Protein AF-A0A661APA4-F1 (afdb_monomer_lite)

Structure (mmCIF, N/CA/C/O backbone):
data_AF-A0A661APA4-F1
#
_entry.id   AF-A0A661APA4-F1
#
loop_
_atom_site.group_PDB
_atom_site.id
_atom_site.type_symbol
_atom_site.label_atom_id
_atom_site.label_alt_id
_atom_site.label_comp_id
_atom_site.label_asym_id
_atom_site.label_entity_id
_atom_site.label_seq_id
_atom_site.pdbx_PDB_ins_code
_atom_site.Cartn_x
_atom_site.Cartn_y
_atom_site.Cartn_z
_atom_site.occupancy
_atom_site.B_iso_or_equiv
_atom_site.auth_seq_id
_atom_site.auth_comp_id
_atom_site.auth_asym_id
_atom_site.auth_atom_id
_atom_site.pdbx_PDB_model_num
ATOM 1 N N . MET A 1 1 ? -17.667 -62.939 -65.689 1.00 35.22 1 MET A N 1
ATOM 2 C CA . MET A 1 1 ? -16.530 -63.678 -65.092 1.00 35.22 1 MET A CA 1
ATOM 3 C C . MET A 1 1 ? -15.800 -62.678 -64.194 1.00 35.22 1 MET A C 1
ATOM 5 O O . MET A 1 1 ? -15.337 -61.686 -64.724 1.00 35.22 1 MET A O 1
ATOM 9 N N . LYS A 1 2 ? -15.940 -62.672 -62.853 1.00 28.00 2 LYS A N 1
ATOM 10 C CA . LYS A 1 2 ? -15.260 -63.562 -61.874 1.00 28.00 2 LYS A CA 1
ATOM 11 C C . LYS A 1 2 ? -13.815 -63.851 -62.337 1.00 28.00 2 LYS A C 1
ATOM 13 O O . LYS A 1 2 ? -13.679 -64.398 -63.416 1.00 28.00 2 LYS A O 1
ATOM 18 N N . ARG A 1 3 ? -12.732 -63.610 -61.593 1.00 30.97 3 ARG A N 1
ATOM 19 C CA . ARG A 1 3 ? -12.532 -63.361 -60.155 1.00 30.97 3 ARG A CA 1
ATOM 20 C C . ARG A 1 3 ? -11.002 -63.228 -59.920 1.00 30.97 3 ARG A C 1
ATOM 22 O O . ARG A 1 3 ? -10.257 -63.837 -60.675 1.00 30.97 3 ARG A O 1
ATOM 29 N N . ILE A 1 4 ? -10.633 -62.590 -58.800 1.00 41.09 4 ILE A N 1
ATOM 30 C CA . ILE A 1 4 ? -9.417 -62.762 -57.957 1.00 41.09 4 ILE A CA 1
ATOM 31 C C . ILE A 1 4 ? -8.251 -61.771 -58.219 1.00 41.09 4 ILE A C 1
ATOM 33 O O . ILE A 1 4 ? -7.667 -61.804 -59.291 1.00 41.09 4 ILE A O 1
ATOM 37 N N . LEU A 1 5 ? -8.044 -60.736 -57.372 1.00 33.78 5 LEU A N 1
ATOM 38 C CA . LEU A 1 5 ? -7.381 -60.673 -56.028 1.00 33.78 5 LEU A CA 1
ATOM 39 C C . LEU A 1 5 ? -5.833 -60.602 -56.209 1.00 33.78 5 LEU A C 1
ATOM 41 O O . LEU A 1 5 ? -5.294 -61.488 -56.852 1.00 33.78 5 LEU A O 1
ATOM 45 N N . ILE A 1 6 ? -5.050 -59.606 -55.752 1.00 32.75 6 ILE A N 1
ATOM 46 C CA . ILE A 1 6 ? -4.718 -59.259 -54.350 1.00 32.75 6 ILE A CA 1
ATOM 47 C C . ILE A 1 6 ? -3.698 -58.089 -54.300 1.00 32.75 6 ILE A C 1
ATOM 49 O O . ILE A 1 6 ? -2.787 -58.082 -55.117 1.00 32.75 6 ILE A O 1
ATOM 53 N N . LEU A 1 7 ? -3.863 -57.205 -53.291 1.00 29.03 7 LEU A N 1
ATOM 54 C CA . LEU A 1 7 ? -2.902 -56.376 -52.506 1.00 29.03 7 LEU A CA 1
ATOM 55 C C . LEU A 1 7 ? -1.805 -55.578 -53.253 1.00 29.03 7 LEU A C 1
ATOM 57 O O . LEU A 1 7 ? -1.055 -56.133 -54.035 1.00 29.03 7 LEU A O 1
ATOM 61 N N . VAL A 1 8 ? -1.581 -54.274 -53.042 1.00 32.81 8 VAL A N 1
ATOM 62 C CA . VAL A 1 8 ? -1.135 -53.488 -51.857 1.00 32.81 8 VAL A CA 1
ATOM 63 C C . VAL A 1 8 ? -1.302 -52.016 -52.342 1.00 32.81 8 VAL A C 1
ATOM 65 O O . VAL A 1 8 ? -0.951 -51.755 -53.485 1.00 32.81 8 VAL A O 1
ATOM 68 N N . THR A 1 9 ? -1.943 -51.016 -51.723 1.00 36.44 9 THR A N 1
ATOM 69 C CA . THR A 1 9 ? -1.717 -50.371 -50.419 1.00 36.44 9 THR A CA 1
ATOM 70 C C . THR A 1 9 ? -2.954 -49.495 -50.122 1.00 36.44 9 THR A C 1
ATOM 72 O O . THR A 1 9 ? -3.052 -48.350 -50.557 1.00 36.44 9 THR A O 1
ATOM 75 N N . VAL A 1 10 ? -3.935 -50.023 -49.389 1.00 32.34 10 VAL A N 1
ATOM 76 C CA . VAL A 1 10 ? -4.913 -49.199 -48.658 1.00 32.34 10 VAL A CA 1
ATOM 77 C C . VAL A 1 10 ? -4.428 -49.200 -47.216 1.00 32.34 10 VAL A C 1
ATOM 79 O O . VAL A 1 10 ? -4.740 -50.097 -46.444 1.00 32.34 10 VAL A O 1
ATOM 82 N N . PHE A 1 11 ? -3.555 -48.245 -46.906 1.00 34.00 11 PHE A N 1
ATOM 83 C CA . PHE A 1 11 ? -3.062 -47.969 -45.555 1.00 34.00 11 PHE A CA 1
ATOM 84 C C . PHE A 1 11 ? -3.023 -46.451 -45.353 1.00 34.00 11 PHE A C 1
ATOM 86 O O . PHE A 1 11 ? -1.988 -45.845 -45.113 1.00 34.00 11 PHE A O 1
ATOM 93 N N . ILE A 1 12 ? -4.175 -45.810 -45.526 1.00 41.78 12 ILE A N 1
ATOM 94 C CA . ILE A 1 12 ? -4.436 -44.460 -45.031 1.00 41.78 12 ILE A CA 1
ATOM 95 C C . ILE A 1 12 ? -5.845 -44.542 -44.448 1.00 41.78 12 ILE A C 1
ATOM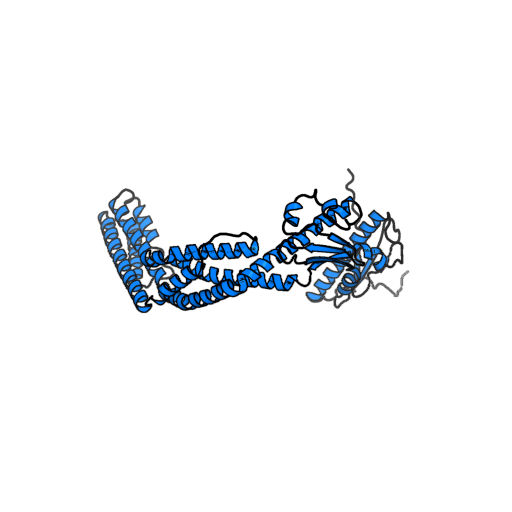 97 O O . ILE A 1 12 ? -6.728 -45.092 -45.097 1.00 41.78 12 ILE A O 1
ATOM 101 N N . ILE A 1 13 ? -6.035 -44.010 -43.240 1.00 41.00 13 ILE A N 1
ATOM 102 C CA . ILE A 1 13 ? -7.193 -44.197 -42.345 1.00 41.00 13 ILE A CA 1
ATOM 103 C C . ILE A 1 13 ? -7.039 -45.439 -41.449 1.00 41.00 13 ILE A C 1
ATOM 105 O O . ILE A 1 13 ? -7.749 -46.415 -41.613 1.00 41.00 13 ILE A O 1
ATOM 109 N N . PHE A 1 14 ? -6.049 -45.412 -40.551 1.00 33.62 14 PHE A N 1
ATOM 110 C CA . PHE A 1 14 ? -6.075 -45.919 -39.158 1.00 33.62 14 PHE A CA 1
ATOM 111 C C . PHE A 1 14 ? -4.647 -45.861 -38.578 1.00 33.62 14 PHE A C 1
ATOM 113 O O . PHE A 1 14 ? -4.078 -46.850 -38.130 1.00 33.62 14 PHE A O 1
ATOM 120 N N . ALA A 1 15 ? -4.048 -44.671 -38.597 1.00 33.72 15 ALA A N 1
ATOM 121 C CA . ALA A 1 15 ? -2.908 -44.329 -37.756 1.00 33.72 15 ALA A CA 1
ATOM 122 C C . ALA A 1 15 ? -3.199 -42.932 -37.202 1.00 33.72 15 ALA A C 1
ATOM 124 O O . ALA A 1 15 ? -3.385 -42.001 -37.985 1.00 33.72 15 ALA A O 1
ATOM 125 N N . GLY A 1 16 ? -3.341 -42.820 -35.879 1.00 33.59 16 GLY A N 1
ATOM 126 C CA . GLY A 1 16 ? -3.510 -41.531 -35.207 1.00 33.59 16 GLY A CA 1
ATOM 127 C C . GLY A 1 16 ? -4.729 -41.351 -34.296 1.00 33.59 16 GLY A C 1
ATOM 128 O O . GLY A 1 16 ? -5.111 -40.214 -34.054 1.00 33.59 16 GLY A O 1
ATOM 129 N N . CYS A 1 17 ? -5.320 -42.403 -33.715 1.00 44.84 17 CYS A N 1
ATOM 130 C CA . CYS A 1 17 ? -5.798 -42.258 -32.327 1.00 44.84 17 CYS A CA 1
ATOM 131 C C . CYS A 1 17 ? -4.575 -42.442 -31.417 1.00 44.84 17 CYS A C 1
ATOM 133 O O . CYS A 1 17 ? -4.463 -43.429 -30.696 1.00 44.84 17 CYS A O 1
ATOM 135 N N . GLU A 1 18 ? -3.599 -41.544 -31.544 1.00 44.16 18 GLU A N 1
ATOM 136 C CA . GLU A 1 18 ? -2.435 -41.530 -30.668 1.00 44.16 18 GLU A CA 1
ATOM 137 C C . GLU A 1 18 ? -2.878 -41.028 -29.301 1.00 44.16 18 GLU A C 1
ATOM 139 O O . GLU A 1 18 ? -3.648 -40.069 -29.179 1.00 44.16 18 GLU A O 1
ATOM 144 N N . ALA A 1 19 ? -2.453 -41.759 -28.274 1.00 49.84 19 ALA A N 1
ATOM 145 C CA . ALA A 1 19 ? -2.690 -41.431 -26.886 1.00 49.84 19 ALA A CA 1
ATOM 146 C C . ALA A 1 19 ? -2.356 -39.954 -26.674 1.00 49.84 19 ALA A C 1
ATOM 148 O O . ALA A 1 19 ? -1.206 -39.549 -26.816 1.00 49.84 19 ALA A O 1
ATOM 149 N N . LYS A 1 20 ? -3.370 -39.137 -26.365 1.00 51.16 20 LYS A N 1
ATOM 150 C CA . LYS A 1 20 ? -3.132 -37.744 -25.999 1.00 51.16 20 LYS A CA 1
ATOM 151 C C . LYS A 1 20 ? -2.185 -37.772 -24.812 1.00 51.16 20 LYS A C 1
ATOM 153 O O . LYS A 1 20 ? -2.551 -38.253 -23.738 1.00 51.16 20 LYS A O 1
ATOM 158 N N . GLY A 1 21 ? -0.971 -37.287 -25.035 1.00 57.75 21 GLY A N 1
ATOM 159 C CA . GLY A 1 21 ? -0.038 -37.011 -23.967 1.00 57.75 21 GLY A CA 1
ATOM 160 C C . GLY A 1 21 ? -0.693 -36.155 -22.885 1.00 57.75 21 GLY A C 1
ATOM 161 O O . GLY A 1 21 ? -1.726 -35.507 -23.107 1.00 57.75 21 GLY A O 1
ATOM 162 N N . GLY A 1 22 ? -0.119 -36.182 -21.684 1.00 77.69 22 GLY A N 1
ATOM 163 C CA . GLY A 1 22 ? -0.639 -35.412 -20.555 1.00 77.69 22 GLY A CA 1
ATOM 164 C C . GLY A 1 22 ? -0.687 -33.905 -20.845 1.00 77.69 22 GLY A C 1
ATOM 165 O O . GLY A 1 22 ? -0.268 -33.430 -21.899 1.00 77.69 22 GLY A O 1
ATOM 166 N N . PHE A 1 23 ? -1.145 -33.113 -19.875 1.00 80.62 23 PHE A N 1
ATOM 167 C CA . PHE A 1 23 ? -1.270 -31.650 -20.001 1.00 80.62 23 PHE A CA 1
ATOM 168 C C . PHE A 1 23 ? -0.039 -30.941 -20.604 1.00 80.62 23 PHE A C 1
ATOM 170 O O . PHE A 1 23 ? -0.184 -29.953 -21.321 1.00 80.62 23 PHE A O 1
ATOM 177 N N . ARG A 1 24 ? 1.170 -31.461 -20.356 1.00 85.31 24 ARG A N 1
ATOM 178 C CA . ARG A 1 24 ? 2.424 -30.940 -20.916 1.00 85.31 24 ARG A CA 1
ATOM 179 C C . ARG A 1 24 ? 2.508 -31.062 -22.445 1.00 85.31 24 ARG A C 1
ATOM 181 O O . ARG A 1 24 ? 2.919 -30.105 -23.092 1.00 85.31 24 ARG A O 1
ATOM 188 N N . ASP A 1 25 ? 2.089 -32.186 -23.022 1.00 87.75 25 ASP A N 1
ATOM 189 C CA . ASP A 1 25 ? 2.119 -32.395 -24.477 1.00 87.75 25 ASP A CA 1
ATOM 190 C C . ASP A 1 25 ? 1.081 -31.519 -25.181 1.00 87.75 25 ASP A C 1
ATOM 192 O O . ASP A 1 25 ? 1.376 -30.891 -26.196 1.00 87.75 25 ASP A O 1
ATOM 196 N N . GLN A 1 26 ? -0.101 -31.355 -24.578 1.00 88.38 26 GLN A N 1
ATOM 197 C CA . GLN A 1 26 ? -1.102 -30.402 -25.069 1.00 88.38 26 GLN A CA 1
ATOM 198 C C . GLN A 1 26 ? -0.575 -28.959 -25.060 1.00 88.38 26 GLN A C 1
ATOM 200 O O . GLN A 1 26 ? -0.837 -28.201 -25.995 1.00 88.38 26 GLN A O 1
ATOM 205 N N . ALA A 1 27 ? 0.203 -28.577 -24.041 1.00 89.56 27 ALA A N 1
ATOM 206 C CA . ALA A 1 27 ? 0.831 -27.261 -23.986 1.00 89.56 27 ALA A CA 1
ATOM 207 C C . ALA A 1 27 ? 1.885 -27.066 -25.093 1.00 89.56 27 ALA A C 1
ATOM 209 O O . ALA A 1 27 ? 1.922 -25.993 -25.699 1.00 89.56 27 ALA A O 1
ATOM 210 N N . TYR A 1 28 ? 2.700 -28.085 -25.397 1.00 93.00 28 TYR A N 1
ATOM 211 C CA . TYR A 1 28 ? 3.667 -28.027 -26.501 1.00 93.00 28 TYR A CA 1
ATOM 212 C C . TYR A 1 28 ? 2.987 -27.936 -27.869 1.00 93.00 28 TYR A C 1
ATOM 214 O O . TYR A 1 28 ? 3.382 -27.095 -28.676 1.00 93.00 28 TYR A O 1
ATOM 222 N N . ILE A 1 29 ? 1.934 -28.724 -28.109 1.00 92.69 29 ILE A N 1
ATOM 223 C CA . ILE A 1 29 ? 1.150 -28.653 -29.351 1.00 92.69 29 ILE A CA 1
ATOM 224 C C . ILE A 1 29 ? 0.538 -27.256 -29.507 1.00 92.69 29 ILE A C 1
ATOM 226 O O . ILE A 1 29 ? 0.735 -26.608 -30.532 1.00 92.69 29 ILE A O 1
ATOM 230 N N . MET A 1 30 ? -0.117 -26.733 -28.466 1.00 92.25 30 MET A N 1
ATOM 231 C CA . MET A 1 30 ? -0.727 -25.400 -28.513 1.00 92.25 30 MET A CA 1
ATOM 232 C C . MET A 1 30 ? 0.316 -24.287 -28.720 1.00 92.25 30 MET A C 1
ATOM 234 O O . MET A 1 30 ? 0.044 -23.297 -29.402 1.00 92.25 30 MET A O 1
ATOM 238 N N . LYS A 1 31 ? 1.519 -24.423 -28.146 1.00 94.06 31 LYS A N 1
ATOM 239 C CA . LYS A 1 31 ? 2.631 -23.494 -28.393 1.00 94.06 31 LYS A CA 1
ATOM 240 C C . LYS A 1 31 ? 3.064 -23.538 -29.859 1.00 94.06 31 LYS A C 1
ATOM 242 O O . LYS A 1 31 ? 3.153 -22.487 -30.488 1.00 94.06 31 LYS A O 1
ATOM 247 N N . ALA A 1 32 ? 3.257 -24.731 -30.413 1.00 94.00 32 ALA A N 1
ATOM 248 C CA . ALA A 1 32 ? 3.628 -24.935 -31.808 1.00 94.00 32 ALA A CA 1
ATOM 249 C C . ALA A 1 32 ? 2.575 -24.386 -32.791 1.00 94.00 32 ALA A C 1
ATOM 251 O O . ALA A 1 32 ? 2.929 -23.710 -33.758 1.00 94.00 32 ALA A O 1
ATOM 252 N N . GLU A 1 33 ? 1.283 -24.585 -32.516 1.00 94.50 33 GLU A N 1
ATOM 253 C CA . GLU A 1 33 ? 0.186 -24.008 -33.305 1.00 94.50 33 GLU A CA 1
ATOM 254 C C . GLU A 1 33 ? 0.205 -22.475 -33.289 1.00 94.50 33 GLU A C 1
ATOM 256 O O . GLU A 1 33 ? 0.131 -21.842 -34.345 1.00 94.50 33 GLU A O 1
ATOM 261 N N . LYS A 1 34 ? 0.357 -21.860 -32.106 1.00 93.94 34 LYS A N 1
ATOM 262 C CA . LYS A 1 34 ? 0.484 -20.397 -31.976 1.00 93.94 34 LYS A CA 1
ATOM 263 C C . LYS A 1 34 ? 1.686 -19.868 -32.756 1.00 93.94 34 LYS A C 1
ATOM 265 O O . LYS A 1 34 ? 1.578 -18.841 -33.427 1.00 93.94 34 LYS A O 1
ATOM 270 N N . THR A 1 35 ? 2.805 -20.583 -32.708 1.00 93.44 35 THR A N 1
ATOM 271 C CA . THR A 1 35 ? 4.016 -20.239 -33.453 1.00 93.44 35 THR A CA 1
ATOM 272 C C . THR A 1 35 ? 3.799 -20.320 -34.967 1.00 93.44 35 THR A C 1
ATOM 274 O O . THR A 1 35 ? 4.146 -19.377 -35.677 1.00 93.44 35 THR A O 1
ATOM 277 N N . LEU A 1 36 ? 3.150 -21.374 -35.478 1.00 94.31 36 LEU A N 1
ATOM 278 C CA . LEU A 1 36 ? 2.785 -21.470 -36.899 1.00 94.31 36 LEU A CA 1
ATOM 279 C C . LEU A 1 36 ? 1.842 -20.343 -37.332 1.00 94.31 36 LEU A C 1
ATOM 281 O O . LEU A 1 36 ? 2.013 -19.782 -38.413 1.00 94.31 36 LEU A O 1
ATOM 285 N N . VAL A 1 37 ? 0.869 -19.979 -36.492 1.00 93.19 37 VAL A N 1
ATOM 286 C CA . VAL A 1 37 ? -0.023 -18.836 -36.742 1.00 93.19 37 VAL A CA 1
ATOM 287 C C . VAL A 1 37 ? 0.762 -17.531 -36.850 1.00 93.19 37 VAL A C 1
ATOM 289 O O . VAL A 1 37 ? 0.510 -16.765 -37.781 1.00 93.19 37 VAL A O 1
ATOM 292 N N . ARG A 1 38 ? 1.735 -17.295 -35.961 1.00 92.19 38 ARG A N 1
ATOM 293 C CA . ARG A 1 38 ? 2.625 -16.126 -36.040 1.00 92.19 38 ARG A CA 1
ATOM 294 C C . ARG A 1 38 ? 3.389 -16.114 -37.366 1.00 92.19 38 ARG A C 1
ATOM 296 O O . ARG A 1 38 ? 3.292 -15.132 -38.087 1.00 92.19 38 ARG A O 1
ATOM 303 N N . ILE A 1 39 ? 4.025 -17.229 -37.742 1.00 93.44 39 ILE A N 1
ATOM 304 C CA . ILE A 1 39 ? 4.738 -17.374 -39.026 1.00 93.44 39 ILE A CA 1
ATOM 305 C C . ILE A 1 39 ? 3.816 -17.089 -40.221 1.00 93.44 39 ILE A C 1
ATOM 307 O O . ILE A 1 39 ? 4.201 -16.365 -41.136 1.00 93.44 39 ILE A O 1
ATOM 311 N N . ARG A 1 40 ? 2.584 -17.618 -40.224 1.00 93.56 40 ARG A N 1
ATOM 312 C CA . ARG A 1 40 ? 1.602 -17.356 -41.291 1.00 93.56 40 ARG A CA 1
ATOM 313 C C . ARG A 1 40 ? 1.292 -15.867 -41.412 1.00 93.56 40 ARG A C 1
ATOM 315 O O . ARG A 1 40 ? 1.257 -15.360 -42.528 1.00 93.56 40 ARG A O 1
ATOM 322 N N . ASN A 1 41 ? 1.021 -15.200 -40.295 1.00 91.56 41 ASN A N 1
ATOM 323 C CA . ASN A 1 41 ? 0.674 -13.782 -40.301 1.00 91.56 41 ASN A CA 1
ATOM 324 C C . ASN A 1 41 ? 1.867 -12.938 -40.780 1.00 91.56 41 ASN A C 1
ATOM 326 O O . ASN A 1 41 ? 1.702 -12.083 -41.640 1.00 91.56 41 ASN A O 1
ATOM 330 N N . THR A 1 42 ? 3.082 -13.265 -40.340 1.00 91.69 42 THR A N 1
ATOM 331 C CA . THR A 1 42 ? 4.304 -12.612 -40.821 1.00 91.69 42 THR A CA 1
ATOM 332 C C . THR A 1 42 ? 4.539 -12.830 -42.318 1.00 91.69 42 THR A C 1
ATOM 334 O O . THR A 1 42 ? 4.916 -11.908 -43.027 1.00 91.69 42 THR A O 1
ATOM 337 N N . LEU A 1 43 ? 4.257 -14.023 -42.850 1.00 92.50 43 LEU A N 1
ATOM 338 C CA . LEU A 1 43 ? 4.299 -14.261 -44.297 1.00 92.50 43 LEU A CA 1
ATOM 339 C C . LEU A 1 43 ? 3.274 -13.409 -45.059 1.00 92.50 43 LEU A C 1
ATOM 341 O O . LEU A 1 43 ? 3.520 -13.025 -46.202 1.00 92.50 43 LEU A O 1
ATOM 345 N N . GLN A 1 44 ? 2.116 -13.121 -44.457 1.00 90.31 44 GLN A N 1
ATOM 346 C CA . GLN A 1 44 ? 1.131 -12.209 -45.044 1.00 90.31 44 GLN A CA 1
ATOM 347 C C . GLN A 1 44 ? 1.640 -10.766 -45.052 1.00 90.31 44 GLN A C 1
ATOM 349 O O . GLN A 1 44 ? 1.503 -10.112 -46.081 1.00 90.31 44 GLN A O 1
ATOM 354 N N . GLU A 1 45 ? 2.261 -10.306 -43.966 1.00 88.31 45 GLU A N 1
ATOM 355 C CA . GLU A 1 45 ? 2.924 -8.995 -43.897 1.00 88.31 45 GLU A CA 1
ATOM 356 C C . GLU A 1 45 ? 4.042 -8.884 -44.938 1.00 88.31 45 GLU A C 1
ATOM 358 O O . GLU A 1 45 ? 4.020 -7.974 -45.760 1.00 88.31 45 GLU A O 1
ATOM 363 N N . TYR A 1 46 ? 4.923 -9.886 -45.023 1.00 91.12 46 TYR A N 1
ATOM 364 C CA . TYR A 1 46 ? 5.971 -9.950 -46.043 1.00 91.12 46 TYR A CA 1
ATOM 365 C C . TYR A 1 46 ? 5.417 -9.758 -47.459 1.00 91.12 46 TYR A C 1
ATOM 367 O O . TYR A 1 46 ? 5.970 -8.999 -48.254 1.00 91.12 46 TYR A O 1
ATOM 375 N N . LYS A 1 47 ? 4.298 -10.422 -47.776 1.00 90.31 47 LYS A N 1
ATOM 376 C CA . LYS A 1 47 ? 3.632 -10.279 -49.073 1.00 90.31 47 LYS A CA 1
ATOM 377 C C . LYS A 1 47 ? 3.061 -8.875 -49.292 1.00 90.31 47 LYS A C 1
ATOM 379 O O . LYS A 1 47 ? 3.044 -8.430 -50.436 1.00 90.31 47 LYS A O 1
ATOM 384 N N . LEU A 1 48 ? 2.559 -8.202 -48.257 1.00 86.38 48 LEU A N 1
ATOM 385 C CA . LEU A 1 48 ? 2.095 -6.816 -48.383 1.00 86.38 48 LEU A CA 1
ATOM 386 C C . LEU A 1 48 ? 3.260 -5.885 -48.733 1.00 86.38 48 LEU A C 1
ATOM 388 O O . LEU A 1 48 ? 3.103 -5.036 -49.606 1.00 86.38 48 LEU A O 1
ATOM 392 N N . ASP A 1 49 ? 4.423 -6.111 -48.125 1.00 85.12 49 ASP A N 1
ATOM 393 C CA . ASP A 1 49 ? 5.616 -5.286 -48.332 1.00 85.12 49 ASP A CA 1
ATOM 394 C C . ASP A 1 49 ? 6.296 -5.549 -49.690 1.00 85.12 49 ASP A C 1
ATOM 396 O O . ASP A 1 49 ? 6.784 -4.625 -50.337 1.00 85.12 49 ASP A O 1
ATOM 400 N N . HIS A 1 50 ? 6.318 -6.808 -50.145 1.00 89.31 50 HIS A N 1
ATOM 401 C CA . HIS A 1 50 ? 7.097 -7.247 -51.316 1.00 89.31 50 HIS A CA 1
ATOM 402 C C . HIS A 1 50 ? 6.238 -7.652 -52.528 1.00 89.31 50 HIS A C 1
ATOM 404 O O . HIS A 1 50 ? 6.763 -8.026 -53.576 1.00 89.31 50 HIS A O 1
ATOM 410 N N . GLY A 1 51 ? 4.910 -7.632 -52.400 1.00 90.25 51 GLY A N 1
ATOM 411 C CA . GLY A 1 51 ? 3.949 -8.011 -53.444 1.00 90.25 51 GLY A CA 1
ATOM 412 C C . GLY A 1 51 ? 3.722 -9.523 -53.625 1.00 90.25 51 GLY A C 1
ATOM 413 O O . GLY A 1 51 ? 2.714 -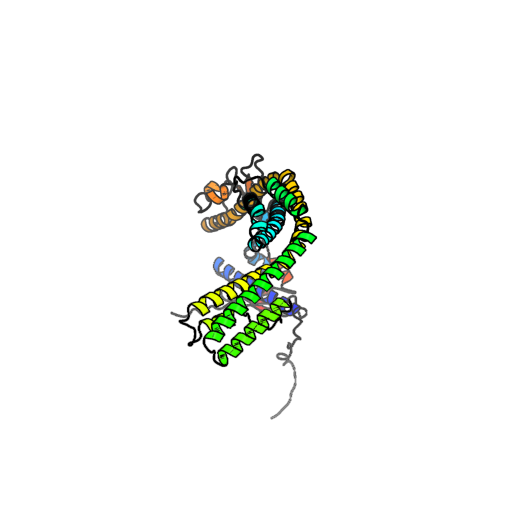9.922 -54.214 1.00 90.25 51 GLY A O 1
ATOM 414 N N . ALA A 1 52 ? 4.601 -10.383 -53.101 1.00 91.69 52 ALA A N 1
ATOM 415 C CA . ALA A 1 52 ? 4.490 -11.844 -53.172 1.00 91.69 52 ALA A CA 1
ATOM 416 C C . ALA A 1 52 ? 5.075 -12.528 -51.923 1.00 91.69 52 ALA A C 1
ATOM 418 O O . ALA A 1 52 ? 5.877 -11.946 -51.198 1.00 91.69 52 ALA A O 1
ATOM 419 N N . TYR A 1 53 ? 4.678 -13.777 -51.669 1.00 92.62 53 TYR A N 1
ATOM 420 C CA . TYR A 1 53 ? 5.325 -14.641 -50.680 1.00 92.62 53 TYR A CA 1
ATOM 421 C C . TYR A 1 53 ? 6.763 -14.992 -51.110 1.00 92.62 53 TYR A C 1
ATOM 423 O O . TYR A 1 53 ? 7.071 -14.945 -52.306 1.00 92.62 53 TYR A O 1
ATOM 431 N N . PRO A 1 54 ? 7.641 -15.400 -50.174 1.00 92.25 54 PRO A N 1
ATOM 432 C CA . PRO A 1 54 ? 8.998 -15.832 -50.504 1.00 92.25 54 PRO A CA 1
ATOM 433 C C . PRO A 1 54 ? 9.012 -16.968 -51.540 1.00 92.25 54 PRO A C 1
ATOM 435 O O . PRO A 1 54 ? 8.119 -17.818 -51.556 1.00 92.25 54 PRO A O 1
ATOM 438 N N . GLY A 1 55 ? 10.023 -17.004 -52.411 1.00 88.75 55 GLY A N 1
ATOM 439 C CA . GLY A 1 55 ? 10.174 -18.067 -53.412 1.00 88.75 55 GLY A CA 1
ATOM 440 C C . GLY A 1 55 ? 10.362 -19.458 -52.793 1.00 88.75 55 GLY A C 1
ATOM 441 O O . GLY A 1 55 ? 10.674 -19.594 -51.613 1.00 88.75 55 GLY A O 1
ATOM 442 N N . ASN A 1 56 ? 10.175 -20.521 -53.575 1.00 86.88 56 ASN A N 1
ATOM 443 C CA . ASN A 1 56 ? 10.388 -21.875 -53.060 1.00 86.88 56 ASN A CA 1
ATOM 444 C C . ASN A 1 56 ? 11.877 -22.121 -52.732 1.00 86.88 56 ASN A C 1
ATOM 446 O O . ASN A 1 56 ? 12.752 -21.627 -53.441 1.00 86.88 56 ASN A O 1
ATOM 450 N N . GLY A 1 57 ? 12.165 -22.890 -51.677 1.00 77.50 57 GLY A N 1
ATOM 451 C CA . GLY A 1 57 ? 13.537 -23.227 -51.266 1.00 77.50 57 GLY A CA 1
ATOM 452 C C . GLY A 1 57 ? 14.313 -22.119 -50.538 1.00 77.50 57 GLY A C 1
ATOM 453 O O . GLY A 1 57 ? 15.515 -22.274 -50.327 1.00 77.50 57 GLY A O 1
ATOM 454 N N . VAL A 1 58 ? 13.661 -21.016 -50.151 1.00 85.25 58 VAL A N 1
ATOM 455 C CA . VAL A 1 58 ? 14.301 -19.978 -49.328 1.00 85.25 58 VAL A CA 1
ATOM 456 C C . VAL A 1 58 ? 14.518 -20.439 -47.887 1.00 85.25 58 VAL A C 1
ATOM 458 O O . VAL A 1 58 ? 13.738 -21.217 -47.334 1.00 85.25 58 VAL A O 1
ATOM 461 N N . ASP A 1 59 ? 15.555 -19.895 -47.256 1.00 85.81 59 ASP A N 1
ATOM 462 C CA . ASP A 1 59 ? 15.722 -19.974 -45.809 1.00 85.81 59 ASP A CA 1
ATOM 463 C C . ASP A 1 59 ? 14.681 -19.067 -45.142 1.00 85.81 59 ASP A C 1
ATOM 465 O O . ASP A 1 59 ? 14.838 -17.845 -45.078 1.00 85.81 59 ASP A O 1
ATOM 469 N N . LEU A 1 60 ? 13.585 -19.676 -44.683 1.00 86.81 60 LEU A N 1
ATOM 470 C CA . LEU A 1 60 ? 12.483 -18.961 -44.045 1.00 86.81 60 LEU A CA 1
ATOM 471 C C . LEU A 1 60 ? 12.957 -18.162 -42.824 1.00 86.81 60 LEU A C 1
ATOM 473 O O . LEU A 1 60 ? 12.406 -17.096 -42.563 1.00 86.81 60 LEU A O 1
ATOM 477 N N . GLY A 1 61 ? 13.982 -18.650 -42.115 1.00 83.88 61 GLY A N 1
ATOM 478 C CA . GLY A 1 61 ? 14.547 -17.955 -40.968 1.00 83.88 61 GLY A CA 1
ATOM 479 C C . GLY A 1 61 ? 15.130 -16.620 -41.364 1.00 83.88 61 GLY A C 1
ATOM 480 O O . GLY A 1 61 ? 14.660 -15.607 -40.872 1.00 83.88 61 GLY A O 1
ATOM 481 N N . LYS A 1 62 ? 16.036 -16.599 -42.344 1.00 85.19 62 LYS A N 1
ATOM 482 C CA . LYS A 1 62 ? 16.642 -15.353 -42.846 1.00 85.19 62 LYS A CA 1
ATOM 483 C C . LYS A 1 62 ? 15.629 -14.391 -43.459 1.00 85.19 62 LYS A C 1
ATOM 485 O O . LYS A 1 62 ? 15.770 -13.181 -43.335 1.00 85.19 62 LYS A O 1
ATOM 490 N N . VAL A 1 63 ? 14.616 -14.918 -44.149 1.00 89.56 63 VAL A N 1
ATOM 491 C CA . VAL A 1 63 ? 13.608 -14.081 -44.817 1.00 89.56 63 VAL A CA 1
ATOM 492 C C . VAL A 1 63 ? 12.667 -13.425 -43.812 1.00 89.56 63 VAL A C 1
ATOM 494 O O . VAL A 1 63 ? 12.308 -12.260 -43.978 1.00 89.56 63 VAL A O 1
ATOM 497 N N . LEU A 1 64 ? 12.255 -14.162 -42.782 1.00 88.81 64 LEU A N 1
ATOM 498 C CA . LEU A 1 64 ? 11.343 -13.639 -41.771 1.00 88.81 64 LEU A CA 1
ATOM 499 C C . LEU A 1 64 ? 12.068 -12.978 -40.601 1.00 88.81 64 LEU A C 1
ATOM 501 O O . LEU A 1 64 ? 11.420 -12.251 -39.855 1.00 88.81 64 LEU A O 1
ATOM 505 N N . GLU A 1 65 ? 13.383 -13.165 -40.466 1.00 82.06 65 GLU A N 1
ATOM 506 C CA . GLU A 1 65 ? 14.232 -12.597 -39.415 1.00 82.06 65 GLU A CA 1
ATOM 507 C C . GLU A 1 65 ? 13.865 -11.138 -39.074 1.00 82.06 65 GLU A C 1
ATOM 509 O O . GLU A 1 65 ? 13.584 -10.875 -37.901 1.00 82.06 65 GLU A O 1
ATOM 514 N N . PRO A 1 66 ? 13.720 -10.204 -40.041 1.00 82.81 66 PRO A N 1
ATOM 515 C CA . PRO A 1 66 ? 13.422 -8.800 -39.734 1.00 82.81 66 PRO A CA 1
ATOM 516 C C . PRO A 1 66 ? 12.086 -8.574 -39.006 1.00 82.81 66 PRO A C 1
ATOM 518 O O . PRO A 1 66 ? 11.935 -7.598 -38.276 1.00 82.81 66 PRO A O 1
ATOM 521 N N . TYR A 1 67 ? 11.125 -9.484 -39.165 1.00 85.56 67 TYR A N 1
ATOM 522 C CA . TYR A 1 67 ? 9.784 -9.401 -38.581 1.00 85.56 67 TYR A CA 1
ATOM 523 C C . TYR A 1 67 ? 9.687 -10.040 -37.184 1.00 85.56 67 TYR A C 1
ATOM 525 O O . TYR A 1 67 ? 8.672 -9.909 -36.497 1.00 85.56 67 TYR A O 1
ATOM 533 N N . PHE A 1 68 ? 10.730 -10.755 -36.752 1.00 86.06 68 PHE A N 1
ATOM 534 C CA . PHE A 1 68 ? 10.822 -11.370 -35.423 1.00 86.06 68 PHE A CA 1
ATOM 535 C C . PHE A 1 68 ? 11.746 -10.599 -34.475 1.00 86.06 68 PHE A C 1
ATOM 537 O O . PHE A 1 68 ? 12.032 -11.068 -33.370 1.00 86.06 68 PHE A O 1
ATOM 544 N N . VAL A 1 69 ? 12.169 -9.398 -34.875 1.00 84.75 69 VAL A N 1
ATOM 545 C CA . VAL A 1 69 ? 12.912 -8.479 -34.017 1.00 84.75 69 VAL A CA 1
ATOM 546 C C . VAL A 1 69 ? 11.988 -7.937 -32.933 1.00 84.75 69 VAL A C 1
ATOM 548 O O . VAL A 1 69 ? 10.959 -7.320 -33.211 1.00 84.75 69 VAL A O 1
ATOM 551 N N . LYS A 1 70 ? 12.378 -8.142 -31.678 1.00 85.56 70 LYS A N 1
ATOM 552 C CA . LYS A 1 70 ? 11.735 -7.547 -30.513 1.00 85.56 70 LYS A CA 1
ATOM 553 C C . LYS A 1 70 ? 12.701 -6.608 -29.822 1.00 85.56 70 LYS A C 1
ATOM 555 O O . LYS A 1 70 ? 13.881 -6.907 -29.679 1.00 85.56 70 LYS A O 1
ATOM 560 N N . GLU A 1 71 ? 12.169 -5.498 -29.343 1.00 87.81 71 GLU A N 1
ATOM 561 C CA . GLU A 1 71 ? 12.916 -4.575 -28.504 1.00 87.81 71 GLU A CA 1
ATOM 562 C C . GLU A 1 71 ? 12.776 -4.972 -27.029 1.00 87.81 71 GLU A C 1
ATOM 564 O O . GLU A 1 71 ? 11.668 -5.056 -26.489 1.00 87.81 71 GLU A O 1
ATOM 569 N N . ILE A 1 72 ? 13.909 -5.239 -26.385 1.00 88.94 72 ILE A N 1
ATOM 570 C CA . ILE A 1 72 ? 14.034 -5.430 -24.942 1.00 88.94 72 ILE A CA 1
ATOM 571 C C . ILE A 1 72 ? 14.610 -4.141 -24.365 1.00 88.94 72 ILE A C 1
ATOM 573 O O . ILE A 1 72 ? 15.584 -3.605 -24.884 1.00 88.94 72 ILE A O 1
ATOM 577 N N . VAL A 1 73 ? 13.982 -3.622 -23.310 1.00 91.75 73 VAL A N 1
ATOM 578 C CA . VAL A 1 73 ? 14.427 -2.397 -22.641 1.00 91.75 73 VAL A CA 1
ATOM 579 C C . VAL A 1 73 ? 15.128 -2.774 -21.347 1.00 91.75 73 VAL A C 1
ATOM 581 O O . VAL A 1 73 ? 14.510 -3.360 -20.457 1.00 91.75 73 VAL A O 1
ATOM 584 N N . HIS A 1 74 ? 16.395 -2.398 -21.246 1.00 92.62 74 HIS A N 1
ATOM 585 C CA . HIS A 1 74 ? 17.231 -2.564 -20.065 1.00 92.62 74 HIS A CA 1
ATOM 586 C C . HIS A 1 74 ? 17.462 -1.207 -19.398 1.00 92.62 74 HIS A C 1
ATOM 588 O O . HIS A 1 74 ? 17.584 -0.186 -20.079 1.00 92.62 74 HIS A O 1
ATOM 594 N N . ASP A 1 75 ? 17.531 -1.193 -18.070 1.00 91.62 75 ASP A N 1
ATOM 595 C CA . ASP A 1 75 ? 17.971 -0.016 -17.313 1.00 91.62 75 ASP A CA 1
ATOM 596 C C . ASP A 1 75 ? 19.488 -0.013 -17.141 1.00 91.62 75 ASP A C 1
ATOM 598 O O . ASP A 1 75 ? 20.133 -1.050 -17.269 1.00 91.62 75 ASP A O 1
ATOM 602 N N . GLY A 1 76 ? 20.044 1.143 -16.773 1.00 88.31 76 GLY A N 1
ATOM 603 C CA . GLY A 1 76 ? 21.407 1.213 -16.255 1.00 88.31 76 GLY A CA 1
ATOM 604 C C . GLY A 1 76 ? 21.592 0.402 -14.964 1.00 88.31 76 GLY A C 1
ATOM 605 O O . GLY A 1 76 ? 20.707 0.351 -14.104 1.00 88.31 76 GLY A O 1
ATOM 606 N N . ASP A 1 77 ? 22.780 -0.181 -14.796 1.00 89.25 77 ASP A N 1
ATOM 607 C CA . ASP A 1 77 ? 23.138 -1.050 -13.661 1.00 89.25 77 ASP A CA 1
ATOM 608 C C . ASP A 1 77 ? 23.057 -0.355 -12.289 1.00 89.25 77 ASP A C 1
ATOM 610 O O . ASP A 1 77 ? 22.965 -1.005 -11.246 1.00 89.25 77 ASP A O 1
ATOM 614 N N . ASN A 1 78 ? 23.073 0.979 -12.269 1.00 89.81 78 ASN A N 1
ATOM 615 C CA . ASN A 1 78 ? 22.937 1.787 -11.060 1.00 89.81 78 ASN A CA 1
ATOM 616 C C . ASN A 1 78 ? 21.490 1.889 -10.545 1.00 89.81 78 ASN A C 1
ATOM 618 O O . ASN A 1 78 ? 21.290 2.270 -9.392 1.00 89.81 78 ASN A O 1
ATOM 622 N N . ILE A 1 79 ? 20.480 1.550 -11.353 1.00 94.94 79 ILE A N 1
ATOM 623 C CA . ILE A 1 79 ? 19.065 1.710 -10.989 1.00 94.94 79 ILE A CA 1
ATOM 624 C C . ILE A 1 79 ? 18.582 0.668 -9.967 1.00 94.94 79 ILE A C 1
ATOM 626 O O . ILE A 1 79 ? 17.981 1.080 -8.971 1.00 94.94 79 ILE A O 1
ATOM 630 N N . PRO A 1 80 ? 18.832 -0.650 -10.122 1.00 94.19 80 PRO A N 1
ATOM 631 C CA . PRO A 1 80 ? 18.280 -1.646 -9.202 1.00 94.19 80 PRO A CA 1
ATOM 632 C C . PRO A 1 80 ? 18.650 -1.431 -7.720 1.00 94.19 80 PRO A C 1
ATOM 634 O O . PRO A 1 80 ? 17.751 -1.525 -6.879 1.00 94.19 80 PRO A O 1
ATOM 637 N N . PRO A 1 81 ? 19.906 -1.086 -7.355 1.00 95.56 81 PRO A N 1
ATOM 638 C CA . PRO A 1 81 ? 20.253 -0.742 -5.974 1.00 95.56 81 PRO A CA 1
ATOM 639 C C . PRO A 1 81 ? 19.443 0.435 -5.417 1.00 95.56 81 PRO A C 1
ATOM 641 O O . PRO A 1 81 ? 18.938 0.358 -4.296 1.00 95.56 81 PRO A O 1
ATOM 644 N N . LEU A 1 82 ? 19.252 1.489 -6.215 1.00 96.75 82 LEU A N 1
ATOM 645 C CA . LEU A 1 82 ? 18.475 2.668 -5.824 1.00 96.75 82 LEU A CA 1
ATOM 646 C C . LEU A 1 82 ? 16.987 2.330 -5.668 1.00 96.75 82 LEU A C 1
ATOM 648 O O . LEU A 1 82 ? 16.348 2.766 -4.712 1.00 96.75 82 LEU A O 1
ATOM 652 N N . SER A 1 83 ? 16.430 1.495 -6.550 1.00 95.88 83 SER A N 1
ATOM 653 C CA . SER A 1 83 ? 15.056 1.001 -6.408 1.00 95.88 83 SER A CA 1
ATOM 654 C C . SER A 1 83 ? 14.866 0.202 -5.118 1.00 95.88 83 SER A C 1
ATOM 656 O O . SER A 1 83 ? 13.862 0.386 -4.430 1.00 95.88 83 SER A O 1
ATOM 658 N N . MET A 1 84 ? 15.826 -0.656 -4.748 1.00 95.56 84 MET A N 1
ATOM 659 C CA . MET A 1 84 ? 15.782 -1.389 -3.476 1.00 95.56 84 MET A CA 1
ATOM 660 C C . MET A 1 84 ? 15.804 -0.455 -2.268 1.00 95.56 84 MET A C 1
ATOM 662 O O . MET A 1 84 ? 15.097 -0.696 -1.289 1.00 95.56 84 MET A O 1
ATOM 666 N N . GLU A 1 85 ? 16.577 0.624 -2.339 1.00 96.44 85 GLU A N 1
ATOM 667 C CA . GLU A 1 85 ? 16.643 1.627 -1.282 1.00 96.44 85 GLU A CA 1
ATOM 668 C C . GLU A 1 85 ? 15.306 2.359 -1.090 1.00 96.44 85 GLU A C 1
ATOM 670 O O . GLU A 1 85 ? 14.807 2.453 0.035 1.00 96.44 85 GLU A O 1
ATOM 675 N N . VAL A 1 86 ? 14.670 2.786 -2.186 1.00 97.62 86 VAL A N 1
ATOM 676 C CA . VAL A 1 86 ? 13.329 3.395 -2.161 1.00 97.62 86 VAL A CA 1
ATOM 677 C C . VAL A 1 86 ? 12.299 2.417 -1.595 1.00 97.62 86 VAL A C 1
ATOM 679 O O . VAL A 1 86 ? 11.545 2.774 -0.688 1.00 97.62 86 VAL A O 1
ATOM 682 N N . MET A 1 87 ? 12.291 1.165 -2.070 1.00 96.56 87 MET A N 1
ATOM 683 C CA . MET A 1 87 ? 11.380 0.127 -1.574 1.00 96.56 87 MET A CA 1
ATOM 684 C C . MET A 1 87 ? 11.581 -0.149 -0.082 1.00 96.56 87 MET A C 1
ATOM 686 O O . MET A 1 87 ? 10.608 -0.300 0.650 1.00 96.56 87 MET A O 1
ATOM 690 N N . SER A 1 88 ? 12.826 -0.182 0.392 1.00 96.12 88 SER A N 1
ATOM 691 C CA . SER A 1 88 ? 13.148 -0.345 1.814 1.00 96.12 88 SER A CA 1
ATOM 692 C C . SER A 1 88 ? 12.588 0.804 2.663 1.00 96.12 88 SER A C 1
ATOM 694 O O . SER A 1 88 ? 11.994 0.567 3.722 1.00 96.12 88 SER A O 1
ATOM 696 N N . GLY A 1 89 ? 12.698 2.043 2.169 1.00 97.12 89 GLY A N 1
ATOM 697 C CA . GLY A 1 89 ? 12.090 3.220 2.791 1.00 97.12 89 GLY A CA 1
ATOM 698 C C . GLY A 1 89 ? 10.564 3.126 2.863 1.00 97.12 89 GLY A C 1
ATOM 699 O O . GLY A 1 89 ? 9.992 3.261 3.945 1.00 97.12 89 GLY A O 1
ATOM 700 N N . VAL A 1 90 ? 9.905 2.810 1.743 1.00 97.81 90 VAL A N 1
ATOM 701 C CA . VAL A 1 90 ? 8.442 2.628 1.684 1.00 97.81 90 VAL A CA 1
ATOM 702 C C . VAL A 1 90 ? 7.984 1.505 2.617 1.00 97.81 90 VAL A C 1
ATOM 704 O O . VAL A 1 90 ? 7.061 1.704 3.400 1.00 97.81 90 VAL A O 1
ATOM 707 N N . ASN A 1 91 ? 8.667 0.360 2.614 1.00 97.19 91 ASN A N 1
ATOM 708 C CA . ASN A 1 91 ? 8.341 -0.767 3.489 1.00 97.19 91 ASN A CA 1
ATOM 709 C C . ASN A 1 91 ? 8.456 -0.400 4.972 1.00 97.19 91 ASN A C 1
ATOM 711 O O . ASN A 1 91 ? 7.621 -0.810 5.775 1.00 97.19 91 ASN A O 1
ATOM 715 N N . THR A 1 92 ? 9.472 0.383 5.343 1.00 97.06 92 THR A N 1
ATOM 716 C CA . THR A 1 92 ? 9.626 0.882 6.715 1.00 97.06 92 THR A CA 1
ATOM 717 C C . THR A 1 92 ? 8.437 1.760 7.110 1.00 97.06 92 THR A C 1
ATOM 719 O O . THR A 1 92 ? 7.841 1.554 8.169 1.00 97.06 92 THR A O 1
ATOM 722 N N . ILE A 1 93 ? 8.059 2.707 6.246 1.00 97.50 93 ILE A N 1
ATOM 723 C CA . ILE A 1 93 ? 6.911 3.594 6.474 1.00 97.50 93 ILE A CA 1
ATOM 724 C C . ILE A 1 93 ? 5.624 2.773 6.623 1.00 97.50 93 ILE A C 1
ATOM 726 O O . ILE A 1 93 ? 4.885 2.979 7.585 1.00 97.50 93 ILE A O 1
ATOM 730 N N . ASP A 1 94 ? 5.399 1.798 5.744 1.00 97.31 94 ASP A N 1
ATOM 731 C CA . ASP A 1 94 ? 4.189 0.970 5.722 1.00 97.31 94 ASP A CA 1
ATOM 732 C C . ASP A 1 94 ? 4.068 0.068 6.949 1.00 97.31 94 ASP A C 1
ATOM 734 O O . ASP A 1 94 ? 2.980 -0.083 7.508 1.00 97.31 94 ASP A O 1
ATOM 738 N N . GLN A 1 95 ? 5.182 -0.494 7.424 1.00 97.38 95 GLN A N 1
ATOM 739 C CA . GLN A 1 95 ? 5.199 -1.289 8.652 1.00 97.38 95 GLN A CA 1
ATOM 740 C C . GLN A 1 95 ? 4.785 -0.454 9.865 1.00 97.38 95 GLN A C 1
ATOM 742 O O . GLN A 1 95 ? 3.952 -0.889 10.665 1.00 97.38 95 GLN A O 1
ATOM 747 N N . VAL A 1 96 ? 5.333 0.757 10.000 1.00 98.00 96 VAL A N 1
ATOM 748 C CA . VAL A 1 96 ? 4.975 1.659 11.101 1.00 98.00 96 VAL A CA 1
ATOM 749 C C . VAL A 1 96 ? 3.530 2.129 10.947 1.00 98.00 96 VAL A C 1
ATOM 751 O O . VAL A 1 96 ? 2.760 2.062 11.905 1.00 98.00 96 VAL A O 1
ATOM 754 N N . GLN A 1 97 ? 3.123 2.536 9.744 1.00 97.19 97 GLN A N 1
ATOM 755 C CA . GLN A 1 97 ? 1.764 2.999 9.474 1.00 97.19 97 GLN A CA 1
ATOM 756 C C . GLN A 1 97 ? 0.726 1.903 9.734 1.00 97.19 97 GLN A C 1
ATOM 758 O O . GLN A 1 97 ? -0.333 2.200 10.279 1.00 97.19 97 GLN A O 1
ATOM 763 N N . GLY A 1 98 ? 1.037 0.640 9.435 1.00 97.44 98 GLY A N 1
ATOM 764 C CA . GLY A 1 98 ? 0.180 -0.501 9.753 1.00 97.44 98 GLY A CA 1
ATOM 765 C C . GLY A 1 98 ? -0.120 -0.612 11.250 1.00 97.44 98 GLY A C 1
ATOM 766 O O . GLY A 1 98 ? -1.284 -0.738 11.632 1.00 97.44 98 GLY A O 1
ATOM 767 N N . VAL A 1 99 ? 0.903 -0.479 12.105 1.00 97.56 99 VAL A N 1
ATOM 768 C CA . VAL A 1 99 ? 0.736 -0.477 13.573 1.00 97.56 99 VAL A CA 1
ATOM 769 C C . VAL A 1 99 ? -0.112 0.713 14.026 1.00 97.56 99 VAL A C 1
ATOM 771 O O . VAL A 1 99 ? -1.051 0.546 14.805 1.00 97.56 99 VAL A O 1
ATOM 774 N N . ILE A 1 100 ? 0.169 1.914 13.512 1.00 96.88 100 ILE A N 1
ATOM 775 C CA . ILE A 1 100 ? -0.565 3.129 13.894 1.00 96.88 100 ILE A CA 1
ATOM 776 C C . ILE A 1 100 ? -2.021 3.086 13.426 1.00 96.88 100 ILE A C 1
ATOM 778 O O . ILE A 1 100 ? -2.909 3.501 14.167 1.00 96.88 100 ILE A O 1
ATOM 782 N N . LEU A 1 101 ? -2.296 2.554 12.236 1.00 95.75 101 LEU A N 1
ATOM 783 C CA . LEU A 1 101 ? -3.649 2.423 11.705 1.00 95.75 101 LEU A CA 1
ATOM 784 C C . LEU A 1 101 ? -4.474 1.410 12.504 1.00 95.75 101 LEU A C 1
ATOM 786 O O . LEU A 1 101 ? -5.658 1.636 12.750 1.00 95.75 101 LEU A O 1
ATOM 790 N N . GLU A 1 102 ? -3.862 0.304 12.919 1.00 95.69 102 GLU A N 1
ATOM 791 C CA . GLU A 1 102 ? -4.498 -0.674 13.801 1.00 95.69 102 GLU A CA 1
ATOM 792 C C . GLU A 1 102 ? -4.837 -0.048 15.161 1.00 95.69 102 GLU A C 1
ATOM 794 O O . GLU A 1 102 ? -5.979 -0.136 15.618 1.00 95.69 102 GLU A O 1
ATOM 799 N N . PHE A 1 103 ? -3.890 0.693 15.745 1.00 95.75 103 PHE A N 1
ATOM 800 C CA . PHE A 1 103 ? -4.108 1.446 16.979 1.00 95.75 103 PHE A CA 1
ATOM 801 C C . PHE A 1 103 ? -5.225 2.485 16.835 1.00 95.75 103 PHE A C 1
ATOM 803 O O . PHE A 1 103 ? -6.161 2.507 17.632 1.00 95.75 103 PHE A O 1
ATOM 810 N N . LYS A 1 104 ? -5.207 3.272 15.755 1.00 95.06 104 LYS A N 1
ATOM 811 C CA . LYS A 1 104 ? -6.250 4.245 15.403 1.00 95.06 104 LYS A CA 1
ATOM 812 C C . LYS A 1 104 ? -7.634 3.602 15.339 1.00 95.06 104 LYS A C 1
ATOM 814 O O . LYS A 1 104 ? -8.577 4.120 15.932 1.00 95.06 104 LYS A O 1
ATOM 819 N N . LYS A 1 105 ? -7.758 2.468 14.639 1.00 92.56 105 LYS A N 1
ATOM 820 C CA . LYS A 1 105 ? -9.019 1.719 14.532 1.00 92.56 105 LYS A CA 1
ATOM 821 C C . LYS A 1 105 ? -9.516 1.288 15.906 1.00 92.56 105 LYS A C 1
ATOM 823 O O . LYS A 1 105 ? -10.700 1.449 16.176 1.00 92.56 105 LYS A O 1
ATOM 828 N N . ARG A 1 106 ? -8.634 0.797 16.782 1.00 91.31 106 ARG A N 1
ATOM 829 C CA . ARG A 1 106 ? -9.030 0.406 18.139 1.00 91.31 106 ARG A CA 1
ATOM 830 C C . ARG A 1 106 ? -9.511 1.598 18.967 1.00 91.31 106 ARG A C 1
ATOM 832 O O . ARG A 1 106 ? -10.535 1.485 19.631 1.00 91.31 106 ARG A O 1
ATOM 839 N N . LEU A 1 107 ? -8.834 2.743 18.883 1.00 91.19 107 LEU A N 1
ATOM 840 C CA . LEU A 1 107 ? -9.225 3.957 19.609 1.00 91.19 107 LEU A CA 1
ATOM 841 C C . LEU A 1 107 ? -10.622 4.462 19.219 1.00 91.19 107 LEU A C 1
ATOM 843 O O . LEU A 1 107 ? -11.337 4.951 20.085 1.00 91.19 107 LEU A O 1
ATOM 847 N N . PHE A 1 108 ? -11.043 4.308 17.958 1.00 86.25 108 PHE A N 1
ATOM 848 C CA . PHE A 1 108 ? -12.397 4.689 17.524 1.00 86.25 108 PHE A CA 1
ATOM 849 C C . PHE A 1 108 ? -13.515 3.875 18.181 1.00 86.25 108 PHE A C 1
ATOM 851 O O . PHE A 1 108 ? -14.645 4.353 18.256 1.00 86.25 108 PHE A O 1
ATOM 858 N N . TYR A 1 109 ? -13.212 2.660 18.637 1.00 83.06 109 TYR A N 1
ATOM 859 C CA . TYR A 1 109 ? -14.171 1.812 19.336 1.00 83.06 109 TYR A CA 1
ATOM 860 C C . TYR A 1 109 ? -13.990 1.833 20.851 1.00 83.06 109 TYR A C 1
ATOM 862 O O . TYR A 1 109 ? -14.849 1.297 21.540 1.00 83.06 109 TYR A O 1
ATOM 870 N N . ALA A 1 110 ? -12.909 2.413 21.373 1.00 85.06 110 ALA A N 1
ATOM 871 C CA . ALA A 1 110 ? -12.646 2.496 22.805 1.00 85.06 110 ALA A CA 1
ATOM 872 C C . ALA A 1 110 ? -13.477 3.601 23.480 1.00 85.06 110 ALA A C 1
ATOM 874 O O . ALA A 1 110 ? -14.006 4.502 22.826 1.00 85.06 110 ALA A O 1
ATOM 875 N N . GLU A 1 111 ? -13.568 3.555 24.811 1.00 83.00 111 GLU A N 1
ATOM 876 C CA . GLU A 1 111 ? -14.190 4.635 25.579 1.00 83.00 111 GLU A CA 1
ATOM 877 C C . GLU A 1 111 ? -13.471 5.970 25.347 1.00 83.00 111 GLU A C 1
ATOM 879 O O . GLU A 1 111 ? -12.245 6.027 25.238 1.00 83.00 111 GLU A O 1
ATOM 884 N N . SER A 1 112 ? -14.224 7.074 25.302 1.00 85.31 112 SER A N 1
ATOM 885 C CA . SER A 1 112 ? -13.670 8.392 24.966 1.00 85.31 112 SER A CA 1
ATOM 886 C C . SER A 1 112 ? -12.579 8.855 25.935 1.00 85.31 112 SER A C 1
ATOM 888 O O . SER A 1 112 ? -11.612 9.476 25.503 1.00 85.31 112 SER A O 1
ATOM 890 N N . SER A 1 113 ? -12.705 8.528 27.224 1.00 86.31 113 SER A N 1
ATOM 891 C CA . SER A 1 113 ? -11.698 8.808 28.258 1.00 86.31 113 SER A CA 1
ATOM 892 C C . SER A 1 113 ? -10.369 8.107 27.971 1.00 86.31 113 SER A C 1
ATOM 894 O O . SER A 1 113 ? -9.308 8.701 28.152 1.00 86.31 113 SER A O 1
ATOM 896 N N . PHE A 1 114 ? -10.432 6.869 27.474 1.00 88.25 114 PHE A N 1
ATOM 897 C CA . PHE A 1 114 ? -9.267 6.111 27.046 1.00 88.25 114 PHE A CA 1
ATOM 898 C C . PHE A 1 114 ? -8.708 6.646 25.726 1.00 88.25 114 PHE A C 1
ATOM 900 O O . PHE A 1 114 ? -7.501 6.802 25.598 1.00 88.25 114 PHE A O 1
ATOM 907 N N . ALA A 1 115 ? -9.562 6.944 24.745 1.00 92.00 115 ALA A N 1
ATOM 908 C CA . ALA A 1 115 ? -9.132 7.283 23.391 1.00 92.00 115 ALA A CA 1
ATOM 909 C C . ALA A 1 115 ? -8.562 8.704 23.245 1.00 92.00 115 ALA A C 1
ATOM 911 O O . ALA A 1 115 ? -7.572 8.909 22.534 1.00 92.00 115 ALA A O 1
ATOM 912 N N . ALA A 1 116 ? -9.179 9.689 23.905 1.00 94.69 116 ALA A N 1
ATOM 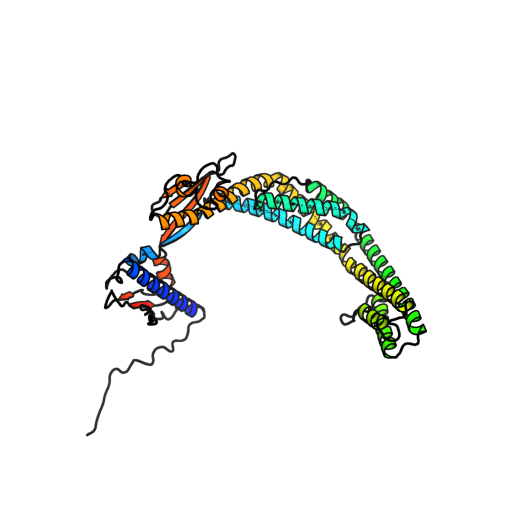913 C CA . ALA A 1 116 ? -8.906 11.111 23.691 1.00 94.69 116 ALA A CA 1
ATOM 914 C C . ALA A 1 116 ? -7.424 11.516 23.839 1.00 94.69 116 ALA A C 1
ATOM 916 O O . ALA A 1 116 ? -6.952 12.275 22.989 1.00 94.69 116 ALA A O 1
ATOM 917 N N . PRO A 1 117 ? -6.650 11.002 24.819 1.00 96.25 117 PRO A N 1
ATOM 918 C CA . PRO A 1 117 ? -5.231 11.340 24.951 1.00 96.25 117 PRO A CA 1
ATOM 919 C C . PRO A 1 117 ? -4.361 10.883 23.770 1.00 96.25 117 PRO A C 1
ATOM 921 O O . PRO A 1 117 ? -3.344 11.508 23.481 1.00 96.25 117 PRO A O 1
ATOM 924 N N . TYR A 1 118 ? -4.742 9.810 23.070 1.00 96.56 118 TYR A N 1
ATOM 925 C CA . TYR A 1 118 ? -3.937 9.227 21.990 1.00 96.56 118 TYR A CA 1
ATOM 926 C C . TYR A 1 118 ? -4.224 9.845 20.622 1.00 96.56 118 TYR A C 1
ATOM 928 O O . TYR A 1 118 ? -3.315 9.945 19.794 1.00 96.56 118 TYR A O 1
ATOM 936 N N . LEU A 1 119 ? -5.473 10.254 20.375 1.00 95.81 119 LEU A N 1
ATOM 937 C CA . LEU A 1 119 ? -5.936 10.689 19.055 1.00 95.81 119 LEU A CA 1
ATOM 938 C C . LEU A 1 119 ? -5.051 11.778 18.416 1.00 95.81 119 LEU A C 1
ATOM 940 O O . LEU A 1 119 ? -4.642 11.577 17.270 1.00 95.81 119 LEU A O 1
ATOM 944 N N . PRO A 1 120 ? -4.660 12.872 19.108 1.00 95.94 120 PRO A N 1
ATOM 945 C CA . PRO A 1 120 ? -3.802 13.898 18.510 1.00 95.94 120 PRO A CA 1
ATOM 946 C C . PRO A 1 120 ? -2.451 13.355 18.025 1.00 95.94 120 PRO A C 1
ATOM 948 O O . PRO A 1 120 ? -1.964 13.747 16.965 1.00 95.94 120 PRO A O 1
ATOM 951 N N . HIS A 1 121 ? -1.853 12.421 18.771 1.00 97.56 121 HIS A N 1
ATOM 952 C CA . HIS A 1 121 ? -0.569 11.815 18.415 1.00 97.56 121 HIS A CA 1
ATOM 953 C C . HIS A 1 121 ? -0.704 10.856 17.232 1.00 97.56 121 HIS A C 1
ATOM 955 O O . HIS A 1 121 ? 0.128 10.874 16.329 1.00 97.56 121 HIS A O 1
ATOM 961 N N . VAL A 1 122 ? -1.774 10.063 17.203 1.00 96.56 122 VAL A N 1
ATOM 962 C CA . VAL A 1 122 ? -2.061 9.134 16.105 1.00 96.56 122 VAL A CA 1
ATOM 963 C C . VAL A 1 122 ? -2.323 9.880 14.797 1.00 96.56 122 VAL A C 1
ATOM 965 O O . VAL A 1 122 ? -1.777 9.497 13.766 1.00 96.56 122 VAL A O 1
ATOM 968 N N . PHE A 1 123 ? -3.100 10.967 14.821 1.00 94.69 123 PHE A N 1
ATOM 969 C CA . PHE A 1 123 ? -3.347 11.771 13.619 1.00 94.69 123 PHE A CA 1
ATOM 970 C C . PHE A 1 123 ? -2.075 12.448 13.098 1.00 94.69 123 PHE A C 1
ATOM 972 O O . PHE A 1 123 ? -1.840 12.458 11.886 1.00 94.69 123 PHE A O 1
ATOM 979 N N . ALA A 1 124 ? -1.232 12.967 13.995 1.00 95.69 124 ALA A N 1
ATOM 980 C CA . ALA A 1 124 ? 0.047 13.560 13.615 1.00 95.69 124 ALA A CA 1
ATOM 981 C C . ALA A 1 124 ? 0.988 12.527 12.972 1.00 95.69 124 ALA A C 1
ATOM 983 O O . ALA A 1 124 ? 1.599 12.814 11.944 1.00 95.69 124 ALA A O 1
ATOM 984 N N . LEU A 1 125 ? 1.055 11.311 13.527 1.00 96.38 125 LEU A N 1
ATOM 985 C CA . LEU A 1 125 ? 1.837 10.207 12.965 1.00 96.38 125 LEU A CA 1
ATOM 986 C C . LEU A 1 125 ? 1.339 9.777 11.589 1.00 96.38 125 LEU A C 1
ATOM 988 O O . LEU A 1 125 ? 2.139 9.658 10.669 1.00 96.38 125 LEU A O 1
ATOM 992 N N . ASP A 1 126 ? 0.033 9.570 11.440 1.00 94.25 126 ASP A N 1
ATOM 993 C CA . ASP A 1 126 ? -0.580 9.157 10.173 1.00 94.25 126 ASP A CA 1
ATOM 994 C C . ASP A 1 126 ? -0.300 10.184 9.061 1.00 94.25 126 ASP A C 1
ATOM 996 O O . ASP A 1 126 ? 0.087 9.830 7.945 1.00 94.25 126 ASP A O 1
ATOM 1000 N N . SER A 1 127 ? -0.386 11.473 9.403 1.00 94.31 127 SER A N 1
ATOM 1001 C CA . SER A 1 127 ? -0.055 12.579 8.498 1.00 94.31 127 SER A CA 1
ATOM 1002 C C . SER A 1 127 ? 1.431 12.588 8.123 1.00 94.31 127 SER A C 1
ATOM 1004 O O . SER A 1 127 ? 1.774 12.719 6.949 1.00 94.31 127 SER A O 1
ATOM 1006 N N . ALA A 1 128 ? 2.323 12.411 9.102 1.00 95.81 128 ALA A N 1
ATOM 1007 C CA . ALA A 1 128 ? 3.765 12.418 8.874 1.00 95.81 128 ALA A CA 1
ATOM 1008 C C . ALA A 1 128 ? 4.244 11.215 8.045 1.00 95.81 128 ALA A C 1
ATOM 1010 O O . ALA A 1 128 ? 5.044 11.378 7.127 1.00 95.81 128 ALA A O 1
ATOM 1011 N N . LEU A 1 129 ? 3.725 10.016 8.320 1.00 96.38 129 LEU A N 1
ATOM 1012 C CA . LEU A 1 129 ? 4.047 8.804 7.561 1.00 96.38 129 LEU A CA 1
ATOM 1013 C C . LEU A 1 129 ? 3.522 8.896 6.125 1.00 96.38 129 LEU A C 1
ATOM 1015 O O . LEU A 1 129 ? 4.246 8.568 5.186 1.00 96.38 129 LEU A O 1
ATOM 1019 N N . SER A 1 130 ? 2.312 9.431 5.940 1.00 95.25 130 SER A N 1
ATOM 1020 C CA . SER A 1 130 ? 1.764 9.699 4.606 1.00 95.25 130 SER A CA 1
ATOM 1021 C C . SER A 1 130 ? 2.634 10.690 3.828 1.00 95.25 130 SER A C 1
ATOM 1023 O O . SER A 1 130 ? 2.927 10.458 2.658 1.00 95.25 130 SER A O 1
ATOM 1025 N N . CYS A 1 131 ? 3.120 11.749 4.482 1.00 94.75 131 CYS A N 1
ATOM 1026 C CA . CYS A 1 131 ? 4.075 12.687 3.891 1.00 94.75 131 CYS A CA 1
ATOM 1027 C C . CYS A 1 131 ? 5.374 11.992 3.469 1.00 94.75 131 CYS A C 1
ATOM 1029 O O . CYS A 1 131 ? 5.791 12.116 2.323 1.00 94.75 131 CYS A O 1
ATOM 1031 N N . TYR A 1 132 ? 5.996 11.212 4.355 1.00 95.38 132 TYR A N 1
ATOM 1032 C CA . TYR A 1 132 ? 7.237 10.502 4.023 1.00 95.38 132 TYR A CA 1
ATOM 1033 C C . TYR A 1 132 ? 7.046 9.517 2.867 1.00 95.38 132 TYR A C 1
ATOM 1035 O O . TYR A 1 132 ? 7.955 9.320 2.065 1.00 95.38 132 TYR A O 1
ATOM 1043 N N . ARG A 1 133 ? 5.856 8.922 2.735 1.00 96.44 133 ARG A N 1
ATOM 1044 C CA . ARG A 1 133 ? 5.519 8.080 1.584 1.00 96.44 133 ARG A CA 1
ATOM 1045 C C . ARG A 1 133 ? 5.428 8.898 0.293 1.00 96.44 133 ARG A C 1
ATOM 1047 O O . ARG A 1 133 ? 5.913 8.447 -0.745 1.00 96.44 133 ARG A O 1
ATOM 1054 N N . LEU A 1 134 ? 4.820 10.082 0.335 1.00 96.06 134 LEU A N 1
ATOM 1055 C CA . LEU A 1 134 ? 4.713 10.978 -0.823 1.00 96.06 134 LEU A CA 1
ATOM 1056 C C . LEU A 1 134 ? 6.080 11.505 -1.277 1.00 96.06 134 LEU A C 1
ATOM 1058 O O . LEU A 1 134 ? 6.328 11.570 -2.479 1.00 96.06 134 LEU A O 1
ATOM 1062 N N . GLU A 1 135 ? 7.001 11.763 -0.349 1.00 95.06 135 GLU A N 1
ATOM 1063 C CA . GLU A 1 135 ? 8.386 12.131 -0.677 1.00 95.06 135 GLU A CA 1
ATOM 1064 C C . GLU A 1 135 ? 9.068 11.073 -1.553 1.00 95.06 135 GLU A C 1
ATOM 1066 O O . GLU A 1 135 ? 9.775 11.417 -2.495 1.00 95.06 135 GLU A O 1
ATOM 1071 N N . LEU A 1 136 ? 8.832 9.786 -1.278 1.00 96.50 136 LEU A N 1
ATOM 1072 C CA . LEU A 1 136 ? 9.452 8.683 -2.019 1.00 96.50 136 LEU A CA 1
ATOM 1073 C C . LEU A 1 136 ? 8.701 8.298 -3.300 1.00 96.50 136 LEU A C 1
ATOM 1075 O O . LEU A 1 136 ? 9.308 7.784 -4.233 1.00 96.50 136 LEU A O 1
ATOM 1079 N N . THR A 1 137 ? 7.384 8.508 -3.346 1.00 95.00 137 THR A N 1
ATOM 1080 C CA . THR A 1 137 ? 6.531 8.021 -4.450 1.00 95.00 137 THR A CA 1
ATOM 1081 C C . THR A 1 137 ? 6.118 9.108 -5.436 1.00 95.00 137 THR A C 1
ATOM 1083 O O . THR A 1 137 ? 5.748 8.797 -6.565 1.00 95.00 137 THR A O 1
ATOM 1086 N N . LYS A 1 138 ? 6.178 10.378 -5.024 1.00 94.19 138 LYS A N 1
ATOM 1087 C CA . LYS A 1 138 ? 5.770 11.540 -5.826 1.00 94.19 138 LYS A CA 1
ATOM 1088 C C . LYS A 1 138 ? 6.768 12.697 -5.808 1.00 94.19 138 LYS A C 1
ATOM 1090 O O . LYS A 1 138 ? 6.563 13.656 -6.543 1.00 94.19 138 LYS A O 1
ATOM 1095 N N . LEU A 1 139 ? 7.832 12.610 -5.003 1.00 93.50 139 LEU A N 1
ATOM 1096 C CA . LEU A 1 139 ? 8.787 13.704 -4.770 1.00 93.50 139 LEU A CA 1
ATOM 1097 C C . LEU A 1 139 ? 8.120 14.968 -4.200 1.00 93.50 139 LEU A C 1
ATOM 1099 O O . LEU A 1 139 ? 8.620 16.078 -4.371 1.00 93.50 139 LEU A O 1
ATOM 1103 N N . GLU A 1 140 ? 6.983 14.805 -3.520 1.00 91.88 140 GLU A N 1
ATOM 1104 C CA . GLU A 1 140 ? 6.278 15.904 -2.866 1.00 91.88 140 GLU A CA 1
ATOM 1105 C C . GLU A 1 140 ? 6.902 16.154 -1.493 1.00 91.88 140 GLU A C 1
ATOM 1107 O O . GLU A 1 140 ? 6.908 15.276 -0.630 1.00 91.88 140 GLU A O 1
ATOM 1112 N N . GLU A 1 141 ? 7.423 17.360 -1.275 1.00 84.06 141 GLU A N 1
ATOM 1113 C CA . GLU A 1 141 ? 7.834 17.787 0.059 1.00 84.06 141 GLU A CA 1
ATOM 1114 C C . GLU A 1 141 ? 6.628 18.348 0.808 1.00 84.06 141 GLU A C 1
ATOM 1116 O O . GLU A 1 141 ? 5.952 19.259 0.324 1.00 84.06 141 GLU A O 1
ATOM 1121 N N . CYS A 1 142 ? 6.359 17.850 2.016 1.00 79.12 142 CYS A N 1
ATOM 1122 C CA . CYS A 1 142 ? 5.351 18.455 2.881 1.00 79.12 142 CYS A CA 1
ATOM 1123 C C . CYS A 1 142 ? 5.930 18.754 4.264 1.00 79.12 142 CYS A C 1
ATOM 1125 O O . CYS A 1 142 ? 6.755 18.025 4.813 1.00 79.12 142 CYS A O 1
ATOM 1127 N N . LYS A 1 143 ? 5.490 19.872 4.845 1.00 84.94 143 LYS A N 1
ATOM 1128 C CA . LYS A 1 143 ? 5.868 20.261 6.204 1.00 84.94 143 LYS A CA 1
ATOM 1129 C C . LYS A 1 143 ? 4.926 19.578 7.185 1.00 84.94 143 LYS A C 1
ATOM 1131 O O . LYS A 1 143 ? 3.755 19.937 7.270 1.00 84.94 143 LYS A O 1
ATOM 1136 N N . VAL A 1 144 ? 5.450 18.609 7.923 1.00 88.31 144 VAL A N 1
ATOM 1137 C CA . VAL A 1 144 ? 4.710 17.843 8.932 1.00 88.31 144 VAL A CA 1
ATOM 1138 C C . VAL A 1 144 ? 5.401 17.914 10.287 1.00 88.31 144 VAL A C 1
ATOM 1140 O O . VAL A 1 144 ? 6.603 18.166 10.377 1.00 88.31 144 VAL A O 1
ATOM 1143 N N . SER A 1 145 ? 4.628 17.689 11.351 1.00 90.19 145 SER A N 1
ATOM 1144 C CA . SER A 1 145 ? 5.189 17.524 12.692 1.00 90.19 145 SER A CA 1
ATOM 1145 C C . SER A 1 145 ? 6.137 16.314 12.722 1.00 90.19 145 SER A C 1
ATOM 1147 O O . SER A 1 145 ? 5.785 15.273 12.155 1.00 90.19 145 SER A O 1
ATOM 1149 N N . PRO A 1 146 ? 7.310 16.400 13.380 1.00 93.12 146 PRO A N 1
ATOM 1150 C CA . PRO A 1 146 ? 8.214 15.265 13.516 1.00 93.12 146 PRO A CA 1
ATOM 1151 C C . PRO A 1 146 ? 7.502 14.066 14.164 1.00 93.12 146 PRO A C 1
ATOM 1153 O O . PRO A 1 146 ? 6.911 14.221 15.234 1.00 93.12 146 PRO A O 1
ATO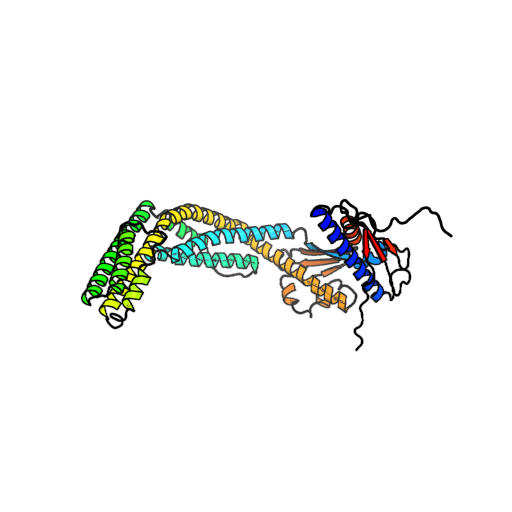M 1156 N N . PRO A 1 147 ? 7.559 12.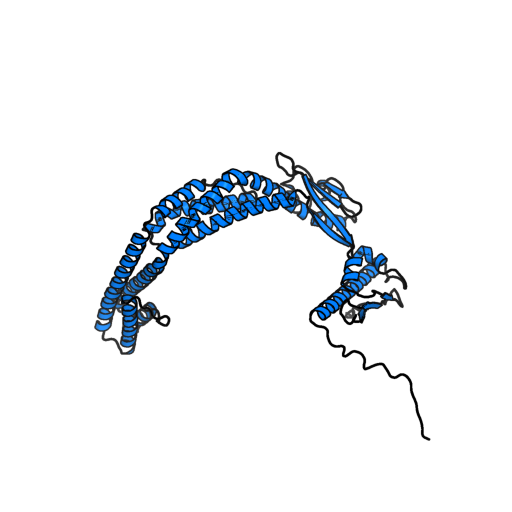858 13.576 1.00 95.38 147 PRO A N 1
ATOM 1157 C CA . PRO A 1 147 ? 6.767 11.731 14.067 1.00 95.38 147 PRO A CA 1
ATOM 1158 C C . PRO A 1 147 ? 7.318 11.108 15.360 1.00 95.38 147 PRO A C 1
ATOM 1160 O O . PRO A 1 147 ? 6.539 10.661 16.200 1.00 95.38 147 PRO A O 1
ATOM 1163 N N . LEU A 1 148 ? 8.642 11.103 15.574 1.00 97.12 148 LEU A N 1
ATOM 1164 C CA . LEU A 1 148 ? 9.260 10.423 16.725 1.00 97.12 148 LEU A CA 1
ATOM 1165 C C . LEU A 1 148 ? 8.740 10.917 18.091 1.00 97.12 148 LEU A C 1
ATOM 1167 O O . LEU A 1 148 ? 8.387 10.065 18.907 1.00 97.12 148 LEU A O 1
ATOM 1171 N N . PRO A 1 149 ? 8.595 12.234 18.355 1.00 97.81 149 PRO A N 1
ATOM 1172 C CA . PRO A 1 149 ? 7.977 12.719 19.591 1.00 97.81 149 PRO A CA 1
ATOM 1173 C C . PRO A 1 149 ? 6.556 12.195 19.832 1.00 97.81 149 PRO A C 1
ATOM 1175 O O . PRO A 1 149 ? 6.205 11.860 20.964 1.00 97.81 149 PRO A O 1
ATOM 1178 N N . HIS A 1 150 ? 5.729 12.093 18.786 1.00 97.75 150 HIS A N 1
ATOM 1179 C CA . HIS A 1 150 ? 4.367 11.573 18.923 1.00 97.75 150 HIS A CA 1
ATOM 1180 C C . HIS A 1 150 ? 4.369 10.073 19.229 1.00 97.75 150 HIS A C 1
ATOM 1182 O O . HIS A 1 150 ? 3.618 9.634 20.099 1.00 97.75 150 HIS A O 1
ATOM 1188 N N . LEU A 1 151 ? 5.240 9.300 18.575 1.00 97.19 151 LEU A N 1
ATOM 1189 C CA . LEU A 1 151 ? 5.361 7.864 18.821 1.00 97.19 151 LEU A CA 1
ATOM 1190 C C . LEU A 1 151 ? 5.911 7.561 20.220 1.00 97.19 151 LEU A C 1
ATOM 1192 O O . LEU A 1 151 ? 5.358 6.714 20.914 1.00 97.19 151 LEU A O 1
ATOM 1196 N N . ALA A 1 152 ? 6.919 8.311 20.676 1.00 97.56 152 ALA A N 1
ATOM 1197 C CA . ALA A 1 152 ? 7.451 8.211 22.038 1.00 97.56 152 ALA A CA 1
ATOM 1198 C C . ALA A 1 152 ? 6.395 8.546 23.101 1.00 97.56 152 ALA A C 1
ATOM 1200 O O . ALA A 1 152 ? 6.335 7.917 24.161 1.00 97.56 152 ALA A O 1
ATOM 1201 N N . LYS A 1 153 ? 5.527 9.529 22.823 1.00 97.75 153 LYS A N 1
ATOM 1202 C CA . LYS A 1 153 ? 4.432 9.876 23.731 1.00 97.75 153 LYS A CA 1
ATOM 1203 C C . LYS A 1 153 ? 3.396 8.755 23.818 1.00 97.75 153 LYS A C 1
ATOM 1205 O O . LYS A 1 153 ? 2.965 8.441 24.925 1.00 97.75 153 LYS A O 1
ATOM 1210 N N . ILE A 1 154 ? 3.034 8.135 22.689 1.00 97.38 154 ILE A N 1
ATOM 1211 C CA . ILE A 1 154 ? 2.157 6.952 22.667 1.00 97.38 154 ILE A CA 1
ATOM 1212 C C . ILE A 1 154 ? 2.790 5.799 23.443 1.00 97.38 154 ILE A C 1
ATOM 1214 O O . ILE A 1 154 ? 2.110 5.218 24.283 1.00 97.38 154 ILE A O 1
ATOM 1218 N N . ASP A 1 155 ? 4.074 5.511 23.216 1.00 97.44 155 ASP A N 1
ATOM 1219 C CA . ASP A 1 155 ? 4.793 4.462 23.943 1.00 97.44 155 ASP A CA 1
ATOM 1220 C C . ASP A 1 155 ? 4.723 4.698 25.455 1.00 97.44 155 ASP A C 1
ATOM 1222 O O . ASP A 1 155 ? 4.207 3.861 26.187 1.00 97.44 155 ASP A O 1
ATOM 1226 N N . THR A 1 156 ? 5.105 5.895 25.911 1.00 97.56 156 THR A N 1
ATOM 1227 C CA . THR A 1 156 ? 5.058 6.273 27.334 1.00 97.56 156 THR A CA 1
ATOM 1228 C C . THR A 1 156 ? 3.680 6.022 27.949 1.00 97.56 156 THR A C 1
ATOM 1230 O O . THR A 1 156 ? 3.580 5.425 29.019 1.00 97.56 156 THR A O 1
ATOM 1233 N N . MET A 1 157 ? 2.613 6.462 27.273 1.00 96.81 157 MET A N 1
ATOM 1234 C CA . MET A 1 157 ? 1.242 6.291 27.761 1.00 96.81 157 MET A CA 1
ATOM 1235 C C . MET A 1 157 ? 0.834 4.816 27.797 1.00 96.81 157 MET A C 1
ATOM 1237 O O . MET A 1 157 ? 0.274 4.364 28.791 1.00 96.81 157 MET A O 1
ATOM 1241 N N . ILE A 1 158 ? 1.155 4.053 26.748 1.00 95.56 158 ILE A N 1
ATOM 1242 C CA . ILE A 1 158 ? 0.822 2.630 26.663 1.00 95.56 158 ILE A CA 1
ATOM 1243 C C . ILE A 1 158 ? 1.564 1.833 27.737 1.00 95.56 158 ILE A C 1
ATOM 1245 O O . ILE A 1 158 ? 0.940 1.009 28.404 1.00 95.56 158 ILE A O 1
ATOM 1249 N N . GLN A 1 159 ? 2.859 2.084 27.959 1.00 96.25 159 GLN A N 1
ATOM 1250 C CA . GLN A 1 159 ? 3.644 1.357 28.963 1.00 96.25 159 GLN A CA 1
ATOM 1251 C C . GLN A 1 159 ? 3.106 1.557 30.386 1.00 96.25 159 GLN A C 1
ATOM 1253 O O . GLN A 1 159 ? 3.127 0.609 31.173 1.00 96.25 159 GLN A O 1
ATOM 1258 N N . GLN A 1 160 ? 2.567 2.742 30.686 1.00 96.25 160 GLN A N 1
ATOM 1259 C CA . GLN A 1 160 ? 1.989 3.095 31.988 1.00 96.25 160 GLN A CA 1
ATOM 1260 C C . GLN A 1 160 ? 0.642 2.419 32.289 1.00 96.25 160 GLN A C 1
ATOM 1262 O O . GLN A 1 160 ? 0.189 2.467 33.431 1.00 96.25 160 GLN A O 1
ATOM 1267 N N . ILE A 1 161 ? -0.006 1.787 31.304 1.00 95.31 161 ILE A N 1
ATOM 1268 C CA . ILE A 1 161 ? -1.275 1.083 31.524 1.00 95.31 161 ILE A CA 1
ATOM 1269 C C . ILE A 1 161 ? -1.032 -0.173 32.365 1.00 95.31 161 ILE A C 1
ATOM 1271 O O . ILE A 1 161 ? -0.298 -1.075 31.952 1.00 95.31 161 ILE A O 1
ATOM 1275 N N . ASP A 1 162 ? -1.710 -0.265 33.503 1.00 96.19 162 ASP A N 1
ATOM 1276 C CA . ASP A 1 162 ? -1.857 -1.503 34.264 1.00 96.19 162 ASP A CA 1
ATOM 1277 C C . ASP A 1 162 ? -2.917 -2.391 33.588 1.00 96.19 162 ASP A C 1
ATOM 1279 O O . ASP A 1 162 ? -4.088 -2.019 33.491 1.00 96.19 162 ASP A O 1
ATOM 1283 N N . LEU A 1 163 ? -2.482 -3.540 33.062 1.00 95.56 163 LEU A N 1
ATOM 1284 C CA . LEU A 1 163 ? -3.336 -4.445 32.290 1.00 95.56 163 LEU A CA 1
ATOM 1285 C C . LEU A 1 163 ? -4.346 -5.189 33.168 1.00 95.56 163 LEU A C 1
ATOM 1287 O O . LEU A 1 163 ? -5.453 -5.455 32.705 1.00 95.56 163 LEU A O 1
ATOM 1291 N N . GLU A 1 164 ? -3.975 -5.511 34.409 1.00 95.50 164 GLU A N 1
ATOM 1292 C CA . GLU A 1 164 ? -4.855 -6.212 35.349 1.00 95.50 164 GLU A CA 1
ATOM 1293 C C . GLU A 1 164 ? -5.963 -5.265 35.794 1.00 95.50 164 GLU A C 1
ATOM 1295 O O . GLU A 1 164 ? -7.145 -5.573 35.641 1.00 95.50 164 GLU A O 1
ATOM 1300 N N . LYS A 1 165 ? -5.586 -4.048 36.199 1.00 95.00 165 LYS A N 1
ATOM 1301 C CA . LYS A 1 165 ? -6.551 -3.006 36.548 1.00 95.00 165 LYS A CA 1
ATOM 1302 C C . LYS A 1 165 ? -7.480 -2.654 35.383 1.00 95.00 165 LYS A C 1
ATOM 1304 O O . LYS A 1 165 ? -8.680 -2.490 35.583 1.00 95.00 165 LYS A O 1
ATOM 1309 N N . LEU A 1 166 ? -6.950 -2.559 34.160 1.00 93.31 166 LEU A N 1
ATOM 1310 C CA . LEU A 1 166 ? -7.765 -2.307 32.969 1.00 93.31 166 LEU A CA 1
ATOM 1311 C C . LEU A 1 166 ? -8.796 -3.424 32.743 1.00 93.31 166 LEU A C 1
ATOM 1313 O O . LEU A 1 166 ? -9.955 -3.130 32.451 1.00 93.31 166 LEU A O 1
ATOM 1317 N N . ALA A 1 167 ? -8.394 -4.690 32.888 1.00 94.06 167 ALA A N 1
ATOM 1318 C CA . ALA A 1 167 ? -9.305 -5.826 32.769 1.00 94.06 167 ALA A CA 1
ATOM 1319 C C . ALA A 1 167 ? -10.396 -5.797 33.856 1.00 94.06 167 ALA A C 1
ATOM 1321 O O . ALA A 1 167 ? -11.572 -6.006 33.554 1.00 94.06 167 ALA A O 1
ATOM 1322 N N . GLU A 1 168 ? -10.033 -5.471 35.100 1.00 94.62 168 GLU A N 1
ATOM 1323 C CA . GLU A 1 168 ? -10.989 -5.312 36.201 1.00 94.62 168 GLU A CA 1
ATOM 1324 C C . GLU A 1 168 ? -12.000 -4.188 35.949 1.00 94.62 168 GLU A C 1
ATOM 1326 O O . GLU A 1 168 ? -13.198 -4.370 36.183 1.00 94.62 168 GLU A O 1
ATOM 1331 N N . ASP A 1 169 ? -11.540 -3.033 35.465 1.00 92.12 169 ASP A N 1
ATOM 1332 C CA . ASP A 1 169 ? -12.397 -1.885 35.167 1.00 92.12 169 ASP A CA 1
ATOM 1333 C C . ASP A 1 169 ? -13.376 -2.202 34.020 1.00 92.12 169 ASP A C 1
ATOM 1335 O O . ASP A 1 169 ? -14.558 -1.850 34.108 1.00 92.12 169 ASP A O 1
ATOM 1339 N N . ILE A 1 170 ? -12.933 -2.941 32.995 1.00 91.81 170 ILE A N 1
ATOM 1340 C CA . ILE A 1 170 ? -13.793 -3.424 31.901 1.00 91.81 170 ILE A CA 1
ATOM 1341 C C . ILE A 1 170 ? -14.864 -4.382 32.431 1.00 91.81 170 ILE A C 1
ATOM 1343 O O . ILE A 1 170 ? -16.049 -4.182 32.161 1.00 91.81 170 ILE A O 1
ATOM 1347 N N . GLU A 1 171 ? -14.491 -5.391 33.223 1.00 92.75 171 GLU A N 1
ATOM 1348 C CA . GLU A 1 171 ? -15.465 -6.337 33.783 1.00 92.75 171 GLU A CA 1
ATOM 1349 C C . GLU A 1 171 ? -16.438 -5.657 34.753 1.00 92.75 171 GLU A C 1
ATOM 1351 O O . GLU A 1 171 ? -17.630 -5.980 34.778 1.00 92.75 171 GLU A O 1
ATOM 1356 N N . ARG A 1 172 ? -15.975 -4.665 35.525 1.00 92.56 172 ARG A N 1
ATOM 1357 C CA . ARG A 1 172 ? -16.851 -3.842 36.367 1.00 92.56 172 ARG A CA 1
ATOM 1358 C C . ARG A 1 172 ? -17.857 -3.072 35.515 1.00 92.56 172 ARG A C 1
ATOM 1360 O O . ARG A 1 172 ? -19.046 -3.097 35.828 1.00 92.56 172 ARG A O 1
ATOM 1367 N N . ASN A 1 173 ? -17.412 -2.430 34.436 1.00 91.25 173 ASN A N 1
ATOM 1368 C CA . ASN A 1 173 ? -18.288 -1.692 33.529 1.00 91.25 173 ASN A CA 1
ATOM 1369 C C . ASN A 1 173 ? -19.319 -2.614 32.856 1.00 91.25 173 ASN A C 1
ATOM 1371 O O . ASN A 1 173 ? -20.502 -2.288 32.829 1.00 91.25 173 ASN A O 1
ATOM 1375 N N . ILE A 1 174 ? -18.915 -3.807 32.403 1.00 91.06 174 ILE A N 1
ATOM 1376 C CA . ILE A 1 174 ? -19.835 -4.808 31.836 1.00 91.06 174 ILE A CA 1
ATOM 1377 C C . ILE A 1 174 ? -20.919 -5.189 32.849 1.00 91.06 174 ILE A C 1
ATOM 1379 O O . ILE A 1 174 ? -22.096 -5.224 32.492 1.00 91.06 174 ILE A O 1
ATOM 1383 N N . LYS A 1 175 ? -20.556 -5.417 34.119 1.00 91.06 175 LYS A N 1
ATOM 1384 C CA . LYS A 1 175 ? -21.527 -5.718 35.185 1.00 91.06 175 LYS A CA 1
ATOM 1385 C C . LYS A 1 175 ? -22.498 -4.563 35.431 1.00 91.06 175 LYS A C 1
ATOM 1387 O O . LYS A 1 175 ? -23.693 -4.810 35.572 1.00 91.06 175 LYS A O 1
ATOM 1392 N N . VAL A 1 176 ? -22.010 -3.320 35.443 1.00 92.50 176 VAL A N 1
ATOM 1393 C CA . VAL A 1 176 ? -22.859 -2.121 35.564 1.00 92.50 176 VAL A CA 1
ATOM 1394 C C . VAL A 1 176 ? -23.831 -2.036 34.385 1.00 92.50 176 VAL A C 1
ATOM 1396 O O . VAL A 1 176 ? -25.034 -1.927 34.597 1.00 92.50 176 VAL A O 1
ATOM 1399 N N . LYS A 1 177 ? -23.351 -2.194 33.146 1.00 92.50 177 LYS A N 1
ATOM 1400 C CA . LYS A 1 177 ? -24.210 -2.170 31.949 1.00 92.50 177 LYS A CA 1
ATOM 1401 C C . LYS A 1 177 ? -25.202 -3.326 31.887 1.00 92.50 177 LYS A C 1
ATOM 1403 O O . LYS A 1 177 ? -26.313 -3.140 31.401 1.00 92.50 177 LYS A O 1
ATOM 1408 N N . ALA A 1 178 ? -24.850 -4.497 32.408 1.00 91.00 178 ALA A N 1
ATOM 1409 C CA . ALA A 1 178 ? -25.790 -5.605 32.536 1.00 91.00 178 ALA A CA 1
ATOM 1410 C C . ALA A 1 178 ? -26.911 -5.281 33.537 1.00 91.00 178 ALA A C 1
ATOM 1412 O O . ALA A 1 178 ? -28.071 -5.585 33.270 1.00 91.00 178 ALA A O 1
ATOM 1413 N N . ALA A 1 179 ? -26.590 -4.621 34.655 1.00 91.44 179 ALA A N 1
ATOM 1414 C CA . ALA A 1 179 ? -27.595 -4.155 35.609 1.00 91.44 179 ALA A CA 1
ATOM 1415 C C . ALA A 1 179 ? -28.506 -3.066 35.008 1.00 91.44 179 ALA A C 1
ATOM 1417 O O . ALA A 1 179 ? -29.721 -3.130 35.200 1.00 91.44 179 ALA A O 1
ATOM 1418 N N . ASP A 1 180 ? -27.947 -2.134 34.224 1.00 93.56 180 ASP A N 1
ATOM 1419 C CA . ASP A 1 180 ? -28.714 -1.110 33.497 1.00 93.56 180 ASP A CA 1
ATOM 1420 C C . ASP A 1 180 ? -29.749 -1.756 32.554 1.00 93.56 180 ASP A C 1
ATOM 1422 O O . ASP A 1 180 ? -30.910 -1.352 32.538 1.00 93.56 180 ASP A O 1
ATOM 1426 N N . VAL A 1 181 ? -29.361 -2.807 31.816 1.00 92.81 181 VAL A N 1
ATOM 1427 C CA . VAL A 1 181 ? -30.270 -3.568 30.934 1.00 92.81 181 VAL A CA 1
ATOM 1428 C C . VAL A 1 181 ? -31.400 -4.231 31.721 1.00 92.81 181 VAL A C 1
ATOM 1430 O O . VAL A 1 181 ? -32.554 -4.157 31.303 1.00 92.81 181 VAL A O 1
ATOM 1433 N N . VAL A 1 182 ? -31.097 -4.858 32.864 1.00 91.88 182 VAL A N 1
ATOM 1434 C CA . VAL A 1 182 ? -32.118 -5.491 33.718 1.00 91.88 182 VAL A CA 1
ATOM 1435 C C . VAL A 1 182 ? -33.126 -4.453 34.221 1.00 91.88 182 VAL A C 1
ATOM 1437 O O . VAL A 1 182 ? -34.330 -4.682 34.133 1.00 91.88 182 VAL A O 1
ATOM 1440 N N . SER A 1 183 ? -32.645 -3.302 34.693 1.00 94.12 183 SER A N 1
ATOM 1441 C CA . SER A 1 183 ? -33.487 -2.203 35.183 1.00 94.12 183 SER A CA 1
ATOM 1442 C C . SER A 1 183 ? -34.369 -1.604 34.076 1.00 94.12 183 SER A C 1
ATOM 1444 O O . SER A 1 183 ? -35.583 -1.440 34.245 1.00 94.12 183 SER A O 1
ATOM 1446 N N . ALA A 1 184 ? -33.786 -1.348 32.899 1.00 94.69 184 ALA A N 1
ATOM 1447 C CA . ALA A 1 184 ? -34.517 -0.833 31.743 1.00 94.69 184 ALA A CA 1
ATOM 1448 C C . ALA A 1 184 ? -35.569 -1.836 31.242 1.00 94.69 184 ALA A C 1
ATOM 1450 O O . ALA A 1 184 ? -36.682 -1.447 30.885 1.00 94.69 184 ALA A O 1
ATOM 1451 N N . PHE A 1 185 ? -35.258 -3.137 31.273 1.00 95.19 185 PHE A N 1
ATOM 1452 C CA . PHE A 1 185 ? -36.212 -4.178 30.904 1.00 95.19 185 PHE A CA 1
ATOM 1453 C C . PHE A 1 185 ? -37.387 -4.260 31.876 1.00 95.19 185 PHE A C 1
ATOM 1455 O O . PHE A 1 185 ? -38.524 -4.364 31.425 1.00 95.19 185 PHE A O 1
ATOM 1462 N N . GLN A 1 186 ? -37.142 -4.168 33.186 1.00 94.75 186 GLN A N 1
ATOM 1463 C CA . GLN A 1 186 ? -38.213 -4.142 34.188 1.00 94.75 186 GLN A CA 1
ATOM 1464 C C . GLN A 1 186 ? -39.158 -2.958 33.957 1.00 94.75 186 GLN A C 1
ATOM 1466 O O . GLN A 1 186 ? -40.365 -3.155 33.848 1.00 94.75 186 GLN A O 1
ATOM 1471 N N . SER A 1 187 ? -38.604 -1.760 33.754 1.00 94.75 187 SER A N 1
ATOM 1472 C CA . SER A 1 187 ? -39.388 -0.550 33.460 1.00 94.75 187 SER A CA 1
ATOM 1473 C C . SER A 1 187 ? -40.226 -0.696 32.183 1.00 94.75 187 SER A C 1
ATOM 1475 O O . SER A 1 187 ? -41.408 -0.349 32.154 1.00 94.75 187 SER A O 1
ATOM 1477 N N . PHE A 1 188 ? -39.637 -1.254 31.121 1.00 95.75 188 PHE A N 1
ATOM 1478 C CA . PHE A 1 188 ? -40.342 -1.518 29.867 1.00 95.75 188 PHE A CA 1
ATOM 1479 C C . PHE A 1 188 ? -41.445 -2.571 30.029 1.00 95.75 188 PHE A C 1
ATOM 1481 O O . PHE A 1 188 ? -42.560 -2.382 29.538 1.00 95.75 188 PHE A O 1
ATOM 1488 N N . ARG A 1 189 ? -41.161 -3.664 30.745 1.00 94.94 189 ARG A N 1
ATOM 1489 C CA . ARG A 1 189 ? -42.109 -4.748 31.016 1.00 94.94 189 ARG A CA 1
ATOM 1490 C C . ARG A 1 189 ? -43.318 -4.242 31.792 1.00 94.94 189 ARG A C 1
ATOM 1492 O O . ARG A 1 189 ? -44.439 -4.459 31.341 1.00 94.94 189 ARG A O 1
ATOM 1499 N N . GLU A 1 190 ? -43.101 -3.526 32.892 1.00 94.56 190 GLU A N 1
ATOM 1500 C CA . GLU A 1 190 ? -44.174 -2.939 33.702 1.00 94.56 190 GLU A CA 1
ATOM 1501 C C . GLU A 1 190 ? -45.048 -1.994 32.869 1.00 94.56 190 GLU A C 1
ATOM 1503 O O . GLU A 1 190 ? -46.280 -2.053 32.927 1.00 94.56 190 GLU A O 1
ATOM 1508 N N . ALA A 1 191 ? -44.419 -1.162 32.030 1.00 93.69 191 ALA A N 1
ATOM 1509 C CA . ALA A 1 191 ? -45.142 -0.269 31.139 1.00 93.69 191 ALA A CA 1
ATOM 1510 C C . ALA A 1 191 ? -46.019 -1.048 30.145 1.00 93.69 191 ALA A C 1
ATOM 1512 O O . ALA A 1 191 ? -47.180 -0.685 29.956 1.00 93.69 191 ALA A O 1
ATOM 1513 N N . VAL A 1 192 ? -45.501 -2.115 29.522 1.00 93.56 192 VAL A N 1
ATOM 1514 C CA . VAL A 1 192 ? -46.252 -2.959 28.573 1.00 93.56 192 VAL A CA 1
ATOM 1515 C C . VAL A 1 192 ? -47.388 -3.712 29.268 1.00 93.56 192 VAL A C 1
ATOM 1517 O O . VAL A 1 192 ? -48.523 -3.682 28.782 1.00 93.56 192 VAL A O 1
ATOM 1520 N N . GLU A 1 193 ? -47.112 -4.356 30.403 1.00 92.06 193 GLU A N 1
ATOM 1521 C CA . GLU A 1 193 ? -48.084 -5.132 31.182 1.00 92.06 193 GLU A CA 1
ATOM 1522 C C . GLU A 1 193 ? -49.248 -4.260 31.677 1.00 92.06 193 GLU A C 1
ATOM 1524 O O . GLU A 1 193 ? -50.404 -4.691 31.622 1.00 92.06 193 GLU A O 1
ATOM 1529 N N . GLY A 1 194 ? -48.986 -2.992 32.021 1.00 91.06 194 GLY A N 1
ATOM 1530 C CA . GLY A 1 194 ? -50.007 -2.008 32.396 1.00 91.06 194 GLY A CA 1
ATOM 1531 C C . GLY A 1 194 ? -51.067 -1.715 31.321 1.00 91.06 194 GLY A C 1
ATOM 1532 O O . GLY A 1 194 ? -52.110 -1.135 31.624 1.00 91.06 194 GLY A O 1
ATOM 1533 N N . PHE A 1 195 ? -50.851 -2.136 30.070 1.00 90.56 195 PHE A N 1
ATOM 1534 C CA . PHE A 1 195 ? -51.816 -2.009 28.970 1.00 90.56 195 PHE A CA 1
ATOM 1535 C C . PHE A 1 195 ? -52.443 -3.343 28.530 1.00 90.56 195 PHE A C 1
ATOM 1537 O O . PHE A 1 195 ? -53.052 -3.396 27.457 1.00 90.56 195 PHE A O 1
ATOM 1544 N N . ASN A 1 196 ? -52.333 -4.399 29.342 1.00 89.25 196 ASN A N 1
ATOM 1545 C CA . ASN A 1 196 ? -52.923 -5.719 29.096 1.00 89.25 196 ASN A CA 1
ATOM 1546 C C . ASN A 1 196 ? -52.539 -6.307 27.709 1.00 89.25 196 ASN A C 1
ATOM 1548 O O . ASN A 1 196 ? -53.356 -6.345 26.767 1.00 89.25 196 ASN A O 1
ATOM 1552 N N . PRO A 1 197 ? -51.261 -6.698 27.537 1.00 91.00 197 PRO A N 1
ATOM 1553 C CA . PRO A 1 197 ? -50.732 -7.224 26.279 1.00 91.00 197 PRO A CA 1
ATOM 1554 C C . PRO A 1 197 ? -51.448 -8.513 25.847 1.00 91.00 197 PRO A C 1
ATOM 1556 O O . PRO A 1 197 ? -51.964 -9.261 26.670 1.00 91.00 197 PRO A O 1
ATOM 1559 N N . ASP A 1 198 ? -51.521 -8.757 24.535 1.00 91.94 198 ASP A N 1
ATOM 1560 C CA . ASP A 1 198 ? -51.984 -10.049 24.007 1.00 91.94 198 ASP A CA 1
ATOM 1561 C C . ASP A 1 198 ? -50.860 -11.094 24.018 1.00 91.94 198 ASP A C 1
ATOM 1563 O O . ASP A 1 198 ? -49.712 -10.801 24.346 1.00 91.94 198 ASP A O 1
ATOM 1567 N N . GLU A 1 199 ? -51.215 -12.326 23.658 1.00 92.56 199 GLU A N 1
ATOM 1568 C CA . GLU A 1 199 ? -50.311 -13.477 23.625 1.00 92.56 199 GLU A CA 1
ATOM 1569 C C . GLU A 1 199 ? -49.083 -13.246 22.730 1.00 92.56 199 GLU A C 1
ATOM 1571 O O . GLU A 1 199 ? -47.974 -13.621 23.101 1.00 92.56 199 GLU A O 1
ATOM 1576 N N . GLU A 1 200 ? -49.242 -12.562 21.590 1.00 91.69 200 GLU A N 1
ATOM 1577 C CA . GLU A 1 200 ? -48.120 -12.211 20.709 1.00 91.69 200 GLU A CA 1
ATOM 1578 C C . GLU A 1 200 ? -47.087 -11.345 21.443 1.00 91.69 200 GLU A C 1
ATOM 1580 O O . GLU A 1 200 ? -45.893 -11.647 21.433 1.00 91.69 200 GLU A O 1
ATOM 1585 N N . VAL A 1 201 ? -47.541 -10.294 22.128 1.00 91.62 201 VAL A N 1
ATOM 1586 C CA . VAL A 1 201 ? -46.664 -9.401 22.894 1.00 91.62 201 VAL A CA 1
ATOM 1587 C C . VAL A 1 201 ? -46.055 -10.114 24.101 1.00 91.62 201 VAL A C 1
ATOM 1589 O O . VAL A 1 201 ? -44.882 -9.896 24.392 1.00 91.62 201 VAL A O 1
ATOM 1592 N N . GLN A 1 202 ? -46.813 -10.973 24.787 1.00 91.81 202 GLN A N 1
ATOM 1593 C CA . GLN A 1 202 ? -46.297 -11.774 25.903 1.00 91.81 202 GLN A CA 1
ATOM 1594 C C . GLN A 1 202 ? -45.159 -12.700 25.456 1.00 91.81 202 GLN A C 1
ATOM 1596 O O . GLN A 1 202 ? -44.120 -12.769 26.111 1.00 91.81 202 GLN A O 1
ATOM 1601 N N . ASN A 1 203 ? -45.299 -13.333 24.289 1.00 91.88 203 ASN A N 1
ATOM 1602 C CA . ASN A 1 203 ? -44.236 -14.147 23.704 1.00 91.88 203 ASN A CA 1
ATOM 1603 C C . ASN A 1 203 ? -42.994 -13.305 23.369 1.00 91.88 203 ASN A C 1
ATOM 1605 O O . ASN A 1 203 ? -41.874 -13.729 23.642 1.00 91.88 203 ASN A O 1
ATOM 1609 N N . LEU A 1 204 ? -43.171 -12.091 22.831 1.00 91.44 204 LEU A N 1
ATOM 1610 C CA . LEU A 1 204 ? -42.052 -11.178 22.566 1.00 91.44 204 LEU A CA 1
ATOM 1611 C C . LEU A 1 204 ? -41.348 -10.726 23.856 1.00 91.44 204 LEU A C 1
ATOM 1613 O O . LEU A 1 204 ? -40.120 -10.681 23.883 1.00 91.44 204 LEU A O 1
ATOM 1617 N N . LEU A 1 205 ? -42.094 -10.426 24.925 1.00 91.94 205 LEU A N 1
ATOM 1618 C CA . LEU A 1 205 ? -41.521 -10.090 26.234 1.00 91.94 205 LEU A CA 1
ATOM 1619 C C . LEU A 1 205 ? -40.699 -11.249 26.807 1.00 91.94 205 LEU A C 1
ATOM 1621 O O . LEU A 1 205 ? -39.606 -11.013 27.316 1.00 91.94 205 LEU A O 1
ATOM 1625 N N . ALA A 1 206 ? -41.180 -12.487 26.676 1.00 91.06 206 ALA A N 1
ATOM 1626 C CA . ALA A 1 206 ? -40.456 -13.672 27.128 1.00 91.06 206 ALA A CA 1
ATOM 1627 C C . ALA A 1 206 ? -39.139 -13.886 26.359 1.00 91.06 206 ALA A C 1
ATOM 1629 O O . ALA A 1 206 ? -38.134 -14.281 26.950 1.00 91.06 206 ALA A O 1
ATOM 1630 N N . GLU A 1 207 ? -39.107 -13.599 25.054 1.00 90.19 207 GLU A N 1
ATOM 1631 C CA . GLU A 1 207 ? -37.866 -13.648 24.267 1.00 90.19 207 GLU A CA 1
ATOM 1632 C C . GLU A 1 207 ? -36.865 -12.565 24.700 1.00 90.19 207 GLU A C 1
ATOM 1634 O O . GLU A 1 207 ? -35.671 -12.845 24.830 1.00 90.19 207 GLU A O 1
ATOM 1639 N N . ILE A 1 208 ? -37.339 -11.352 25.011 1.00 88.12 208 ILE A N 1
ATOM 1640 C CA . ILE A 1 208 ? -36.486 -10.297 25.578 1.00 88.12 208 ILE A CA 1
ATOM 1641 C C . ILE A 1 208 ? -35.958 -10.721 26.953 1.00 88.12 208 ILE A C 1
ATOM 1643 O O . ILE A 1 208 ? -34.768 -10.572 27.209 1.00 88.12 208 ILE A O 1
ATOM 1647 N N . GLU A 1 209 ? -36.800 -11.293 27.819 1.00 90.06 209 GLU A N 1
ATOM 1648 C CA . GLU A 1 209 ? -36.413 -11.763 29.155 1.00 90.06 209 GLU A CA 1
ATOM 1649 C C . GLU A 1 209 ? -35.324 -12.839 29.094 1.00 90.06 209 GLU A C 1
ATOM 1651 O O . GLU A 1 209 ? -34.331 -12.754 29.821 1.00 90.06 209 GLU A O 1
ATOM 1656 N N . LYS A 1 210 ? -35.449 -13.806 28.173 1.00 87.62 210 LYS A N 1
ATOM 1657 C CA . LYS A 1 210 ? -34.380 -14.779 27.893 1.00 87.62 210 LYS A CA 1
ATOM 1658 C C . LYS A 1 210 ? -33.084 -14.067 27.506 1.00 87.62 210 LYS A C 1
ATOM 1660 O O . LYS A 1 210 ? -32.025 -14.422 28.020 1.00 87.62 210 LYS A O 1
ATOM 1665 N N . GLY A 1 211 ? -33.173 -13.056 26.637 1.00 85.38 211 GLY A N 1
ATOM 1666 C CA . GLY A 1 211 ? -32.057 -12.188 26.242 1.00 85.38 211 GLY A CA 1
ATOM 1667 C C . GLY A 1 211 ? -31.379 -11.526 27.429 1.00 85.38 211 GLY A C 1
ATOM 1668 O O . GLY A 1 211 ? -30.176 -11.673 27.629 1.00 85.38 211 GLY A O 1
ATOM 1669 N N . VAL A 1 212 ? -32.160 -10.834 28.250 1.00 85.62 212 VAL A N 1
ATOM 1670 C CA . VAL A 1 212 ? -31.693 -10.122 29.443 1.00 85.62 212 VAL A CA 1
ATOM 1671 C C . VAL A 1 212 ? -31.038 -11.076 30.443 1.00 85.62 212 VAL A C 1
ATOM 1673 O O . VAL A 1 212 ? -29.978 -10.766 30.985 1.00 85.62 212 VAL A O 1
ATOM 1676 N N . GLU A 1 213 ? -31.603 -12.263 30.653 1.00 85.69 213 GLU A N 1
ATOM 1677 C CA . GLU A 1 213 ? -31.041 -13.254 31.571 1.00 85.69 213 GLU A CA 1
ATOM 1678 C C . GLU A 1 213 ? -29.749 -13.890 31.025 1.00 85.69 213 GLU A C 1
ATOM 1680 O O . GLU A 1 213 ? -28.793 -14.097 31.777 1.00 85.69 213 GLU A O 1
ATOM 1685 N N . ALA A 1 214 ? -29.667 -14.131 29.713 1.00 84.56 214 ALA A N 1
ATOM 1686 C CA . ALA A 1 214 ? -28.435 -14.555 29.046 1.00 84.56 214 ALA A CA 1
ATOM 1687 C C . ALA A 1 214 ? -27.341 -13.475 29.142 1.00 84.56 214 ALA A C 1
ATOM 1689 O O . ALA A 1 214 ? -26.180 -13.776 29.439 1.00 84.56 214 ALA A O 1
ATOM 1690 N N . TYR A 1 215 ? -27.711 -12.199 28.976 1.00 80.12 215 TYR A N 1
ATOM 1691 C CA . TYR A 1 215 ? -26.825 -11.065 29.230 1.00 80.12 215 TYR A CA 1
ATOM 1692 C C . TYR A 1 215 ? -26.344 -11.057 30.682 1.00 80.12 215 TYR A C 1
ATOM 1694 O O . TYR A 1 215 ? -25.141 -10.968 30.913 1.00 80.12 215 TYR A O 1
ATOM 1702 N N . ARG A 1 216 ? -27.233 -11.230 31.661 1.00 79.31 216 ARG A N 1
ATOM 1703 C CA . ARG A 1 216 ? -26.882 -11.253 33.087 1.00 79.31 216 ARG A CA 1
ATOM 1704 C C . ARG A 1 216 ? -25.893 -12.363 33.446 1.00 79.31 216 ARG A C 1
ATOM 1706 O O . ARG A 1 216 ? -24.975 -12.134 34.229 1.00 79.31 216 ARG A O 1
ATOM 1713 N N . LYS A 1 217 ? -26.082 -13.557 32.884 1.00 81.25 217 LYS A N 1
ATOM 1714 C CA . LYS A 1 217 ? -25.234 -14.737 33.125 1.00 81.25 217 LYS A CA 1
ATOM 1715 C C . LYS A 1 217 ? -23.981 -14.784 32.259 1.00 81.25 217 LYS A C 1
ATOM 1717 O O . LYS A 1 217 ? -23.235 -15.751 32.349 1.00 81.25 217 LYS A O 1
ATOM 1722 N N . ASP A 1 218 ? -23.788 -13.791 31.396 1.00 74.38 218 ASP A N 1
ATOM 1723 C CA . ASP A 1 218 ? -22.694 -13.763 30.427 1.00 74.38 218 ASP A CA 1
ATOM 1724 C C . ASP A 1 218 ? -22.626 -15.018 29.534 1.00 74.38 218 ASP A C 1
ATOM 1726 O O . ASP A 1 218 ? -21.560 -15.460 29.122 1.00 74.38 218 ASP A O 1
ATOM 1730 N N . SER A 1 219 ? -23.793 -15.594 29.230 1.00 75.69 219 SER A N 1
ATOM 1731 C CA . SER A 1 219 ? -23.960 -16.828 28.452 1.00 75.69 219 SER A CA 1
ATOM 1732 C C . SER A 1 219 ? -24.939 -16.591 27.306 1.00 75.69 219 SER A C 1
ATOM 1734 O O . SER A 1 219 ? -26.059 -17.090 27.318 1.00 75.69 219 SER A O 1
ATOM 1736 N N . ILE A 1 220 ? -24.529 -15.782 26.321 1.00 71.06 220 ILE A N 1
ATOM 1737 C CA . ILE A 1 220 ? -25.336 -15.537 25.116 1.00 71.06 220 ILE A CA 1
ATOM 1738 C C . ILE A 1 220 ? -25.199 -16.741 24.166 1.00 71.06 220 ILE A C 1
ATOM 1740 O O . ILE A 1 220 ? -24.081 -17.008 23.722 1.00 71.06 220 ILE A O 1
ATOM 1744 N N . PRO A 1 221 ? -26.290 -17.446 23.822 1.00 67.69 221 PRO A N 1
ATOM 1745 C CA . PRO A 1 221 ? -26.276 -18.481 22.786 1.00 67.69 221 PRO A CA 1
ATOM 1746 C C . PRO A 1 221 ? -25.975 -17.901 21.395 1.00 67.69 221 PRO A C 1
ATOM 1748 O O . PRO A 1 221 ? -26.422 -16.799 21.079 1.00 67.69 221 PRO A O 1
ATOM 1751 N N . GLU A 1 222 ? -25.262 -18.640 20.540 1.00 64.19 222 GLU A N 1
ATOM 1752 C CA . GLU A 1 222 ? -24.917 -18.188 19.176 1.00 64.19 222 GLU A CA 1
ATOM 1753 C C . GLU A 1 222 ? -26.144 -17.936 18.282 1.00 64.19 222 GLU A C 1
ATOM 1755 O O . GLU A 1 222 ? -26.092 -17.106 17.377 1.00 64.19 222 GLU A O 1
ATOM 1760 N N . ASP A 1 223 ? -27.251 -18.632 18.534 1.00 69.44 223 ASP A N 1
ATOM 1761 C CA . ASP A 1 223 ? -28.506 -18.561 17.781 1.00 69.44 223 ASP A CA 1
ATOM 1762 C C . ASP A 1 223 ? -29.517 -17.550 18.353 1.00 69.44 223 ASP A C 1
ATOM 1764 O O . ASP A 1 223 ? -30.620 -17.388 17.818 1.00 69.44 223 ASP A O 1
ATOM 1768 N N . MET A 1 224 ? -29.156 -16.845 19.429 1.00 69.94 224 MET A N 1
ATOM 1769 C CA . MET A 1 224 ? -30.030 -15.870 20.070 1.00 69.94 224 MET A CA 1
ATOM 1770 C C . MET A 1 224 ? -30.243 -14.640 19.181 1.00 69.94 224 MET A C 1
ATOM 1772 O O . MET A 1 224 ? -29.305 -13.937 18.805 1.00 69.94 224 MET A O 1
ATOM 1776 N N . LYS A 1 225 ? -31.512 -14.344 18.884 1.00 72.81 225 LYS A N 1
ATOM 1777 C CA . LYS A 1 225 ? -31.907 -13.125 18.167 1.00 72.81 225 LYS A CA 1
ATOM 1778 C C . LYS A 1 225 ? -31.698 -11.890 19.039 1.00 72.81 225 LYS A C 1
ATOM 1780 O O . LYS A 1 225 ? -31.898 -11.942 20.251 1.00 72.81 225 LYS A O 1
ATOM 1785 N N . ASP A 1 226 ? -31.331 -10.781 18.403 1.00 75.75 226 ASP A N 1
ATOM 1786 C CA . ASP A 1 226 ? -31.049 -9.518 19.082 1.00 75.75 226 ASP A CA 1
ATOM 1787 C C . ASP A 1 226 ? -32.304 -8.988 19.798 1.00 75.75 226 ASP A C 1
ATOM 1789 O O . ASP A 1 226 ? -33.324 -8.751 19.137 1.00 75.75 226 ASP A O 1
ATOM 1793 N N . PRO A 1 227 ? -32.263 -8.779 21.128 1.00 76.12 227 PRO A N 1
ATOM 1794 C CA . PRO A 1 227 ? -33.421 -8.291 21.865 1.00 76.12 227 PRO A CA 1
ATOM 1795 C C . PRO A 1 227 ? -33.959 -6.948 21.366 1.00 76.12 227 PRO A C 1
ATOM 1797 O O . PRO A 1 227 ? -35.166 -6.718 21.466 1.00 76.12 227 PRO A O 1
ATOM 1800 N N . ASP A 1 228 ? -33.121 -6.118 20.734 1.00 80.88 228 ASP A N 1
ATOM 1801 C CA . ASP A 1 228 ? -33.544 -4.869 20.089 1.00 80.88 228 ASP A CA 1
ATOM 1802 C C . ASP A 1 228 ? -34.658 -5.090 19.049 1.00 80.88 228 ASP A C 1
ATOM 1804 O O . ASP A 1 228 ? -35.590 -4.286 18.954 1.00 80.88 228 ASP A O 1
ATOM 1808 N N . GLU A 1 229 ? -34.609 -6.191 18.288 1.00 84.81 229 GLU A N 1
ATOM 1809 C CA . GLU A 1 229 ? -35.614 -6.500 17.264 1.00 84.81 229 GLU A CA 1
ATOM 1810 C C . GLU A 1 229 ? -36.988 -6.788 17.874 1.00 84.81 229 GLU A C 1
ATOM 1812 O O . GLU A 1 229 ? -38.026 -6.455 17.291 1.00 84.81 229 GLU A O 1
ATOM 1817 N N . PHE A 1 230 ? -37.012 -7.426 19.044 1.00 87.56 230 PHE A N 1
ATOM 1818 C CA . PHE A 1 230 ? -38.248 -7.738 19.754 1.00 87.56 230 PHE A CA 1
ATOM 1819 C C . PHE A 1 230 ? -38.830 -6.494 20.426 1.00 87.56 230 PHE A C 1
ATOM 1821 O O . PHE A 1 230 ? -40.041 -6.277 20.343 1.00 87.56 230 PHE A O 1
ATOM 1828 N N . VAL A 1 231 ? -37.982 -5.634 20.999 1.00 88.50 231 VAL A N 1
ATOM 1829 C CA . VAL A 1 231 ? -38.402 -4.336 21.553 1.00 88.50 231 VAL A CA 1
ATOM 1830 C C . VAL A 1 231 ? -39.077 -3.491 20.470 1.00 88.50 231 VAL A C 1
ATOM 1832 O O . VAL A 1 231 ? -40.187 -2.990 20.663 1.00 88.50 231 VAL A O 1
ATOM 1835 N N . ASP A 1 232 ? -38.476 -3.418 19.283 1.00 90.62 232 ASP A N 1
ATOM 1836 C CA . ASP A 1 232 ? -39.022 -2.683 18.142 1.00 90.62 232 ASP A CA 1
ATOM 1837 C C . ASP A 1 232 ? -40.395 -3.209 17.688 1.00 90.62 232 ASP A C 1
ATOM 1839 O O . ASP A 1 232 ? -41.279 -2.421 17.325 1.00 90.62 232 ASP A O 1
ATOM 1843 N N . LYS A 1 233 ? -40.596 -4.535 17.710 1.00 91.31 233 LYS A N 1
ATOM 1844 C CA . LYS A 1 233 ? -41.890 -5.160 17.386 1.00 91.31 233 LYS A CA 1
ATOM 1845 C C . LYS A 1 233 ? -42.964 -4.765 18.393 1.00 91.31 233 LYS A C 1
ATOM 1847 O O . LYS A 1 233 ? -44.065 -4.402 17.980 1.00 91.31 233 LYS A O 1
ATOM 1852 N N . ILE A 1 234 ? -42.635 -4.755 19.685 1.00 89.38 234 ILE A N 1
ATOM 1853 C CA . ILE A 1 234 ? -43.567 -4.345 20.742 1.00 89.38 234 ILE A CA 1
ATOM 1854 C C . ILE A 1 234 ? -43.910 -2.855 20.610 1.00 89.38 234 ILE A C 1
ATOM 1856 O O . ILE A 1 234 ? -45.091 -2.506 20.600 1.00 89.38 234 ILE A O 1
ATOM 1860 N N . ILE A 1 235 ? -42.924 -1.971 20.408 1.00 91.00 235 ILE A N 1
ATOM 1861 C CA . ILE A 1 235 ? -43.164 -0.526 20.219 1.00 91.00 235 ILE A CA 1
ATOM 1862 C C . ILE A 1 235 ? -44.109 -0.267 19.031 1.00 91.00 235 ILE A C 1
ATOM 1864 O O . ILE A 1 235 ? -44.995 0.589 19.099 1.00 91.00 235 ILE A O 1
ATOM 1868 N N . LYS A 1 236 ? -43.940 -1.005 17.926 1.00 91.88 236 LYS A N 1
ATOM 1869 C CA . LYS A 1 236 ? -44.734 -0.841 16.693 1.00 91.88 236 LYS A CA 1
ATOM 1870 C C . LYS A 1 236 ? -46.094 -1.542 16.746 1.00 91.88 236 LYS A C 1
ATOM 1872 O O . LYS A 1 236 ? -46.932 -1.285 15.874 1.00 91.88 236 LYS A O 1
ATOM 1877 N N . HIS A 1 237 ? -46.334 -2.388 17.747 1.00 92.56 237 HIS A N 1
ATOM 1878 C CA . HIS A 1 237 ? -47.553 -3.174 17.868 1.00 92.56 237 HIS A CA 1
ATOM 1879 C C . HIS A 1 237 ? -48.800 -2.278 17.954 1.00 92.56 237 HIS A C 1
ATOM 1881 O O . HIS A 1 237 ? -48.801 -1.228 18.603 1.00 92.56 237 HIS A O 1
ATOM 1887 N N . LYS A 1 238 ? -49.904 -2.689 17.312 1.00 89.56 238 LYS A N 1
ATOM 1888 C CA . LYS A 1 238 ? -51.129 -1.872 17.153 1.00 89.56 238 LYS A CA 1
ATOM 1889 C C . LYS A 1 238 ? -51.694 -1.335 18.476 1.00 89.56 238 LYS A C 1
ATOM 1891 O O . LYS A 1 238 ? -52.219 -0.223 18.499 1.00 89.56 238 LYS A O 1
ATOM 1896 N N . LYS A 1 239 ? -51.548 -2.093 19.572 1.00 86.56 239 LYS A N 1
ATOM 1897 C CA . LYS A 1 239 ? -51.990 -1.701 20.923 1.00 86.56 239 LYS A CA 1
ATOM 1898 C C . LYS A 1 239 ? -51.132 -0.588 21.542 1.00 86.56 239 LYS A C 1
ATOM 1900 O O . LYS A 1 239 ? -51.644 0.197 22.341 1.00 86.56 239 LYS A O 1
ATOM 1905 N N . PHE A 1 240 ? -49.859 -0.483 21.154 1.00 88.50 240 PHE A N 1
ATOM 1906 C CA . PHE A 1 240 ? -48.872 0.379 21.815 1.00 88.50 240 PHE A CA 1
ATOM 1907 C C . PHE A 1 240 ? -48.301 1.486 20.935 1.00 88.50 240 PHE A C 1
ATOM 1909 O O . PHE A 1 240 ? -47.766 2.449 21.470 1.00 88.50 240 PHE A O 1
ATOM 1916 N N . LYS A 1 241 ? -48.494 1.437 19.611 1.00 83.44 241 LYS A N 1
ATOM 1917 C CA . LYS A 1 241 ? -47.917 2.387 18.640 1.00 83.44 241 LYS A CA 1
ATOM 1918 C C . LYS A 1 241 ? -48.149 3.877 18.959 1.00 83.44 241 LYS A C 1
ATOM 1920 O O . LYS A 1 241 ? -47.404 4.728 18.484 1.00 83.44 241 LYS A O 1
ATOM 1925 N N . LYS A 1 242 ? -49.184 4.217 19.739 1.00 87.94 242 LYS A N 1
ATOM 1926 C CA . LYS A 1 242 ? -49.502 5.596 20.173 1.00 87.94 242 LYS A CA 1
ATOM 1927 C C . LYS A 1 242 ? -49.205 5.875 21.656 1.00 87.94 242 LYS A C 1
ATOM 1929 O O . LYS A 1 242 ? -49.562 6.938 22.157 1.00 87.94 242 LYS A O 1
ATOM 1934 N N . LYS A 1 243 ? -48.612 4.930 22.386 1.00 91.69 243 LYS A N 1
ATOM 1935 C CA . LYS A 1 243 ? -48.347 5.030 23.825 1.00 91.69 243 LYS A CA 1
ATOM 1936 C C . LYS A 1 243 ? -46.930 5.550 24.043 1.00 91.69 243 LYS A C 1
ATOM 1938 O O . LYS A 1 243 ? -45.957 4.832 23.845 1.00 91.69 243 LYS A O 1
ATOM 1943 N N . LYS A 1 244 ? -46.837 6.815 24.457 1.00 92.75 244 LYS A N 1
ATOM 1944 C CA . LYS A 1 244 ? -45.566 7.520 24.667 1.00 92.75 244 LYS A CA 1
ATOM 1945 C C . LYS A 1 244 ? -44.637 6.777 25.642 1.00 92.75 244 LYS A C 1
ATOM 1947 O O . LYS A 1 244 ? -43.498 6.523 25.281 1.00 92.75 244 LYS A O 1
ATOM 1952 N N . ILE A 1 245 ? -45.165 6.332 26.784 1.00 93.38 245 ILE A N 1
ATOM 1953 C CA . ILE A 1 245 ? -44.401 5.620 27.822 1.00 93.38 245 ILE A CA 1
ATOM 1954 C C . ILE A 1 245 ? -43.735 4.329 27.312 1.00 93.38 245 ILE A C 1
ATOM 1956 O O . ILE A 1 245 ? -42.590 4.062 27.653 1.00 93.38 245 ILE A O 1
ATOM 1960 N N . ILE A 1 246 ? -44.409 3.566 26.438 1.00 92.00 246 ILE A N 1
ATOM 1961 C CA . ILE A 1 246 ? -43.863 2.333 25.837 1.00 92.00 246 ILE A CA 1
ATOM 1962 C C . ILE A 1 246 ? -42.709 2.659 24.899 1.00 92.00 246 ILE A C 1
ATOM 1964 O O . ILE A 1 246 ? -41.705 1.958 24.866 1.00 92.00 246 ILE A O 1
ATOM 1968 N N . LYS A 1 247 ? -42.851 3.738 24.123 1.00 92.75 247 LYS A N 1
ATOM 1969 C CA . LYS A 1 247 ? -41.786 4.190 23.235 1.00 92.75 247 LYS A CA 1
ATOM 1970 C C . LYS A 1 247 ? -40.569 4.661 24.034 1.00 92.75 247 LYS A C 1
ATOM 1972 O O . LYS A 1 247 ? -39.460 4.303 23.675 1.00 92.75 247 LYS A O 1
ATOM 1977 N N . GLU A 1 248 ? -40.773 5.448 25.088 1.00 94.88 248 GLU A N 1
ATOM 1978 C CA . GLU A 1 248 ? -39.683 5.982 25.919 1.00 94.88 248 GLU A CA 1
ATOM 1979 C C . GLU A 1 248 ? -38.909 4.859 26.617 1.00 94.88 248 GLU A C 1
ATOM 1981 O O . GLU A 1 248 ? -37.719 4.696 26.361 1.00 94.88 248 GLU A O 1
ATOM 1986 N N . THR A 1 249 ? -39.601 4.015 27.383 1.00 95.31 249 THR A N 1
ATOM 1987 C CA . THR A 1 249 ? -38.984 2.870 28.080 1.00 95.31 249 THR A CA 1
ATOM 1988 C C . THR A 1 249 ? -38.375 1.844 27.115 1.00 95.31 249 THR A C 1
ATOM 1990 O O . THR A 1 249 ? -37.350 1.233 27.411 1.00 95.31 249 THR A O 1
ATOM 1993 N N . GLY A 1 250 ? -38.958 1.673 25.924 1.00 93.06 250 GLY A N 1
ATOM 1994 C CA . GLY A 1 250 ? -38.412 0.798 24.889 1.00 93.06 250 GLY A CA 1
ATOM 1995 C C . GLY A 1 250 ? -37.120 1.330 24.257 1.00 93.06 250 GLY A C 1
ATOM 1996 O O . GLY A 1 250 ? -36.180 0.564 24.052 1.00 93.06 250 GLY A O 1
ATOM 1997 N N . GLU A 1 251 ? -37.026 2.634 23.974 1.00 94.12 251 GLU A N 1
ATOM 1998 C CA . GLU A 1 251 ? -35.769 3.227 23.493 1.00 94.12 251 GLU A CA 1
ATOM 1999 C C . GLU A 1 251 ? -34.687 3.228 24.586 1.00 94.12 251 GLU A C 1
ATOM 2001 O O . GLU A 1 251 ? -33.526 2.958 24.285 1.00 94.12 251 GLU A O 1
ATOM 2006 N N . GLU A 1 252 ? -35.044 3.442 25.857 1.00 94.81 252 GLU A N 1
ATOM 2007 C CA . GLU A 1 252 ? -34.114 3.292 26.989 1.00 94.81 252 GLU A CA 1
ATOM 2008 C C . GLU A 1 252 ? -33.518 1.879 27.062 1.00 94.81 252 GLU A C 1
ATOM 2010 O O . GLU A 1 252 ? -32.298 1.725 27.173 1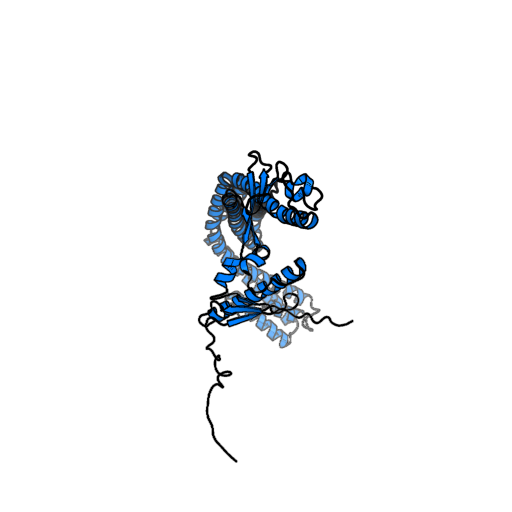.00 94.81 252 GLU A O 1
ATOM 2015 N N . LEU A 1 253 ? -34.354 0.845 26.921 1.00 94.50 253 LEU A N 1
ATOM 2016 C CA . LEU A 1 253 ? -33.898 -0.544 26.877 1.00 94.50 253 LEU A CA 1
ATOM 2017 C C . LEU A 1 253 ? -32.951 -0.798 25.696 1.00 94.50 253 LEU A C 1
ATOM 2019 O O . LEU A 1 253 ? -31.882 -1.378 25.888 1.00 94.50 253 LEU A O 1
ATOM 2023 N N . LYS A 1 254 ? -33.285 -0.314 24.495 1.00 92.94 254 LYS A N 1
ATOM 2024 C CA . LYS A 1 254 ? -32.400 -0.422 23.321 1.00 92.94 254 LYS A CA 1
ATOM 2025 C C . LYS A 1 254 ? -31.060 0.271 23.559 1.00 92.94 254 LYS A C 1
ATOM 2027 O O . LYS A 1 254 ? -30.005 -0.291 23.268 1.00 92.94 254 LYS A O 1
ATOM 2032 N N . HIS A 1 255 ? -31.065 1.469 24.142 1.00 92.38 255 HIS A N 1
ATOM 2033 C CA . HIS A 1 255 ? -29.832 2.172 24.495 1.00 92.38 255 HIS A CA 1
ATOM 2034 C C . HIS A 1 255 ? -28.974 1.375 25.487 1.00 92.38 255 HIS A C 1
ATOM 2036 O O . HIS A 1 255 ? -27.760 1.272 25.288 1.00 92.38 255 HIS A O 1
ATOM 2042 N N . ALA A 1 256 ? -29.582 0.767 26.509 1.00 92.56 256 ALA A N 1
ATOM 2043 C CA . ALA A 1 256 ? -28.874 -0.080 27.466 1.00 92.56 256 ALA A CA 1
ATOM 2044 C C . ALA A 1 256 ? -28.279 -1.337 26.799 1.00 92.56 256 ALA A C 1
ATOM 2046 O O . ALA A 1 256 ? -27.111 -1.665 27.025 1.00 92.56 256 ALA A O 1
ATOM 2047 N N . LEU A 1 257 ? -29.038 -2.002 25.920 1.00 89.81 257 LEU A N 1
ATOM 2048 C CA . LEU A 1 257 ? -28.594 -3.180 25.163 1.00 89.81 257 LEU A CA 1
ATOM 2049 C C . LEU A 1 257 ? -27.418 -2.857 24.231 1.00 89.81 257 LEU A C 1
ATOM 2051 O O . LEU A 1 257 ? -26.429 -3.595 24.168 1.00 89.81 257 LEU A O 1
ATOM 2055 N N . VAL A 1 258 ? -27.483 -1.728 23.522 1.00 88.69 258 VAL A N 1
ATOM 2056 C CA . VAL A 1 258 ? -26.370 -1.212 22.712 1.00 88.69 258 VAL A CA 1
ATOM 2057 C C . VAL A 1 258 ? -25.142 -0.949 23.589 1.00 88.69 258 VAL A C 1
ATOM 2059 O O . VAL A 1 258 ? -24.053 -1.431 23.269 1.00 88.69 258 VAL A O 1
ATOM 2062 N N . ALA A 1 259 ? -25.301 -0.244 24.713 1.00 89.00 259 ALA A N 1
ATOM 2063 C CA . ALA A 1 259 ? -24.197 0.083 25.614 1.00 89.00 259 ALA A CA 1
ATOM 2064 C C . ALA A 1 259 ? -23.500 -1.171 26.173 1.00 89.00 259 ALA A C 1
ATOM 2066 O O . ALA A 1 259 ? -22.270 -1.237 26.170 1.00 89.00 259 ALA A O 1
ATOM 2067 N N . LEU A 1 260 ? -24.260 -2.194 26.581 1.00 88.88 260 LEU A N 1
ATOM 2068 C CA . LEU A 1 260 ? -23.702 -3.464 27.055 1.00 88.88 260 LEU A CA 1
ATOM 2069 C C . LEU A 1 260 ? -22.909 -4.191 25.961 1.00 88.88 260 LEU A C 1
ATOM 2071 O O . LEU A 1 260 ? -21.811 -4.690 26.217 1.00 88.88 260 LEU A O 1
ATOM 2075 N N . ARG A 1 261 ? -23.424 -4.229 24.725 1.00 86.06 261 ARG A N 1
ATOM 2076 C CA . ARG A 1 261 ? -22.698 -4.824 23.590 1.00 86.06 261 ARG A CA 1
ATOM 2077 C C . ARG A 1 261 ? -21.378 -4.108 23.323 1.00 86.06 261 ARG A C 1
ATOM 2079 O O . ARG A 1 261 ? -20.368 -4.772 23.097 1.00 86.06 261 ARG A O 1
ATOM 2086 N N . TYR A 1 262 ? -21.362 -2.776 23.378 1.00 85.00 262 TYR A N 1
ATOM 2087 C CA . TYR A 1 262 ? -20.125 -2.003 23.243 1.00 85.00 262 TYR A CA 1
ATOM 2088 C C . TYR A 1 262 ? -19.142 -2.262 24.389 1.00 85.00 262 TYR A C 1
ATOM 2090 O O . TYR A 1 262 ? -17.956 -2.441 24.117 1.00 85.00 262 TYR A O 1
ATOM 2098 N N . ALA A 1 263 ? -19.615 -2.349 25.636 1.00 88.38 263 ALA A N 1
ATOM 2099 C CA . ALA A 1 263 ? -18.768 -2.667 26.786 1.00 88.38 263 ALA A CA 1
ATOM 2100 C C . ALA A 1 263 ? -18.115 -4.054 26.644 1.00 88.38 263 ALA A C 1
ATOM 2102 O O . ALA A 1 263 ? -16.914 -4.202 26.855 1.00 88.38 263 ALA A O 1
ATOM 2103 N N . ARG A 1 264 ? -18.866 -5.066 26.189 1.00 87.88 264 ARG A N 1
ATOM 2104 C CA . ARG A 1 264 ? -18.334 -6.423 25.955 1.00 87.88 264 ARG A CA 1
ATOM 2105 C C . ARG A 1 264 ? -17.276 -6.487 24.862 1.00 87.88 264 ARG A C 1
ATOM 2107 O O . ARG A 1 264 ? -16.308 -7.228 25.002 1.00 87.88 264 ARG A O 1
ATOM 2114 N N . LYS A 1 265 ? -17.415 -5.679 23.808 1.00 86.25 265 LYS A N 1
ATOM 2115 C CA . LYS A 1 265 ? -16.390 -5.542 22.760 1.00 86.25 265 LYS A CA 1
ATOM 2116 C C . LYS A 1 265 ? -15.073 -4.948 23.271 1.00 86.25 265 LYS A C 1
ATOM 2118 O O . LYS A 1 265 ? -14.103 -4.960 22.527 1.00 86.25 265 LYS A O 1
ATOM 2123 N N . GLN A 1 266 ? -15.014 -4.433 24.502 1.00 88.94 266 GLN A N 1
ATOM 2124 C CA . GLN A 1 266 ? -13.759 -3.982 25.106 1.00 88.94 266 GLN A CA 1
ATOM 2125 C C . GLN A 1 266 ? -12.952 -5.109 25.756 1.00 88.94 266 GLN A C 1
ATOM 2127 O O . GLN A 1 266 ? -11.808 -4.860 26.112 1.00 88.94 266 GLN A O 1
ATOM 2132 N N . ARG A 1 267 ? -13.486 -6.329 25.915 1.00 90.56 267 ARG A N 1
ATOM 2133 C CA . ARG A 1 267 ? -12.805 -7.417 26.651 1.00 90.56 267 ARG A CA 1
ATOM 2134 C C . ARG A 1 267 ? -11.429 -7.796 26.114 1.00 90.56 267 ARG A C 1
ATOM 2136 O O . ARG A 1 267 ? -10.567 -8.183 26.889 1.00 90.56 267 ARG A O 1
ATOM 2143 N N . ASP A 1 268 ? -11.215 -7.660 24.813 1.00 91.12 268 ASP A N 1
ATOM 2144 C CA . ASP A 1 268 ? -9.934 -7.905 24.145 1.00 91.12 268 ASP A CA 1
ATOM 2145 C C . ASP A 1 268 ? -8.983 -6.693 24.196 1.00 91.12 268 ASP A C 1
ATOM 2147 O O . ASP A 1 268 ? -7.854 -6.769 23.711 1.00 91.12 268 ASP A O 1
ATOM 2151 N N . LEU A 1 269 ? -9.395 -5.563 24.787 1.00 92.38 269 LEU A N 1
ATOM 2152 C CA . LEU A 1 269 ? -8.556 -4.368 24.897 1.00 92.38 269 LEU A CA 1
ATOM 2153 C C . LEU A 1 269 ? -7.255 -4.631 25.679 1.00 92.38 269 LEU A C 1
ATOM 2155 O O . LEU A 1 269 ? -6.215 -4.201 25.185 1.00 92.38 269 LEU A O 1
ATOM 2159 N N . PRO A 1 270 ? -7.235 -5.332 26.832 1.00 94.38 270 PRO A N 1
ATOM 2160 C CA . PRO A 1 270 ? -5.987 -5.621 27.540 1.00 94.38 270 PRO A CA 1
ATOM 2161 C C . PRO A 1 270 ? -4.992 -6.426 26.692 1.00 94.38 270 PRO A C 1
ATOM 2163 O O . PRO A 1 270 ? -3.810 -6.081 26.649 1.00 94.38 270 PRO A O 1
ATOM 2166 N N . ASP A 1 271 ? -5.463 -7.438 25.960 1.00 95.06 271 ASP A N 1
ATOM 2167 C CA . ASP A 1 271 ? -4.625 -8.239 25.057 1.00 95.06 271 ASP A CA 1
ATOM 2168 C C . ASP A 1 271 ? -4.101 -7.410 23.884 1.00 95.06 271 ASP A C 1
ATOM 2170 O O . ASP A 1 271 ? -2.922 -7.485 23.528 1.00 95.06 271 ASP A O 1
ATOM 2174 N N . PHE A 1 272 ? -4.952 -6.551 23.328 1.00 95.50 272 PHE A N 1
ATOM 2175 C CA . PHE A 1 272 ? -4.551 -5.602 22.302 1.00 95.50 272 PHE A CA 1
ATOM 2176 C C . PHE A 1 272 ? -3.466 -4.636 22.809 1.00 95.50 272 PHE A C 1
ATOM 2178 O O . PHE A 1 272 ? -2.440 -4.444 22.154 1.00 95.50 272 PHE A O 1
ATOM 2185 N N . ILE A 1 273 ? -3.638 -4.055 24.001 1.00 96.00 273 ILE A N 1
ATOM 2186 C CA . ILE A 1 273 ? -2.644 -3.157 24.605 1.00 96.00 273 ILE A CA 1
ATOM 2187 C C . ILE A 1 273 ? -1.350 -3.904 24.929 1.00 96.00 273 ILE A C 1
ATOM 2189 O O . ILE A 1 273 ? -0.267 -3.358 24.717 1.00 96.00 273 ILE A O 1
ATOM 2193 N N . LYS A 1 274 ? -1.425 -5.163 25.366 1.00 96.88 274 LYS A N 1
ATOM 2194 C CA . LYS A 1 274 ? -0.255 -6.027 25.559 1.00 96.88 274 LYS A CA 1
ATOM 2195 C C . LYS A 1 274 ? 0.533 -6.226 24.260 1.00 96.88 274 LYS A C 1
ATOM 2197 O O . LYS A 1 274 ? 1.762 -6.160 24.285 1.00 96.88 274 LYS A O 1
ATOM 2202 N N . ASP A 1 275 ? -0.141 -6.423 23.127 1.00 97.44 275 ASP A N 1
ATOM 2203 C CA . ASP A 1 275 ? 0.527 -6.487 21.822 1.00 97.44 275 ASP A CA 1
ATOM 2204 C C . ASP A 1 275 ? 1.142 -5.133 21.423 1.00 97.44 275 ASP A C 1
ATOM 2206 O O . ASP A 1 275 ? 2.302 -5.070 20.997 1.00 97.44 275 ASP A O 1
ATOM 2210 N N . MET A 1 276 ? 0.422 -4.029 21.646 1.00 97.44 276 MET A N 1
ATOM 2211 C CA . MET A 1 276 ? 0.925 -2.679 21.366 1.00 97.44 276 MET A CA 1
ATOM 2212 C C . MET A 1 276 ? 2.150 -2.316 22.212 1.00 97.44 276 MET A C 1
ATOM 2214 O O . MET A 1 276 ? 3.104 -1.763 21.663 1.00 97.44 276 MET A O 1
ATOM 2218 N N . LYS A 1 277 ? 2.196 -2.715 23.494 1.00 97.56 277 LYS A N 1
ATOM 2219 C CA . LYS A 1 277 ? 3.376 -2.563 24.372 1.00 97.56 277 LYS A CA 1
ATOM 2220 C C . LYS A 1 277 ? 4.645 -3.171 23.768 1.00 97.56 277 LYS A C 1
ATOM 2222 O O . LYS A 1 277 ? 5.740 -2.711 24.073 1.00 97.56 277 LYS A O 1
ATOM 2227 N N . ARG A 1 278 ? 4.515 -4.189 22.907 1.00 97.19 278 ARG A N 1
ATOM 2228 C CA . ARG A 1 278 ? 5.630 -4.842 22.201 1.00 97.19 278 ARG A CA 1
ATOM 2229 C C . ARG A 1 278 ? 5.913 -4.226 20.831 1.00 97.19 278 ARG A C 1
ATOM 2231 O O . ARG A 1 278 ? 7.072 -4.175 20.418 1.00 97.19 278 ARG A O 1
ATOM 2238 N N . ARG A 1 279 ? 4.878 -3.837 20.084 1.00 98.06 279 ARG A N 1
ATOM 2239 C CA . ARG A 1 279 ? 5.013 -3.367 18.693 1.00 98.06 279 ARG A CA 1
ATOM 2240 C C . ARG A 1 279 ? 5.429 -1.906 18.603 1.00 98.06 279 ARG A C 1
ATOM 2242 O O . ARG A 1 279 ? 6.283 -1.597 17.781 1.00 98.06 279 ARG A O 1
ATOM 2249 N N . ILE A 1 280 ? 4.898 -1.041 19.465 1.00 97.81 280 ILE A N 1
ATOM 2250 C CA . ILE A 1 280 ? 5.191 0.397 19.442 1.00 97.81 280 ILE A CA 1
ATOM 2251 C C . ILE A 1 280 ? 6.691 0.695 19.645 1.00 97.81 280 ILE A C 1
ATOM 2253 O O . ILE A 1 280 ? 7.233 1.432 18.819 1.00 97.81 280 ILE A O 1
ATOM 2257 N N . PRO A 1 281 ? 7.414 0.079 20.606 1.00 97.19 281 PRO A N 1
ATOM 2258 C CA . PRO A 1 281 ? 8.863 0.272 20.731 1.00 97.19 281 PRO A CA 1
ATOM 2259 C C . PRO A 1 281 ? 9.646 -0.165 19.487 1.00 97.19 281 PRO A C 1
ATOM 2261 O O . PRO A 1 281 ? 10.569 0.516 19.049 1.00 97.19 281 PRO A O 1
ATOM 2264 N N . LYS A 1 282 ? 9.252 -1.282 18.861 1.00 97.69 282 LYS A N 1
ATOM 2265 C CA . LYS A 1 282 ? 9.886 -1.756 17.619 1.00 97.69 282 LYS A CA 1
ATOM 2266 C C . LYS A 1 282 ? 9.641 -0.790 16.465 1.00 97.69 282 LYS A C 1
ATOM 2268 O O . LYS A 1 282 ? 10.559 -0.500 15.707 1.00 97.69 282 LYS A O 1
ATOM 2273 N N . SER A 1 283 ? 8.417 -0.276 16.349 1.00 98.06 283 SER A N 1
ATOM 2274 C CA . SER A 1 283 ? 8.070 0.759 15.377 1.00 98.06 283 SER A CA 1
ATOM 2275 C C . SER A 1 283 ? 8.846 2.052 15.618 1.00 98.06 283 SER A C 1
ATOM 2277 O O . SER A 1 283 ? 9.219 2.710 14.651 1.00 98.06 283 SER A O 1
ATOM 2279 N N . PHE A 1 284 ? 9.116 2.405 16.878 1.00 98.06 284 PHE A N 1
ATOM 2280 C CA . PHE A 1 284 ? 9.931 3.564 17.226 1.00 98.06 284 PHE A CA 1
ATOM 2281 C C . PHE A 1 284 ? 11.367 3.411 16.729 1.00 98.06 284 PHE A C 1
ATOM 2283 O O . PHE A 1 284 ? 11.833 4.272 15.986 1.00 98.06 284 PHE A O 1
ATOM 2290 N N . GLU A 1 285 ? 12.038 2.306 17.060 1.00 97.81 285 GLU A N 1
ATOM 2291 C CA . GLU A 1 285 ? 13.416 2.062 16.612 1.00 97.81 285 GLU A CA 1
ATOM 2292 C C . GLU A 1 285 ? 13.517 1.976 15.086 1.00 97.81 285 GLU A C 1
ATOM 2294 O O . GLU A 1 285 ? 14.400 2.588 14.487 1.00 97.81 285 GLU A O 1
ATOM 2299 N N . LEU A 1 286 ? 12.563 1.296 14.444 1.00 97.56 286 LEU A N 1
ATOM 2300 C CA . LEU A 1 286 ? 12.511 1.185 12.990 1.00 97.56 286 LEU A CA 1
ATOM 2301 C C . LEU A 1 286 ? 12.360 2.561 12.319 1.00 97.56 286 LEU A C 1
ATOM 2303 O O . LEU A 1 286 ? 13.094 2.891 11.385 1.00 97.56 286 LEU A O 1
ATOM 2307 N N . LEU A 1 287 ? 11.425 3.384 12.806 1.00 97.75 287 LEU A N 1
ATOM 2308 C CA . LEU A 1 287 ? 11.201 4.722 12.264 1.00 97.75 287 LEU A CA 1
ATOM 2309 C C . LEU A 1 287 ? 12.391 5.647 12.537 1.00 97.75 287 LEU A C 1
ATOM 2311 O O . LEU A 1 287 ? 12.752 6.452 11.678 1.00 97.75 287 LEU A O 1
ATOM 2315 N N . LYS A 1 288 ? 13.002 5.533 13.717 1.00 98.00 288 LYS A N 1
ATOM 2316 C CA . LYS A 1 288 ? 14.177 6.309 14.107 1.00 98.00 288 LYS A CA 1
ATOM 2317 C C . LYS A 1 288 ? 15.360 6.001 13.199 1.00 98.00 288 LYS A C 1
ATOM 2319 O O . LYS A 1 288 ? 15.931 6.925 12.629 1.00 98.00 288 LYS A O 1
ATOM 2324 N N . GLU A 1 289 ? 15.675 4.723 12.996 1.00 97.56 289 GLU A N 1
ATOM 2325 C CA . GLU A 1 289 ? 16.746 4.304 12.091 1.00 97.56 289 GLU A CA 1
ATOM 2326 C C . GLU A 1 289 ? 16.507 4.829 10.671 1.00 97.56 289 GLU A C 1
ATOM 2328 O O . GLU A 1 289 ? 17.428 5.345 10.035 1.00 97.56 289 GLU A O 1
ATOM 2333 N N . TYR A 1 290 ? 15.266 4.744 10.183 1.00 97.06 290 TYR A N 1
ATOM 2334 C CA . TYR A 1 290 ? 14.916 5.288 8.878 1.00 97.06 290 TYR A CA 1
ATOM 2335 C C . TYR A 1 290 ? 15.163 6.797 8.804 1.00 97.06 290 TYR A C 1
ATOM 2337 O O . TYR A 1 290 ? 15.869 7.247 7.904 1.00 97.06 290 TYR A O 1
ATOM 2345 N N . ILE A 1 291 ? 14.639 7.573 9.755 1.00 95.81 291 ILE A N 1
ATOM 2346 C CA . ILE A 1 291 ? 14.776 9.036 9.770 1.00 95.81 291 ILE A CA 1
ATOM 2347 C C . ILE A 1 291 ? 16.242 9.461 9.866 1.00 95.81 291 ILE A C 1
ATOM 2349 O O . ILE A 1 291 ? 16.659 10.345 9.125 1.00 95.81 291 ILE A O 1
ATOM 2353 N N . GLU A 1 292 ? 17.015 8.842 10.758 1.00 95.75 292 GLU A N 1
ATOM 2354 C CA . GLU A 1 292 ? 18.386 9.263 11.060 1.00 95.75 292 GLU A CA 1
ATOM 2355 C C . GLU A 1 292 ? 19.402 8.803 10.011 1.00 95.75 292 GLU A C 1
ATOM 2357 O O . GLU A 1 292 ? 20.406 9.480 9.802 1.00 95.75 292 GLU A O 1
ATOM 2362 N N . LYS A 1 293 ? 19.181 7.645 9.372 1.00 96.19 293 LYS A N 1
ATOM 2363 C CA . LYS A 1 293 ? 20.211 7.002 8.538 1.00 96.19 293 LYS A CA 1
ATOM 2364 C C . LYS A 1 293 ? 19.818 6.797 7.082 1.00 96.19 293 LYS A C 1
ATOM 2366 O O . LYS A 1 293 ? 20.707 6.716 6.240 1.00 96.19 293 LYS A O 1
ATOM 2371 N N . LYS A 1 294 ? 18.525 6.656 6.774 1.00 96.12 294 LYS A N 1
ATOM 2372 C CA . LYS A 1 294 ? 18.074 6.169 5.455 1.00 96.12 294 LYS A CA 1
ATOM 2373 C C . LYS A 1 294 ? 17.241 7.176 4.672 1.00 96.12 294 LYS A C 1
ATOM 2375 O O . LYS A 1 294 ? 17.300 7.159 3.451 1.00 96.12 294 LYS A O 1
ATOM 2380 N N . ARG A 1 295 ? 16.488 8.062 5.331 1.00 94.56 295 ARG A N 1
ATOM 2381 C CA . ARG A 1 295 ? 15.492 8.927 4.680 1.00 94.56 295 ARG A CA 1
ATOM 2382 C C . ARG A 1 295 ? 16.095 9.813 3.594 1.00 94.56 295 ARG A C 1
ATOM 2384 O O . ARG A 1 295 ? 15.578 9.830 2.484 1.00 94.56 295 ARG A O 1
ATOM 2391 N N . ASP A 1 296 ? 17.190 10.512 3.880 1.00 94.06 296 ASP A N 1
ATOM 2392 C CA . ASP A 1 296 ? 17.800 11.422 2.900 1.00 94.06 296 ASP A CA 1
ATOM 2393 C C . ASP A 1 296 ? 18.356 10.680 1.685 1.00 94.06 296 ASP A C 1
ATOM 2395 O O . ASP A 1 296 ? 18.249 11.153 0.554 1.00 94.06 296 ASP A O 1
ATOM 2399 N N . SER A 1 297 ? 18.934 9.503 1.915 1.00 95.06 297 SER A N 1
ATOM 2400 C CA . SER A 1 297 ? 19.465 8.667 0.846 1.00 95.06 297 SER A CA 1
ATOM 2401 C C . SER A 1 297 ? 18.333 8.064 0.003 1.00 95.06 297 SER A C 1
ATOM 2403 O O . SER A 1 297 ? 18.341 8.214 -1.218 1.00 95.06 297 SER A O 1
ATOM 2405 N N . ALA A 1 298 ? 17.260 7.579 0.640 1.00 96.56 298 ALA A N 1
ATOM 2406 C CA . ALA A 1 298 ? 16.051 7.117 -0.037 1.00 96.56 298 ALA A CA 1
ATOM 2407 C C . ALA A 1 298 ? 15.368 8.231 -0.851 1.00 96.56 298 ALA A C 1
ATOM 2409 O O . ALA A 1 298 ? 14.916 7.978 -1.965 1.00 96.56 298 ALA A O 1
ATOM 2410 N N . LYS A 1 299 ? 15.335 9.477 -0.351 1.00 95.62 299 LYS A N 1
ATOM 2411 C CA . LYS A 1 299 ? 14.837 10.644 -1.106 1.00 95.62 299 LYS A CA 1
ATOM 2412 C C . LYS A 1 299 ? 15.671 10.903 -2.364 1.00 95.62 299 LYS A C 1
ATOM 2414 O O . LYS A 1 299 ? 15.110 11.128 -3.435 1.00 95.62 299 LYS A O 1
ATOM 2419 N N . ARG A 1 300 ? 17.005 10.867 -2.256 1.00 95.31 300 ARG A N 1
ATOM 2420 C CA . ARG A 1 300 ? 17.898 11.027 -3.418 1.00 95.31 300 ARG A CA 1
ATOM 2421 C C . ARG A 1 300 ? 17.713 9.890 -4.424 1.00 95.31 300 ARG A C 1
ATOM 2423 O O . ARG A 1 300 ? 17.606 10.159 -5.618 1.00 95.31 300 ARG A O 1
ATOM 2430 N N . ALA A 1 301 ? 17.613 8.652 -3.946 1.00 97.19 301 ALA A N 1
ATOM 2431 C CA . ALA A 1 301 ? 17.347 7.483 -4.777 1.00 97.19 301 ALA A CA 1
ATOM 2432 C C . ALA A 1 301 ? 15.990 7.587 -5.496 1.00 97.19 301 ALA A C 1
ATOM 2434 O O . ALA A 1 301 ? 15.918 7.335 -6.697 1.00 97.19 301 ALA A O 1
ATOM 2435 N N . ALA A 1 302 ? 14.935 8.038 -4.807 1.00 97.75 302 ALA A N 1
ATOM 2436 C CA . ALA A 1 302 ? 13.597 8.214 -5.377 1.00 97.75 302 ALA A CA 1
ATOM 2437 C C . ALA A 1 302 ? 13.591 9.176 -6.571 1.00 97.75 302 ALA A C 1
ATOM 2439 O O . ALA A 1 302 ? 12.956 8.890 -7.585 1.00 97.75 302 ALA A O 1
ATOM 2440 N N . LEU A 1 303 ? 14.341 10.280 -6.487 1.00 97.50 303 LEU A N 1
ATOM 2441 C CA . LEU A 1 303 ? 14.487 11.223 -7.596 1.00 97.50 303 LEU A CA 1
ATOM 2442 C C . LEU A 1 303 ? 15.094 10.549 -8.837 1.00 97.50 303 LEU A C 1
ATOM 2444 O O . LEU A 1 303 ? 14.577 10.719 -9.940 1.00 97.50 303 LEU A O 1
ATOM 2448 N N . VAL A 1 304 ? 16.162 9.765 -8.660 1.00 97.88 304 VAL A N 1
ATOM 2449 C CA . VAL A 1 304 ? 16.842 9.063 -9.762 1.00 97.88 304 VAL A CA 1
ATOM 2450 C C . VAL A 1 304 ? 15.952 7.972 -10.359 1.00 97.88 304 VAL A C 1
ATOM 2452 O O . VAL A 1 304 ? 15.810 7.898 -11.577 1.00 97.88 304 VAL A O 1
ATOM 2455 N N . VAL A 1 305 ? 15.298 7.165 -9.519 1.00 97.56 305 VAL A N 1
ATOM 2456 C CA . VAL A 1 305 ? 14.386 6.098 -9.963 1.00 97.56 305 VAL A CA 1
ATOM 2457 C C . VAL A 1 305 ? 13.197 6.681 -10.730 1.00 97.56 305 VAL A C 1
ATOM 2459 O O . VAL A 1 305 ? 12.858 6.192 -11.805 1.00 97.56 305 VAL A O 1
ATOM 2462 N N . MET A 1 306 ? 12.601 7.773 -10.248 1.00 97.19 306 MET A N 1
ATOM 2463 C CA . MET A 1 306 ? 11.502 8.429 -10.958 1.00 97.19 306 MET A CA 1
ATOM 2464 C C . MET A 1 306 ? 11.961 9.053 -12.281 1.00 97.19 306 MET A C 1
ATOM 2466 O O . MET A 1 306 ? 11.237 8.997 -13.276 1.00 97.19 306 MET A O 1
ATOM 2470 N N . ALA A 1 307 ? 13.166 9.624 -12.326 1.00 97.19 307 ALA A N 1
ATOM 2471 C CA . ALA A 1 307 ? 13.756 10.115 -13.565 1.00 97.19 307 ALA A CA 1
ATOM 2472 C C . ALA A 1 307 ? 13.975 8.969 -14.575 1.00 97.19 307 ALA A C 1
ATOM 2474 O O . ALA A 1 307 ? 13.625 9.121 -15.744 1.00 97.19 307 ALA A O 1
ATOM 2475 N N . GLN A 1 308 ? 14.444 7.799 -14.128 1.00 97.19 308 GLN A N 1
ATOM 2476 C CA . GLN A 1 308 ? 14.560 6.599 -14.965 1.00 97.19 308 GLN A CA 1
ATOM 2477 C C . GLN A 1 308 ? 13.199 6.143 -15.514 1.00 97.19 308 GLN A C 1
ATOM 2479 O O . GLN A 1 308 ? 13.074 5.834 -16.701 1.00 97.19 308 GLN A O 1
ATOM 2484 N N . GLU A 1 309 ? 12.149 6.135 -14.690 1.00 95.75 309 GLU A N 1
ATOM 2485 C CA . GLU A 1 309 ? 10.795 5.808 -15.153 1.00 95.75 309 GLU A CA 1
ATOM 2486 C C . GLU A 1 309 ? 10.290 6.788 -16.218 1.00 95.75 309 GLU A C 1
ATOM 2488 O O . GLU A 1 309 ? 9.638 6.376 -17.182 1.00 95.75 309 GLU A O 1
ATOM 2493 N N . ARG A 1 310 ? 10.600 8.083 -16.083 1.00 95.81 310 ARG A N 1
ATOM 2494 C CA . ARG A 1 310 ? 10.278 9.080 -17.113 1.00 95.81 310 ARG A CA 1
ATOM 2495 C C . ARG A 1 310 ? 11.099 8.872 -18.382 1.00 95.81 310 ARG A C 1
ATOM 2497 O O . ARG A 1 310 ? 10.542 8.978 -19.471 1.00 95.81 310 ARG A O 1
ATOM 2504 N N . LEU A 1 311 ? 12.371 8.493 -18.259 1.00 96.19 311 LEU A N 1
ATOM 2505 C CA . LEU A 1 311 ? 13.227 8.173 -19.401 1.00 96.19 311 LEU A CA 1
ATOM 2506 C C . LEU A 1 311 ? 12.666 6.996 -20.209 1.00 96.19 311 LEU A C 1
ATOM 2508 O O . LEU A 1 311 ? 12.541 7.085 -21.428 1.00 96.19 311 LEU A O 1
ATOM 2512 N N . ARG A 1 312 ? 12.203 5.934 -19.536 1.00 94.81 312 ARG A N 1
ATOM 2513 C CA . ARG A 1 312 ? 11.492 4.814 -20.184 1.00 94.81 312 ARG A CA 1
ATOM 2514 C C . ARG A 1 312 ? 10.255 5.272 -20.959 1.00 94.81 312 ARG A C 1
ATOM 2516 O O . ARG A 1 312 ? 9.987 4.767 -22.047 1.00 94.81 312 ARG A O 1
ATOM 2523 N N . LYS A 1 313 ? 9.508 6.240 -20.423 1.00 95.38 313 LYS A N 1
ATOM 2524 C CA . LYS A 1 313 ? 8.302 6.798 -21.059 1.00 95.38 313 LYS A CA 1
ATOM 2525 C C . LYS A 1 313 ? 8.596 7.711 -22.257 1.00 95.38 313 LYS A C 1
ATOM 2527 O O . LYS A 1 313 ? 7.655 8.072 -22.956 1.00 95.38 313 LYS A O 1
ATOM 2532 N N . ILE A 1 314 ? 9.861 8.033 -22.545 1.00 95.06 314 ILE A N 1
ATOM 2533 C CA . ILE A 1 314 ? 10.246 8.695 -23.803 1.00 95.06 314 ILE A CA 1
ATOM 2534 C C . ILE A 1 314 ? 10.257 7.703 -24.972 1.00 95.06 314 ILE A C 1
ATOM 2536 O O . ILE A 1 314 ? 9.992 8.103 -26.103 1.00 95.06 314 ILE A O 1
ATOM 2540 N N . LYS A 1 315 ? 10.484 6.404 -24.728 1.00 93.88 315 LYS A N 1
ATOM 2541 C CA . LYS A 1 315 ? 10.539 5.393 -25.796 1.00 93.88 315 LYS A CA 1
ATOM 2542 C C . LYS A 1 315 ? 9.321 5.428 -26.740 1.00 93.88 315 LYS A C 1
ATOM 2544 O O . LYS A 1 315 ? 9.544 5.485 -27.944 1.00 93.88 315 LYS A O 1
ATOM 2549 N N . PRO A 1 316 ? 8.061 5.463 -26.265 1.00 92.94 316 PRO A N 1
ATOM 2550 C CA . PRO A 1 316 ? 6.907 5.568 -27.160 1.00 92.94 316 PRO A CA 1
ATOM 2551 C C . PRO A 1 316 ? 6.925 6.801 -28.076 1.00 92.94 316 PRO A C 1
ATOM 2553 O O . PRO A 1 316 ? 6.404 6.738 -29.186 1.00 92.94 316 PRO A O 1
ATOM 2556 N N . LEU A 1 317 ? 7.528 7.913 -27.638 1.00 94.62 317 LEU A N 1
ATOM 2557 C CA . LEU A 1 317 ? 7.690 9.111 -28.468 1.00 94.62 317 LEU A CA 1
ATOM 2558 C C . LEU A 1 317 ? 8.756 8.900 -29.551 1.00 94.62 317 LEU A C 1
ATOM 2560 O O . LEU A 1 317 ? 8.563 9.322 -30.687 1.00 94.62 317 LEU A O 1
ATOM 2564 N N . ILE A 1 318 ? 9.844 8.194 -29.225 1.00 94.12 318 ILE A N 1
ATOM 2565 C CA . ILE A 1 318 ? 10.860 7.774 -30.202 1.00 94.12 318 ILE A CA 1
ATOM 2566 C C . ILE A 1 318 ? 10.243 6.832 -31.245 1.00 94.12 318 ILE A C 1
ATOM 2568 O O . ILE A 1 318 ? 10.475 7.001 -32.441 1.00 94.12 318 ILE A O 1
ATOM 2572 N N . ASP A 1 319 ? 9.426 5.871 -30.808 1.00 91.19 319 ASP A N 1
ATOM 2573 C CA . ASP A 1 319 ? 8.751 4.918 -31.696 1.00 91.19 319 ASP A CA 1
ATOM 2574 C C . ASP A 1 319 ? 7.791 5.638 -32.656 1.00 91.19 319 ASP A C 1
ATOM 2576 O O . ASP A 1 319 ? 7.751 5.330 -33.850 1.00 91.19 319 ASP A O 1
ATOM 2580 N N . LEU A 1 320 ? 7.044 6.627 -32.149 1.00 91.06 320 LEU A N 1
ATOM 2581 C CA . LEU A 1 320 ? 6.165 7.467 -32.961 1.00 91.06 320 LEU A CA 1
ATOM 2582 C C . LEU A 1 320 ? 6.962 8.280 -33.985 1.00 91.06 320 LEU A C 1
ATOM 2584 O O . LEU A 1 320 ? 6.641 8.237 -35.171 1.00 91.06 320 LEU A O 1
ATOM 2588 N N . TYR A 1 321 ? 8.039 8.941 -33.552 1.00 93.38 321 TYR A N 1
ATOM 2589 C CA . TYR A 1 321 ? 8.917 9.691 -34.448 1.00 93.38 321 TYR A CA 1
ATOM 2590 C C . TYR A 1 321 ? 9.467 8.802 -35.568 1.00 93.38 321 TYR A C 1
ATOM 2592 O O . TYR A 1 321 ? 9.405 9.176 -36.740 1.00 93.38 321 TYR A O 1
ATOM 2600 N N . LYS A 1 322 ? 9.953 7.599 -35.230 1.00 91.19 322 LYS A N 1
ATOM 2601 C CA . LYS A 1 322 ? 10.463 6.628 -36.207 1.00 91.19 322 LYS A CA 1
ATOM 2602 C C . LYS A 1 322 ? 9.394 6.208 -37.206 1.00 91.19 322 LYS A C 1
ATOM 2604 O O . LYS A 1 322 ? 9.686 6.065 -38.389 1.00 91.19 322 LYS A O 1
ATOM 2609 N N . LYS A 1 323 ? 8.157 6.017 -36.748 1.00 87.81 323 LYS A N 1
ATOM 2610 C CA . LYS A 1 323 ? 7.030 5.663 -37.615 1.00 87.81 323 LYS A CA 1
ATOM 2611 C C . LYS A 1 323 ? 6.686 6.781 -38.605 1.00 87.81 323 LYS A C 1
ATOM 2613 O O . LYS A 1 323 ? 6.338 6.481 -39.741 1.00 87.81 323 LYS A O 1
ATOM 2618 N N . GLU A 1 324 ? 6.768 8.038 -38.181 1.00 89.81 324 GLU A N 1
ATOM 2619 C CA . GLU A 1 324 ? 6.425 9.201 -39.010 1.00 89.81 324 GLU A CA 1
ATOM 2620 C C . GLU A 1 324 ? 7.541 9.595 -39.986 1.00 89.81 324 GLU A C 1
ATOM 2622 O O . GLU A 1 324 ? 7.254 10.001 -41.110 1.00 89.81 324 GLU A O 1
ATOM 2627 N N . ASN A 1 325 ? 8.806 9.447 -39.582 1.00 90.94 325 ASN A N 1
ATOM 2628 C CA . ASN A 1 325 ? 9.964 9.936 -40.341 1.00 90.94 325 ASN A CA 1
ATOM 2629 C C . ASN A 1 325 ? 10.779 8.816 -41.014 1.00 90.94 325 ASN A C 1
ATOM 2631 O O . ASN A 1 325 ? 11.671 9.093 -41.811 1.00 90.94 325 ASN A O 1
ATOM 2635 N N . GLY A 1 326 ? 10.504 7.549 -40.694 1.00 87.38 326 GLY A N 1
ATOM 2636 C CA . GLY A 1 326 ? 11.220 6.379 -41.215 1.00 87.38 326 GLY A CA 1
ATOM 2637 C C . GLY A 1 326 ? 12.574 6.100 -40.548 1.00 87.38 326 GLY A C 1
ATOM 2638 O O . GLY A 1 326 ? 13.117 5.008 -40.716 1.00 87.38 326 GLY A O 1
ATOM 2639 N N . THR A 1 327 ? 13.109 7.035 -39.759 1.00 90.31 327 THR A N 1
ATOM 2640 C CA . THR A 1 327 ? 14.413 6.934 -39.081 1.00 90.31 327 THR A CA 1
ATOM 2641 C C . THR A 1 327 ? 14.314 7.291 -37.597 1.00 90.31 327 THR A C 1
ATOM 2643 O O . THR A 1 327 ? 13.365 7.942 -37.160 1.00 90.31 327 THR A O 1
ATOM 2646 N N . LEU A 1 328 ? 15.283 6.843 -36.791 1.00 90.88 328 LEU A N 1
ATOM 2647 C CA . LEU A 1 328 ? 15.371 7.252 -35.388 1.00 90.88 328 LEU A CA 1
ATOM 2648 C C . LEU A 1 328 ? 15.814 8.722 -35.272 1.00 90.88 328 LEU A C 1
ATOM 2650 O O . LEU A 1 328 ? 16.608 9.187 -36.092 1.00 90.88 328 LEU A O 1
ATOM 2654 N N . PRO A 1 329 ? 15.354 9.451 -34.240 1.00 91.81 329 PRO A N 1
ATOM 2655 C CA . PRO A 1 329 ? 15.933 10.743 -33.906 1.00 91.81 329 PRO A CA 1
ATOM 2656 C C . PRO A 1 329 ? 17.318 10.516 -33.287 1.00 91.81 329 PRO A C 1
ATOM 2658 O O . PRO A 1 329 ? 17.441 9.758 -32.331 1.00 91.81 329 PRO A O 1
ATOM 2661 N N . THR A 1 330 ? 18.360 11.162 -33.806 1.00 85.75 330 THR A N 1
ATOM 2662 C CA . THR A 1 330 ? 19.739 11.018 -33.302 1.00 85.75 330 THR A CA 1
ATOM 2663 C C . THR A 1 330 ? 20.192 12.264 -32.549 1.00 85.75 330 THR A C 1
ATOM 2665 O O . THR A 1 330 ? 19.899 13.380 -32.981 1.00 85.75 330 THR A O 1
ATOM 2668 N N . GLY A 1 331 ? 20.975 12.098 -31.482 1.00 91.25 331 GLY A N 1
ATOM 2669 C CA . GLY A 1 331 ? 21.496 13.222 -30.704 1.00 91.25 331 GLY A CA 1
ATOM 2670 C C . GLY A 1 331 ? 20.468 13.781 -29.716 1.00 91.25 331 GLY A C 1
ATOM 2671 O O . GLY A 1 331 ? 19.743 13.018 -29.080 1.00 91.25 331 GLY A O 1
ATOM 2672 N N . ASP A 1 332 ? 20.442 15.106 -29.547 1.00 94.44 332 ASP A N 1
ATOM 2673 C CA . ASP A 1 332 ? 19.529 15.803 -28.628 1.00 94.44 332 ASP A CA 1
ATOM 2674 C C . ASP A 1 332 ? 18.063 15.607 -29.045 1.00 94.44 332 ASP A C 1
ATOM 2676 O O . ASP A 1 332 ? 17.622 16.063 -30.104 1.00 94.44 332 ASP A O 1
ATOM 2680 N N . LEU A 1 333 ? 17.289 14.944 -28.185 1.00 94.81 333 LEU A N 1
ATOM 2681 C CA . LEU A 1 333 ? 15.902 14.598 -28.480 1.00 94.81 333 LEU A CA 1
ATOM 2682 C C . LEU A 1 333 ? 14.930 15.782 -28.390 1.00 94.81 333 LEU A C 1
ATOM 2684 O O . LEU A 1 333 ? 13.804 15.665 -28.871 1.00 94.81 333 LEU A O 1
ATOM 2688 N N . SER A 1 334 ? 15.322 16.930 -27.833 1.00 92.88 334 SER A N 1
ATOM 2689 C CA . SER A 1 334 ? 14.443 18.106 -27.731 1.00 92.88 334 SER A CA 1
ATOM 2690 C C . SER A 1 334 ? 14.054 18.635 -29.103 1.00 92.88 334 SER A C 1
ATOM 2692 O O . SER A 1 334 ? 12.906 19.024 -29.310 1.00 92.88 334 SER A O 1
ATOM 2694 N N . ALA A 1 335 ? 14.983 18.617 -30.060 1.00 87.88 335 ALA A N 1
ATOM 2695 C CA . ALA A 1 335 ? 14.709 19.068 -31.421 1.00 87.88 335 ALA A CA 1
ATOM 2696 C C . ALA A 1 335 ? 13.626 18.215 -32.102 1.00 87.88 335 ALA A C 1
ATOM 2698 O O . ALA A 1 335 ? 12.805 18.741 -32.848 1.00 87.88 335 ALA A O 1
ATOM 2699 N N . ALA A 1 336 ? 13.608 16.912 -31.815 1.00 91.62 336 ALA A N 1
ATOM 2700 C CA . ALA A 1 336 ? 12.682 15.961 -32.417 1.00 91.62 336 ALA A CA 1
ATOM 2701 C C . ALA A 1 336 ? 11.349 15.844 -31.660 1.00 91.62 336 ALA A C 1
ATOM 2703 O O . ALA A 1 336 ? 10.313 15.630 -32.284 1.00 91.62 336 ALA A O 1
ATOM 2704 N N . LEU A 1 337 ? 11.369 15.955 -30.327 1.00 94.44 337 LEU A N 1
ATOM 2705 C CA . LEU A 1 337 ? 10.257 15.525 -29.472 1.00 94.44 337 LEU A CA 1
ATOM 2706 C C . LEU A 1 337 ? 9.649 16.642 -28.611 1.00 94.44 337 LEU A C 1
ATOM 2708 O O . LEU A 1 337 ? 8.640 16.397 -27.955 1.00 94.44 337 LEU A O 1
ATOM 2712 N N . SER A 1 338 ? 10.189 17.867 -28.612 1.00 91.62 338 SER A N 1
ATOM 2713 C CA . SER A 1 338 ? 9.693 18.951 -27.736 1.00 91.62 338 SER A CA 1
ATOM 2714 C C . SER A 1 338 ? 8.240 19.365 -27.975 1.00 91.62 338 SER A C 1
ATOM 2716 O O . SER A 1 338 ? 7.580 19.833 -27.051 1.00 91.62 338 SER A O 1
ATOM 2718 N N . SER A 1 339 ? 7.717 19.161 -29.186 1.00 90.56 339 SER A N 1
ATOM 2719 C CA . SER A 1 339 ? 6.311 19.414 -29.524 1.00 90.56 339 SER A CA 1
ATOM 2720 C C . SER A 1 339 ? 5.364 18.291 -29.080 1.00 90.56 339 SER A C 1
ATOM 2722 O O . SER A 1 339 ? 4.143 18.455 -29.139 1.00 90.56 339 SER A O 1
ATOM 2724 N N . CYS A 1 340 ? 5.894 17.146 -28.635 1.00 91.12 340 CYS A N 1
ATOM 2725 C CA . CYS A 1 340 ? 5.083 16.013 -28.212 1.00 91.12 340 CYS A CA 1
ATOM 2726 C C . CYS A 1 340 ? 4.358 16.316 -26.897 1.00 91.12 340 CYS A C 1
ATOM 2728 O O . CYS A 1 340 ? 4.930 16.820 -25.926 1.00 91.12 340 CYS A O 1
ATOM 2730 N N . LYS A 1 341 ? 3.082 15.928 -26.825 1.00 90.94 341 LYS A N 1
ATOM 2731 C CA . LYS A 1 341 ? 2.287 16.061 -25.602 1.00 90.94 341 LYS A CA 1
ATOM 2732 C C . LYS A 1 341 ? 2.951 15.300 -24.447 1.00 90.94 341 LYS A C 1
ATOM 2734 O O . LYS A 1 341 ? 3.192 14.101 -24.553 1.00 90.94 341 LYS A O 1
ATOM 2739 N N . GLY A 1 342 ? 3.175 15.991 -23.330 1.00 89.88 342 GLY A N 1
ATOM 2740 C CA . GLY A 1 342 ? 3.785 15.417 -22.127 1.00 89.88 342 GLY A CA 1
ATOM 2741 C C . GLY A 1 342 ? 5.315 15.452 -22.105 1.00 89.88 342 GLY A C 1
ATOM 2742 O O . GLY A 1 342 ? 5.893 15.013 -21.116 1.00 89.88 342 GLY A O 1
ATOM 2743 N N . TRP A 1 343 ? 5.977 15.999 -23.134 1.00 93.50 343 TRP A N 1
ATOM 2744 C CA . TRP A 1 343 ? 7.438 16.134 -23.166 1.00 93.50 343 TRP A CA 1
ATOM 2745 C C . TRP A 1 343 ? 7.988 16.864 -21.936 1.00 93.50 343 TRP A C 1
ATOM 2747 O O . TRP A 1 343 ? 8.826 16.313 -21.228 1.00 93.50 343 TRP A O 1
ATOM 2757 N N . GLU A 1 344 ? 7.458 18.052 -21.628 1.00 92.62 344 GLU A N 1
ATOM 2758 C CA . GLU A 1 344 ? 7.909 18.859 -20.485 1.00 92.62 344 GLU A CA 1
ATOM 2759 C C . GLU A 1 344 ? 7.792 18.108 -19.153 1.00 92.62 344 GLU A C 1
ATOM 2761 O O . GLU A 1 344 ? 8.688 18.174 -18.311 1.00 92.62 344 GLU A O 1
ATOM 2766 N N . GLU A 1 345 ? 6.704 17.356 -18.966 1.00 93.19 345 GLU A N 1
ATOM 2767 C CA . GLU A 1 345 ? 6.510 16.528 -17.778 1.00 93.19 345 GLU A CA 1
ATOM 2768 C C . GLU A 1 345 ? 7.545 15.401 -17.726 1.00 93.19 345 GLU A C 1
ATOM 2770 O O . GLU A 1 345 ? 8.162 15.179 -16.687 1.00 93.19 345 GLU A O 1
ATOM 2775 N N . LEU A 1 346 ? 7.795 14.709 -18.838 1.00 94.31 346 LEU A N 1
ATOM 2776 C CA . LEU A 1 346 ? 8.793 13.640 -18.893 1.00 94.31 346 LEU A CA 1
ATOM 2777 C C . LEU A 1 346 ? 10.207 14.157 -18.617 1.00 94.31 346 LEU A C 1
ATOM 2779 O O . LEU A 1 346 ? 10.972 13.487 -17.926 1.00 94.31 346 LEU A O 1
ATOM 2783 N N . THR A 1 347 ? 10.540 15.362 -19.078 1.00 95.56 347 THR A N 1
ATOM 2784 C CA . THR A 1 347 ? 11.891 15.915 -18.948 1.00 95.56 347 THR A CA 1
ATOM 2785 C C . THR A 1 347 ? 12.115 16.782 -17.714 1.00 95.56 347 THR A C 1
ATOM 2787 O O . THR A 1 347 ? 13.251 17.175 -17.466 1.00 95.56 347 THR A O 1
ATOM 2790 N N . SER A 1 348 ? 11.093 17.086 -16.903 1.00 95.19 348 SER A N 1
ATOM 2791 C CA . SER A 1 348 ? 11.254 18.045 -15.792 1.00 95.19 348 SER A CA 1
ATOM 2792 C C . SER A 1 348 ? 12.179 17.582 -14.659 1.00 95.19 348 SER A C 1
ATOM 2794 O O . SER A 1 348 ? 12.600 18.402 -13.845 1.00 95.19 348 SER A O 1
ATOM 2796 N N . LEU A 1 349 ? 12.552 16.296 -14.620 1.00 96.69 349 LEU A N 1
ATOM 2797 C CA . LEU A 1 349 ? 13.563 15.772 -13.691 1.00 96.69 349 LEU A CA 1
ATOM 2798 C C . LEU A 1 349 ? 14.975 15.722 -14.284 1.00 96.69 349 LEU A C 1
ATOM 2800 O O . LEU A 1 349 ? 15.889 15.268 -13.597 1.00 96.69 349 LEU A O 1
ATOM 2804 N N . PHE A 1 350 ? 15.181 16.149 -15.531 1.00 97.19 350 PHE A N 1
ATOM 2805 C CA . PHE A 1 350 ? 16.475 16.052 -16.201 1.00 97.19 350 PHE A CA 1
ATOM 2806 C C . PHE A 1 350 ? 17.248 17.373 -16.160 1.00 97.19 350 PHE A C 1
ATOM 2808 O O . PHE A 1 350 ? 16.693 18.467 -16.223 1.00 97.19 350 PHE A O 1
ATOM 2815 N N . ALA A 1 351 ? 18.568 17.267 -16.059 1.00 94.81 351 ALA A N 1
ATOM 2816 C CA . ALA A 1 351 ? 19.518 18.355 -16.206 1.00 94.81 351 ALA A CA 1
ATOM 2817 C C . ALA A 1 351 ? 19.953 18.468 -17.673 1.00 94.81 351 ALA A C 1
ATOM 2819 O O . ALA A 1 351 ? 21.096 18.162 -18.016 1.00 94.81 351 ALA A O 1
ATOM 2820 N N . GLY A 1 352 ? 19.020 18.892 -18.523 1.00 91.31 352 GLY A N 1
ATOM 2821 C CA . GLY A 1 352 ? 19.202 18.984 -19.970 1.00 91.31 352 GLY A CA 1
ATOM 2822 C C . GLY A 1 352 ? 18.416 17.925 -20.735 1.00 91.31 352 GLY A C 1
ATOM 2823 O O . GLY A 1 352 ? 17.670 17.132 -20.158 1.00 91.31 352 GLY A O 1
ATOM 2824 N N . ALA A 1 353 ? 18.570 17.950 -22.054 1.00 92.94 353 ALA A N 1
ATOM 2825 C CA . ALA A 1 353 ? 17.866 17.050 -22.948 1.00 92.94 353 ALA A CA 1
ATOM 2826 C C . ALA A 1 353 ? 18.401 15.612 -22.858 1.00 92.94 353 ALA A C 1
ATOM 2828 O O . ALA A 1 353 ? 19.615 15.419 -22.741 1.00 92.94 353 ALA A O 1
ATOM 2829 N N . PRO A 1 354 ? 17.526 14.598 -22.954 1.00 96.50 354 PRO A N 1
ATOM 2830 C CA . PRO A 1 354 ? 17.968 13.236 -23.186 1.00 96.50 354 PRO A CA 1
ATOM 2831 C C . PRO A 1 354 ? 18.568 13.115 -24.594 1.00 96.50 354 PRO A C 1
ATOM 2833 O O . PRO A 1 354 ? 18.109 13.760 -25.539 1.00 96.50 354 PRO A O 1
ATOM 2836 N N . VAL A 1 355 ? 19.589 12.273 -24.727 1.00 96.81 355 VAL A N 1
ATOM 2837 C CA . VAL A 1 355 ? 20.345 12.064 -25.966 1.00 96.81 355 VAL A CA 1
ATOM 2838 C C . VAL A 1 355 ? 20.190 10.619 -26.412 1.00 96.81 355 VAL A C 1
ATOM 2840 O O . VAL A 1 355 ? 20.335 9.714 -25.590 1.00 96.81 355 VAL A O 1
ATOM 2843 N N . LEU A 1 356 ? 19.908 10.403 -27.699 1.00 96.88 356 LEU A N 1
ATOM 2844 C CA . LEU A 1 356 ? 19.866 9.075 -28.311 1.00 96.88 356 LEU A CA 1
ATOM 2845 C C . LEU A 1 356 ? 21.125 8.809 -29.136 1.00 96.88 356 LEU A C 1
ATOM 2847 O O . LEU A 1 356 ? 21.490 9.599 -30.009 1.00 96.88 356 LEU A O 1
ATOM 2851 N N . GLU A 1 357 ? 21.734 7.653 -28.892 1.00 94.44 357 GLU A N 1
ATOM 2852 C CA . GLU A 1 357 ? 22.856 7.109 -29.655 1.00 94.44 357 GLU A CA 1
ATOM 2853 C C . GLU A 1 357 ? 22.472 5.742 -30.234 1.00 94.44 357 GLU A C 1
ATOM 2855 O O . GLU A 1 357 ? 22.030 4.849 -29.506 1.00 94.44 357 GLU A O 1
ATOM 2860 N N . GLU A 1 358 ? 22.630 5.564 -31.547 1.00 92.06 358 GLU A N 1
ATOM 2861 C CA . GLU A 1 358 ? 22.457 4.253 -32.173 1.00 92.06 358 GLU A CA 1
ATOM 2862 C C . GLU A 1 358 ? 23.627 3.325 -31.832 1.00 92.06 358 GLU A C 1
ATOM 2864 O O . GLU A 1 358 ? 24.774 3.743 -31.684 1.00 92.06 358 GLU A O 1
ATOM 2869 N N . THR A 1 359 ? 23.318 2.041 -31.714 1.00 90.25 359 THR A N 1
ATOM 2870 C CA . THR A 1 359 ? 24.283 0.963 -31.476 1.00 90.25 359 THR A CA 1
ATOM 2871 C C . THR A 1 359 ? 24.083 -0.114 -32.536 1.00 90.25 359 THR A C 1
ATOM 2873 O O . THR A 1 359 ? 23.043 -0.143 -33.193 1.00 90.25 359 THR A O 1
ATOM 2876 N N . GLU A 1 360 ? 25.032 -1.042 -32.675 1.00 85.50 360 GLU A N 1
ATOM 2877 C CA . GLU A 1 360 ? 24.937 -2.135 -33.658 1.00 85.50 360 GLU A CA 1
ATOM 2878 C C . GLU A 1 360 ? 23.621 -2.926 -33.545 1.00 85.50 360 GLU A C 1
ATOM 2880 O O . GLU A 1 360 ? 23.001 -3.246 -34.557 1.00 85.50 360 GLU A O 1
ATOM 2885 N N . ASN A 1 361 ? 23.144 -3.161 -32.316 1.00 84.81 361 ASN A N 1
ATOM 2886 C CA . ASN A 1 361 ? 21.963 -3.981 -32.035 1.00 84.81 361 ASN A CA 1
ATOM 2887 C C . ASN A 1 361 ? 20.798 -3.180 -31.432 1.00 84.81 361 ASN A C 1
ATOM 2889 O O . ASN A 1 361 ? 19.983 -3.742 -30.708 1.00 84.81 361 ASN A O 1
ATOM 2893 N N . GLY A 1 362 ? 20.687 -1.874 -31.689 1.00 91.69 362 GLY A N 1
ATOM 2894 C CA . GLY A 1 362 ? 19.598 -1.064 -31.131 1.00 91.69 362 GLY A CA 1
ATOM 2895 C C . GLY A 1 362 ? 20.003 0.373 -30.846 1.00 91.69 362 GLY A C 1
ATOM 2896 O O . GLY A 1 362 ? 20.658 1.000 -31.672 1.00 91.69 362 GLY A O 1
ATOM 2897 N N . TYR A 1 363 ? 19.625 0.915 -29.692 1.00 94.44 363 TYR A N 1
ATOM 2898 C CA . TYR A 1 363 ? 20.001 2.279 -29.309 1.00 94.44 363 TYR A CA 1
ATOM 2899 C C . TYR A 1 363 ? 20.040 2.468 -27.794 1.00 94.44 363 TYR A C 1
ATOM 2901 O O . TYR A 1 363 ? 19.410 1.734 -27.032 1.00 94.44 363 TYR A O 1
ATOM 2909 N N . ILE A 1 364 ? 20.774 3.484 -27.360 1.00 95.75 364 ILE A N 1
ATOM 2910 C CA . ILE A 1 364 ? 20.851 3.915 -25.969 1.00 95.75 364 ILE A CA 1
ATOM 2911 C C . ILE A 1 364 ? 20.256 5.314 -25.878 1.00 95.75 364 ILE A C 1
ATOM 2913 O O . ILE A 1 364 ? 20.559 6.174 -26.702 1.00 95.75 364 ILE A O 1
ATOM 2917 N N . VAL A 1 365 ? 19.432 5.552 -24.860 1.00 96.81 365 VAL A N 1
ATOM 2918 C CA . VAL A 1 365 ? 19.013 6.906 -24.485 1.00 96.81 365 VAL A CA 1
ATOM 2919 C C . VAL A 1 365 ? 19.632 7.235 -23.140 1.00 96.81 365 VAL A C 1
ATOM 2921 O O . VAL A 1 365 ? 19.408 6.509 -22.172 1.00 96.81 365 VAL A O 1
ATOM 2924 N N . ARG A 1 366 ? 20.402 8.322 -23.075 1.00 96.75 366 ARG A N 1
ATOM 2925 C CA . ARG A 1 366 ? 21.035 8.820 -21.848 1.00 96.75 366 ARG A CA 1
ATOM 2926 C C . ARG A 1 366 ? 20.400 10.127 -21.410 1.00 96.75 366 ARG A C 1
ATOM 2928 O O . ARG A 1 366 ? 20.040 10.958 -22.239 1.00 96.75 366 ARG A O 1
ATOM 2935 N N . ALA A 1 367 ? 20.311 10.333 -20.105 1.00 97.19 367 ALA A N 1
ATOM 2936 C CA . ALA A 1 367 ? 19.966 11.616 -19.513 1.00 97.19 367 ALA A CA 1
ATOM 2937 C C . ALA A 1 367 ? 20.752 11.819 -18.215 1.00 97.19 367 ALA A C 1
ATOM 2939 O O . ALA A 1 367 ? 21.284 10.878 -17.627 1.00 97.19 367 ALA A O 1
ATOM 2940 N N . ARG A 1 368 ? 20.807 13.065 -17.746 1.00 97.38 368 ARG A N 1
ATOM 2941 C CA . ARG A 1 368 ? 21.332 13.394 -16.417 1.00 97.38 368 ARG A CA 1
ATOM 2942 C C . ARG A 1 368 ? 20.191 13.848 -15.539 1.00 97.38 368 ARG A C 1
ATOM 2944 O O . ARG A 1 368 ? 19.371 14.647 -15.976 1.00 97.38 368 ARG A O 1
ATOM 2951 N N . VAL A 1 369 ? 20.139 13.374 -14.306 1.00 97.44 369 VAL A N 1
ATOM 2952 C CA . VAL A 1 369 ? 19.117 13.781 -13.338 1.00 97.44 369 VAL A CA 1
ATOM 2953 C C . VAL A 1 369 ? 19.410 15.198 -12.844 1.00 97.44 369 VAL A C 1
ATOM 2955 O O . VAL A 1 369 ? 20.564 15.600 -12.687 1.00 97.44 369 VAL A O 1
ATOM 2958 N N . ASN A 1 370 ? 18.369 15.985 -12.574 1.00 95.62 370 ASN A N 1
ATOM 2959 C CA . ASN A 1 370 ? 18.490 17.308 -11.974 1.00 95.62 370 ASN A CA 1
ATOM 2960 C C . ASN A 1 370 ? 18.731 17.235 -10.458 1.00 95.62 370 ASN A C 1
ATOM 2962 O O . ASN A 1 370 ? 17.981 17.783 -9.657 1.00 95.62 370 ASN A O 1
ATOM 2966 N N . ASN A 1 371 ? 19.801 16.548 -10.070 1.00 94.62 371 ASN A N 1
ATOM 2967 C CA . ASN A 1 371 ? 20.331 16.506 -8.714 1.00 94.62 371 ASN A CA 1
ATOM 2968 C C . ASN A 1 371 ? 21.732 17.159 -8.670 1.00 94.62 371 ASN A C 1
ATOM 2970 O O . ASN A 1 371 ? 22.290 17.484 -9.724 1.00 94.62 371 ASN A O 1
ATOM 2974 N N . PRO A 1 372 ? 22.315 17.390 -7.477 1.00 93.06 372 PRO A N 1
ATOM 2975 C CA . PRO A 1 372 ? 23.642 18.002 -7.358 1.00 93.06 372 PRO A CA 1
ATOM 2976 C C . PRO A 1 372 ? 24.751 17.219 -8.071 1.00 93.06 372 PRO A C 1
ATOM 2978 O O . PRO A 1 372 ? 25.641 17.818 -8.664 1.00 93.06 372 PRO A O 1
ATOM 2981 N N . GLU A 1 373 ? 24.666 15.889 -8.054 1.00 93.12 373 GLU A N 1
ATOM 2982 C CA . GLU A 1 373 ? 25.658 14.980 -8.645 1.00 93.12 373 GLU A CA 1
ATOM 2983 C C . GLU A 1 373 ? 25.513 14.828 -10.166 1.00 93.12 373 GLU A C 1
ATOM 2985 O O . GLU A 1 373 ? 26.397 14.270 -10.810 1.00 93.12 373 GLU A O 1
ATOM 2990 N N . LYS A 1 374 ? 24.407 15.316 -10.747 1.00 95.25 374 LYS A N 1
ATOM 2991 C CA . LYS A 1 374 ? 24.045 15.117 -12.159 1.00 95.25 374 LYS A CA 1
ATOM 2992 C C . LYS A 1 374 ? 24.116 13.646 -12.569 1.00 95.25 374 LYS A C 1
ATOM 2994 O O . LYS A 1 374 ? 24.661 13.322 -13.624 1.00 95.25 374 LYS A O 1
ATOM 2999 N N . THR A 1 375 ? 23.556 12.779 -11.723 1.00 96.06 375 THR A N 1
ATOM 3000 C CA . THR A 1 375 ? 23.594 11.320 -11.877 1.00 96.06 375 THR A CA 1
ATOM 3001 C C . THR A 1 375 ? 23.145 10.922 -13.276 1.00 96.06 375 THR A C 1
ATOM 3003 O O . THR A 1 375 ? 22.079 11.338 -13.735 1.00 96.06 375 THR A O 1
ATOM 3006 N N . GLU A 1 376 ? 23.967 10.128 -13.953 1.00 96.38 376 GLU A N 1
ATOM 3007 C CA . GLU A 1 376 ? 23.643 9.591 -15.266 1.00 96.38 376 GLU A CA 1
ATOM 3008 C C . GLU A 1 376 ? 22.631 8.450 -15.138 1.00 96.38 376 GLU A C 1
ATOM 3010 O O . GLU A 1 376 ? 22.753 7.564 -14.285 1.00 96.38 376 GLU A O 1
ATOM 3015 N N . ILE A 1 377 ? 21.616 8.501 -15.992 1.00 97.50 377 ILE A N 1
ATOM 3016 C CA . ILE A 1 377 ? 20.598 7.472 -16.151 1.00 97.50 377 ILE A CA 1
ATOM 3017 C C . ILE A 1 377 ? 20.512 7.093 -17.623 1.00 97.50 377 ILE A C 1
ATOM 3019 O O . ILE A 1 377 ? 20.740 7.922 -18.510 1.00 97.50 377 ILE A O 1
ATOM 3023 N N . MET A 1 378 ? 20.188 5.834 -17.890 1.00 96.56 378 MET A N 1
ATOM 3024 C CA . MET A 1 378 ? 20.103 5.341 -19.255 1.00 96.56 378 MET A CA 1
ATOM 3025 C C . MET A 1 378 ? 19.072 4.236 -19.406 1.00 96.56 378 MET A C 1
ATOM 3027 O O . MET A 1 378 ? 18.836 3.449 -18.488 1.00 96.56 378 MET A O 1
ATOM 3031 N N . ILE A 1 379 ? 18.505 4.162 -20.604 1.00 96.38 379 ILE A N 1
ATOM 3032 C CA . ILE A 1 379 ? 17.842 2.963 -21.104 1.00 96.38 379 ILE A CA 1
ATOM 3033 C C . ILE A 1 379 ? 18.632 2.434 -22.295 1.00 96.38 379 ILE A C 1
ATOM 3035 O O . ILE A 1 379 ? 19.034 3.200 -23.173 1.00 96.38 379 ILE A O 1
ATOM 3039 N N . TRP A 1 380 ? 18.841 1.125 -22.330 1.00 94.88 380 TRP A N 1
ATOM 3040 C CA . TRP A 1 380 ? 19.374 0.434 -23.495 1.00 94.88 380 TRP A CA 1
ATOM 3041 C C . TRP A 1 380 ? 18.253 -0.373 -24.135 1.00 94.88 380 TRP A C 1
ATOM 3043 O O . TRP A 1 380 ? 17.649 -1.236 -23.500 1.00 94.88 380 TRP A O 1
ATOM 3053 N N . VAL A 1 381 ? 17.940 -0.046 -25.384 1.00 94.31 381 VAL A N 1
ATOM 3054 C CA . VAL A 1 381 ? 16.951 -0.761 -26.180 1.00 94.31 381 VAL A CA 1
ATOM 3055 C C . VAL A 1 381 ? 17.696 -1.706 -27.103 1.00 94.31 381 VAL A C 1
ATOM 3057 O O . VAL A 1 381 ? 18.291 -1.286 -28.093 1.00 94.31 381 VAL A O 1
ATOM 3060 N N . GLU A 1 382 ? 17.661 -2.982 -26.750 1.00 92.94 382 GLU A N 1
ATOM 3061 C CA . GLU A 1 382 ? 18.285 -4.067 -27.490 1.00 92.94 382 GLU A CA 1
ATOM 3062 C C . GLU A 1 382 ? 17.270 -4.686 -28.452 1.00 92.94 382 GLU A C 1
ATOM 3064 O O . GLU A 1 382 ? 16.166 -5.070 -28.062 1.00 92.94 382 GLU A O 1
ATOM 3069 N N . ARG A 1 383 ? 17.644 -4.802 -29.721 1.00 88.88 383 ARG A N 1
ATOM 3070 C CA . ARG A 1 383 ? 16.891 -5.509 -30.751 1.00 88.88 383 ARG A CA 1
ATOM 3071 C C . ARG A 1 383 ? 17.355 -6.952 -30.770 1.00 88.88 383 ARG A C 1
ATOM 3073 O O . ARG A 1 383 ? 18.411 -7.269 -31.307 1.00 88.88 383 ARG A O 1
ATOM 3080 N N . VAL A 1 384 ? 16.539 -7.824 -30.199 1.00 86.50 384 VAL A N 1
ATOM 3081 C CA . VAL A 1 384 ? 16.806 -9.259 -30.163 1.00 86.50 384 VAL A CA 1
ATOM 3082 C C . VAL A 1 384 ? 15.936 -9.946 -31.195 1.00 86.50 384 VAL A C 1
ATOM 3084 O O . VAL A 1 384 ? 14.718 -9.749 -31.231 1.00 86.50 384 VAL A O 1
ATOM 3087 N N . ASN A 1 385 ? 16.558 -10.780 -32.024 1.00 84.88 385 ASN A N 1
ATOM 3088 C CA . ASN A 1 385 ? 15.803 -11.659 -32.892 1.00 84.88 385 ASN A CA 1
ATOM 3089 C C . ASN A 1 385 ? 15.247 -12.842 -32.097 1.00 84.88 385 ASN A C 1
ATOM 3091 O O . ASN A 1 385 ? 16.001 -13.630 -31.529 1.00 84.88 385 ASN A O 1
ATOM 3095 N N . GLU A 1 386 ? 13.924 -12.982 -32.046 1.00 87.31 386 GLU A N 1
ATOM 3096 C CA . GLU A 1 386 ? 13.300 -14.104 -31.343 1.00 87.31 386 GLU A CA 1
ATOM 3097 C C . GLU A 1 386 ? 13.154 -15.361 -32.212 1.00 87.31 386 GLU A C 1
ATOM 3099 O O . GLU A 1 386 ? 12.708 -16.374 -31.678 1.00 87.31 386 GLU A O 1
ATOM 3104 N N . TRP A 1 387 ? 13.501 -15.332 -33.507 1.00 89.06 387 TRP A N 1
ATOM 3105 C CA . TRP A 1 387 ? 13.262 -16.438 -34.441 1.00 89.06 387 TRP A CA 1
ATOM 3106 C C . TRP A 1 387 ? 13.811 -17.767 -33.918 1.00 89.06 387 TRP A C 1
ATOM 3108 O O . TRP A 1 387 ? 13.035 -18.684 -33.656 1.00 89.06 387 TRP A O 1
ATOM 3118 N N . ASP A 1 388 ? 15.118 -17.863 -33.675 1.00 87.62 388 ASP A N 1
ATOM 3119 C CA . ASP A 1 388 ? 15.757 -19.129 -33.289 1.00 87.62 388 ASP A CA 1
ATOM 3120 C C . ASP A 1 388 ? 15.200 -19.692 -31.979 1.00 87.62 388 ASP A C 1
ATOM 3122 O O . ASP A 1 388 ? 14.918 -20.889 -31.860 1.00 87.62 388 ASP A O 1
ATOM 3126 N N . LYS A 1 389 ? 14.976 -18.821 -30.990 1.00 88.44 389 LYS A N 1
ATOM 3127 C CA . LYS A 1 389 ? 14.375 -19.204 -29.709 1.00 88.44 389 LYS A CA 1
ATOM 3128 C C . LYS A 1 389 ? 12.940 -19.698 -29.900 1.00 88.44 389 LYS A C 1
ATOM 3130 O O . LYS A 1 389 ? 12.558 -20.743 -29.383 1.00 88.44 389 LYS A O 1
ATOM 3135 N N . LEU A 1 390 ? 12.140 -18.963 -30.663 1.00 89.62 390 LEU A N 1
ATOM 3136 C CA . LEU A 1 390 ? 10.744 -19.284 -30.934 1.00 89.62 390 LEU A CA 1
ATOM 3137 C C . LEU A 1 390 ? 10.611 -20.607 -31.695 1.00 89.62 390 LEU A C 1
ATOM 3139 O O . LEU A 1 390 ? 9.749 -21.413 -31.342 1.00 89.62 390 LEU A O 1
ATOM 3143 N N . ILE A 1 391 ? 11.473 -20.860 -32.682 1.00 91.62 391 ILE A N 1
ATOM 3144 C CA . ILE A 1 391 ? 11.519 -22.124 -33.423 1.00 91.62 391 ILE A CA 1
ATOM 3145 C C . ILE A 1 391 ? 11.952 -23.272 -32.510 1.00 91.62 391 ILE A C 1
ATOM 3147 O O . ILE A 1 391 ? 11.206 -24.243 -32.379 1.00 91.62 391 ILE A O 1
ATOM 3151 N N . SER A 1 392 ? 13.096 -23.150 -31.831 1.00 91.69 392 SER A N 1
ATOM 3152 C CA . SER A 1 392 ? 13.649 -24.224 -30.990 1.00 91.69 392 SER A CA 1
ATOM 3153 C C . SER A 1 392 ? 12.731 -24.617 -29.828 1.00 91.69 392 SER A C 1
ATOM 3155 O O . SER A 1 392 ? 12.600 -25.799 -29.518 1.00 91.69 392 SER A O 1
ATOM 3157 N N . GLU A 1 393 ? 12.031 -23.659 -29.214 1.00 93.44 393 GLU A N 1
ATOM 3158 C CA . GLU A 1 393 ? 11.096 -23.944 -28.124 1.00 93.44 393 GLU A CA 1
ATOM 3159 C C . GLU A 1 393 ? 9.725 -24.474 -28.586 1.00 93.44 393 GLU A C 1
ATOM 3161 O O . GLU A 1 393 ? 8.945 -24.949 -27.752 1.00 93.44 393 GLU A O 1
ATOM 3166 N N . SER A 1 394 ? 9.385 -24.331 -29.870 1.00 93.44 394 SER A N 1
ATOM 3167 C CA . SER A 1 394 ? 8.067 -24.701 -30.409 1.00 93.44 394 SER A CA 1
ATOM 3168 C C . SER A 1 394 ? 8.106 -25.993 -31.213 1.00 93.44 394 SER A C 1
ATOM 3170 O O . SER A 1 394 ? 7.141 -26.758 -31.183 1.00 93.44 394 SER A O 1
ATOM 3172 N N . PHE A 1 395 ? 9.204 -26.246 -31.924 1.00 95.62 395 PHE A N 1
ATOM 3173 C CA . PHE A 1 395 ? 9.296 -27.328 -32.889 1.00 95.62 395 PHE A CA 1
ATOM 3174 C C . PHE A 1 395 ? 10.457 -28.274 -32.581 1.00 95.62 395 PHE A C 1
ATOM 3176 O O . PHE A 1 395 ? 11.558 -27.848 -32.246 1.00 95.62 395 PHE A O 1
ATOM 3183 N N . SER A 1 396 ? 10.203 -29.576 -32.707 1.00 94.31 396 SER A N 1
ATOM 3184 C CA . SER A 1 396 ? 11.240 -30.616 -32.728 1.00 94.31 396 SER A CA 1
ATOM 3185 C C . SER A 1 396 ? 11.862 -30.765 -34.121 1.00 94.31 396 SER A C 1
ATOM 3187 O O . SER A 1 396 ? 12.974 -31.270 -34.261 1.00 94.31 396 SER A O 1
ATOM 3189 N N . TRP A 1 397 ? 11.143 -30.328 -35.160 1.00 93.62 397 TRP A N 1
ATOM 3190 C CA . TRP A 1 397 ? 11.579 -30.343 -36.552 1.00 93.62 397 TRP A CA 1
ATOM 3191 C C . TRP A 1 397 ? 10.796 -29.314 -37.384 1.00 93.62 397 TRP A C 1
ATOM 3193 O O . TRP A 1 397 ? 9.605 -29.096 -37.150 1.00 93.62 397 TRP A O 1
ATOM 3203 N N . GLY A 1 398 ? 11.439 -28.738 -38.403 1.00 87.75 398 GLY A N 1
ATOM 3204 C CA . GLY A 1 398 ? 10.887 -27.642 -39.209 1.00 87.75 398 GLY A CA 1
ATOM 3205 C C . GLY A 1 398 ? 11.138 -26.267 -38.568 1.00 87.75 398 GLY A C 1
ATOM 3206 O O . GLY A 1 398 ? 11.919 -26.180 -37.621 1.00 87.75 398 GLY A O 1
ATOM 3207 N N . PRO A 1 399 ? 10.497 -25.189 -39.056 1.00 91.06 399 PRO A N 1
ATOM 3208 C CA . PRO A 1 399 ? 9.442 -25.148 -40.069 1.00 91.06 399 PRO A CA 1
ATOM 3209 C C . PRO A 1 399 ? 9.970 -25.327 -41.499 1.00 91.06 399 PRO A C 1
ATOM 3211 O O . PRO A 1 399 ? 10.935 -24.688 -41.903 1.00 91.06 399 PRO A O 1
ATOM 3214 N N . VAL A 1 400 ? 9.295 -26.165 -42.286 1.00 91.25 400 VAL A N 1
ATOM 3215 C CA . VAL A 1 400 ? 9.550 -26.338 -43.724 1.00 91.25 400 VAL A CA 1
ATOM 3216 C C . VAL A 1 400 ? 8.525 -25.536 -44.511 1.00 91.25 400 VAL A C 1
ATOM 3218 O O . VAL A 1 400 ? 7.322 -25.722 -44.314 1.00 91.25 400 VAL A O 1
ATOM 3221 N N . TYR A 1 401 ? 9.009 -24.658 -45.387 1.00 92.75 401 TYR A N 1
ATOM 3222 C CA . TYR A 1 401 ? 8.210 -23.781 -46.239 1.00 92.75 401 TYR A CA 1
ATOM 3223 C C . TYR A 1 401 ? 8.198 -24.270 -47.686 1.00 92.75 401 TYR A C 1
ATOM 3225 O O . TYR A 1 401 ? 9.244 -24.580 -48.250 1.00 92.75 401 TYR A O 1
ATOM 3233 N N . GLU A 1 402 ? 7.015 -24.280 -48.293 1.00 91.06 402 GLU A N 1
ATOM 3234 C CA . GLU A 1 402 ? 6.810 -24.606 -49.703 1.00 91.06 402 GLU A CA 1
ATOM 3235 C C . GLU A 1 402 ? 5.781 -23.643 -50.310 1.00 91.06 402 GLU A C 1
ATOM 3237 O O . GLU A 1 402 ? 4.761 -23.325 -49.693 1.00 91.06 402 GLU A O 1
ATOM 3242 N N . THR A 1 403 ? 5.999 -23.212 -51.551 1.00 90.38 403 THR A N 1
ATOM 3243 C CA . THR A 1 403 ? 5.004 -22.462 -52.333 1.00 90.38 403 THR A CA 1
ATOM 3244 C C . THR A 1 403 ? 4.931 -22.994 -53.761 1.00 90.38 403 THR A C 1
ATOM 3246 O O . THR A 1 403 ? 5.949 -23.362 -54.346 1.00 90.38 403 THR A O 1
ATOM 3249 N N . ILE A 1 404 ? 3.712 -23.063 -54.305 1.00 87.06 404 ILE A N 1
ATOM 3250 C CA . ILE A 1 404 ? 3.443 -23.447 -55.702 1.00 87.06 404 ILE A CA 1
ATOM 3251 C C . ILE A 1 404 ? 3.283 -22.187 -56.563 1.00 87.06 404 ILE A C 1
ATOM 3253 O O . ILE A 1 404 ? 3.780 -22.121 -57.681 1.00 87.06 404 ILE A O 1
ATOM 3257 N N . ASP A 1 405 ? 2.603 -21.181 -56.014 1.00 87.00 405 ASP A N 1
ATOM 3258 C CA . ASP A 1 405 ? 2.408 -19.856 -56.599 1.00 87.00 405 ASP A CA 1
ATOM 3259 C C . ASP A 1 405 ? 2.640 -18.822 -55.497 1.00 87.00 405 ASP A C 1
ATOM 3261 O O . ASP A 1 405 ? 1.797 -18.671 -54.602 1.00 87.00 405 ASP A O 1
ATOM 3265 N N . SER A 1 406 ? 3.771 -18.116 -55.565 1.00 88.06 406 SER A N 1
ATOM 3266 C CA . SER A 1 406 ? 4.182 -17.120 -54.570 1.00 88.06 406 SER A CA 1
ATOM 3267 C C . SER A 1 406 ? 3.216 -15.940 -54.479 1.00 88.06 406 SER A C 1
ATOM 3269 O O . SER A 1 406 ? 3.160 -15.262 -53.458 1.00 88.06 406 SER A O 1
ATOM 3271 N N . THR A 1 407 ? 2.377 -15.705 -55.488 1.00 87.31 407 THR A N 1
ATOM 3272 C CA . THR A 1 407 ? 1.367 -14.644 -55.427 1.00 87.31 407 THR A CA 1
ATOM 3273 C C . THR A 1 407 ? 0.113 -15.076 -54.662 1.00 87.31 407 THR A C 1
ATOM 3275 O O . THR A 1 407 ? -0.649 -14.221 -54.202 1.00 87.31 407 THR A O 1
ATOM 3278 N N . ARG A 1 408 ? -0.120 -16.384 -54.462 1.00 83.69 408 ARG A N 1
ATOM 3279 C CA . ARG A 1 408 ? -1.404 -16.906 -53.945 1.00 83.69 408 ARG A CA 1
ATOM 3280 C C . ARG A 1 408 ? -1.302 -17.879 -52.779 1.00 83.69 408 ARG A C 1
ATOM 3282 O O . ARG A 1 408 ? -2.206 -17.903 -51.947 1.00 83.69 408 ARG A O 1
ATOM 3289 N N . THR A 1 409 ? -0.259 -18.695 -52.708 1.00 88.62 409 THR A N 1
ATOM 3290 C CA . THR A 1 409 ? -0.234 -19.885 -51.847 1.00 88.62 409 THR A CA 1
ATOM 3291 C C . THR A 1 409 ? 1.081 -20.036 -51.099 1.00 88.62 409 THR A C 1
ATOM 3293 O O . THR A 1 409 ? 2.138 -19.669 -51.598 1.00 88.62 409 THR A O 1
ATOM 3296 N N . PHE A 1 410 ? 1.011 -20.632 -49.912 1.00 91.81 410 PHE A N 1
ATOM 3297 C CA . PHE A 1 410 ? 2.158 -21.206 -49.220 1.00 91.81 410 PHE A CA 1
ATOM 3298 C C . PHE A 1 410 ? 1.705 -22.335 -48.295 1.00 91.81 410 PHE A C 1
ATOM 3300 O O . PHE A 1 410 ? 0.531 -22.423 -47.922 1.00 91.81 410 PHE A O 1
ATOM 3307 N N . PHE A 1 411 ? 2.647 -23.175 -47.896 1.00 92.06 411 PHE A N 1
ATOM 3308 C CA . PHE A 1 411 ? 2.463 -24.216 -46.903 1.00 92.06 411 PHE A CA 1
ATOM 3309 C C . PHE A 1 411 ? 3.661 -24.195 -45.964 1.00 92.06 411 PHE A C 1
ATOM 3311 O O . PHE A 1 411 ? 4.801 -24.229 -46.417 1.00 92.06 411 PHE A O 1
ATOM 3318 N N . VAL A 1 412 ? 3.402 -24.146 -44.660 1.00 93.06 412 VAL A N 1
ATOM 3319 C CA . VAL A 1 412 ? 4.434 -24.317 -43.634 1.00 93.06 412 VAL A CA 1
ATOM 3320 C C . VAL A 1 412 ? 4.085 -25.542 -42.808 1.00 93.06 412 VAL A C 1
ATOM 3322 O O . VAL A 1 412 ? 2.954 -25.653 -42.338 1.00 93.06 412 VAL A O 1
ATOM 3325 N N . LYS A 1 413 ? 5.035 -26.463 -42.641 1.00 93.56 413 LYS A N 1
ATOM 3326 C CA . LYS A 1 413 ? 4.872 -27.702 -41.865 1.00 93.56 413 LYS A CA 1
ATOM 3327 C C . LYS A 1 413 ? 5.962 -27.793 -40.802 1.00 93.56 413 LYS A C 1
ATOM 3329 O O . LYS A 1 413 ? 7.116 -27.483 -41.084 1.00 93.56 413 LYS A O 1
ATOM 3334 N N . ALA A 1 414 ? 5.618 -28.238 -39.602 1.00 95.25 414 ALA A N 1
ATOM 3335 C CA . ALA A 1 414 ? 6.567 -28.435 -38.508 1.00 95.25 414 ALA A CA 1
ATOM 3336 C C . ALA A 1 414 ? 6.078 -29.545 -37.570 1.00 95.25 414 ALA A C 1
ATOM 3338 O O . ALA A 1 414 ? 4.888 -29.853 -37.551 1.00 95.25 414 ALA A O 1
ATOM 3339 N N . ARG A 1 415 ? 6.974 -30.142 -36.784 1.00 95.06 415 ARG A N 1
ATOM 3340 C CA . ARG A 1 415 ? 6.608 -31.077 -35.710 1.00 95.06 415 ARG A CA 1
ATOM 3341 C C . ARG A 1 415 ? 6.751 -30.392 -34.366 1.00 95.06 415 ARG A C 1
ATOM 3343 O O . ARG A 1 415 ? 7.763 -29.738 -34.132 1.00 95.06 415 ARG A O 1
ATOM 3350 N N . ALA A 1 416 ? 5.763 -30.535 -33.494 1.00 94.31 416 ALA A N 1
ATOM 3351 C CA . ALA A 1 416 ? 5.800 -29.953 -32.158 1.00 94.31 416 ALA A CA 1
ATOM 3352 C C . ALA A 1 416 ? 6.843 -30.641 -31.244 1.00 94.31 416 ALA A C 1
ATOM 3354 O O . ALA A 1 416 ? 7.372 -31.714 -31.546 1.00 94.31 416 ALA A O 1
ATOM 3355 N N . GLN A 1 417 ? 7.188 -29.974 -30.139 1.00 93.25 417 GLN A N 1
ATOM 3356 C CA . GLN A 1 417 ? 8.098 -30.462 -29.082 1.00 93.25 417 GLN A CA 1
ATOM 3357 C C . GLN A 1 417 ? 7.458 -31.505 -28.142 1.00 93.25 417 GLN A C 1
ATOM 3359 O O . GLN A 1 417 ? 8.087 -31.936 -27.179 1.00 93.25 417 GLN A O 1
ATOM 3364 N N . ASP A 1 418 ? 6.205 -31.893 -28.380 1.00 93.19 418 ASP A N 1
ATOM 3365 C CA . ASP A 1 418 ? 5.529 -32.923 -27.597 1.00 93.19 418 ASP A CA 1
ATOM 3366 C C . ASP A 1 418 ? 6.190 -34.296 -27.773 1.00 93.19 418 ASP A C 1
ATOM 3368 O O . ASP A 1 418 ? 6.928 -34.537 -28.733 1.00 93.19 418 ASP A O 1
ATOM 3372 N N . SER A 1 419 ? 5.889 -35.209 -26.850 1.00 90.88 419 SER A N 1
ATOM 3373 C CA . SER A 1 419 ? 6.456 -36.562 -26.840 1.00 90.88 419 SER A CA 1
ATOM 3374 C C . SER A 1 419 ? 6.189 -37.377 -28.116 1.00 90.88 419 SER A C 1
ATOM 3376 O O . SER A 1 419 ? 6.986 -38.257 -28.441 1.00 90.88 419 SER A O 1
ATOM 3378 N N . TYR A 1 420 ? 5.123 -37.068 -28.862 1.00 90.38 420 TYR A N 1
ATOM 3379 C CA . TYR A 1 420 ? 4.768 -37.737 -30.120 1.00 90.38 420 TYR A CA 1
ATOM 3380 C C . TYR A 1 420 ? 5.245 -36.982 -31.368 1.00 90.38 420 TYR A C 1
ATOM 3382 O O . TYR A 1 420 ? 5.051 -37.457 -32.486 1.00 90.38 420 TYR A O 1
ATOM 3390 N N . HIS A 1 421 ? 5.891 -35.822 -31.203 1.00 92.31 421 HIS A N 1
ATOM 3391 C CA . HIS A 1 421 ? 6.338 -34.960 -32.299 1.00 92.31 421 HIS A CA 1
ATOM 3392 C C . HIS A 1 421 ? 5.232 -34.687 -33.326 1.00 92.31 421 HIS A C 1
ATOM 3394 O O . HIS A 1 421 ? 5.422 -34.843 -34.540 1.00 92.31 421 HIS A O 1
ATOM 3400 N N . THR A 1 422 ? 4.068 -34.282 -32.819 1.00 91.75 422 THR A N 1
ATOM 3401 C CA . THR A 1 422 ? 2.837 -34.097 -33.587 1.00 91.75 422 THR A CA 1
ATOM 3402 C C . THR A 1 422 ? 3.089 -33.197 -34.801 1.00 91.75 422 THR A C 1
ATOM 3404 O O . THR A 1 422 ? 3.573 -32.070 -34.666 1.00 91.75 422 THR A O 1
ATOM 3407 N N . LEU A 1 423 ? 2.765 -33.688 -36.006 1.00 94.62 423 LEU A N 1
ATOM 3408 C CA . LEU A 1 423 ? 2.905 -32.925 -37.248 1.00 94.62 423 LEU A CA 1
ATOM 3409 C C . LEU A 1 423 ? 1.792 -31.880 -37.362 1.00 94.62 423 LEU A C 1
ATOM 3411 O O . LEU A 1 423 ? 0.608 -32.208 -37.388 1.00 94.62 423 LEU A O 1
ATOM 3415 N N . LEU A 1 424 ? 2.193 -30.625 -37.516 1.00 93.06 424 LEU A N 1
ATOM 3416 C CA . LEU A 1 424 ? 1.319 -29.475 -37.682 1.00 93.06 424 LEU A CA 1
ATOM 3417 C C . LEU A 1 424 ? 1.614 -28.786 -39.014 1.00 93.06 424 LEU A C 1
ATOM 3419 O O . LEU A 1 424 ? 2.739 -28.811 -39.523 1.00 93.06 424 LEU A O 1
ATOM 3423 N N . GLY A 1 425 ? 0.599 -28.145 -39.585 1.00 92.38 425 GLY A N 1
ATOM 3424 C CA . GLY A 1 425 ? 0.747 -27.407 -40.831 1.00 92.38 425 GLY A CA 1
ATOM 3425 C C . GLY A 1 425 ? -0.184 -26.210 -40.916 1.00 92.38 425 GLY A C 1
ATOM 3426 O O . GLY A 1 425 ? -1.287 -26.220 -40.372 1.00 92.38 425 GLY A O 1
ATOM 3427 N N . ILE A 1 426 ? 0.261 -25.173 -41.620 1.00 92.56 426 ILE A N 1
ATOM 3428 C CA . ILE A 1 426 ? -0.504 -23.953 -41.845 1.00 92.56 426 ILE A CA 1
ATOM 3429 C C . ILE A 1 426 ? -0.373 -23.477 -43.295 1.00 92.56 426 ILE A C 1
ATOM 3431 O O . ILE A 1 426 ? 0.609 -23.752 -43.982 1.00 92.56 426 ILE A O 1
ATOM 3435 N N . ARG A 1 427 ? -1.405 -22.778 -43.765 1.00 90.31 427 ARG A N 1
ATOM 3436 C CA . ARG A 1 427 ? -1.552 -22.235 -45.122 1.00 90.31 427 ARG A CA 1
ATOM 3437 C C . ARG A 1 427 ? -2.134 -20.813 -45.044 1.00 90.31 427 ARG A C 1
ATOM 3439 O O . ARG A 1 427 ? -2.645 -20.459 -43.971 1.00 90.31 427 ARG A O 1
ATOM 3446 N N . PRO A 1 428 ? -2.101 -20.002 -46.120 1.00 85.88 428 PRO A N 1
ATOM 3447 C CA . PRO A 1 428 ? -2.687 -18.669 -46.096 1.00 85.88 428 PRO A CA 1
ATOM 3448 C C . PRO A 1 428 ? -4.158 -18.708 -45.669 1.00 85.88 428 PRO A C 1
ATOM 3450 O O . PRO A 1 428 ? -4.910 -19.600 -46.071 1.00 85.88 428 PRO A O 1
ATOM 3453 N N . GLN A 1 429 ? -4.583 -17.731 -44.866 1.00 78.50 429 GLN A N 1
ATOM 3454 C CA . GLN A 1 429 ? -6.008 -17.500 -44.643 1.00 78.50 429 GLN A CA 1
ATOM 3455 C C . GLN A 1 429 ? -6.594 -16.805 -45.872 1.00 78.50 429 GLN A C 1
ATOM 3457 O O . GLN A 1 429 ? -6.157 -15.720 -46.246 1.00 78.50 429 GLN A O 1
ATOM 3462 N N . ILE A 1 430 ? -7.580 -17.443 -46.500 1.00 65.50 430 ILE A N 1
ATOM 3463 C CA . ILE A 1 430 ? -8.364 -16.837 -47.575 1.00 65.50 430 ILE A CA 1
ATOM 3464 C C . ILE A 1 430 ? -9.408 -15.946 -46.903 1.00 65.50 430 ILE A C 1
ATOM 3466 O O . ILE A 1 430 ? -10.362 -16.453 -46.314 1.00 65.50 430 ILE A O 1
ATOM 3470 N N . VAL A 1 431 ? -9.225 -14.629 -46.967 1.00 53.62 431 VAL A N 1
ATOM 3471 C CA . VAL A 1 431 ? -10.283 -13.683 -46.597 1.00 53.62 431 VAL A CA 1
ATOM 3472 C C . VAL A 1 431 ? -11.302 -13.709 -47.732 1.00 53.62 431 VAL A C 1
ATOM 3474 O O . VAL A 1 431 ? -10.999 -13.279 -48.845 1.00 53.62 431 VAL A O 1
ATOM 3477 N N . LYS A 1 432 ? -12.497 -14.258 -47.485 1.00 43.38 432 LYS A N 1
ATOM 3478 C CA . LYS A 1 432 ? -13.634 -14.016 -48.378 1.00 43.38 432 LYS A CA 1
ATOM 3479 C C . LYS A 1 432 ? -13.930 -12.521 -48.287 1.00 43.38 432 LYS A C 1
ATOM 3481 O O . LYS A 1 432 ? -14.292 -12.055 -47.212 1.00 43.38 432 LYS A O 1
ATOM 3486 N N . LYS A 1 433 ? -13.731 -11.771 -49.372 1.00 39.81 433 LYS A N 1
ATOM 3487 C CA . LYS A 1 433 ? -14.391 -10.470 -49.494 1.00 39.81 433 LYS A CA 1
ATOM 3488 C C . LYS A 1 433 ? -15.888 -10.766 -49.503 1.00 39.81 433 LYS A C 1
ATOM 3490 O O . LYS A 1 433 ? -16.330 -11.546 -50.343 1.00 39.81 433 LYS A O 1
ATOM 3495 N N . GLU A 1 434 ? -16.625 -10.229 -48.539 1.00 40.28 434 GLU A N 1
ATOM 3496 C CA . GLU A 1 434 ? -18.058 -10.038 -48.737 1.00 40.28 434 GLU A CA 1
ATOM 3497 C C . GLU A 1 434 ? -18.177 -9.094 -49.936 1.00 40.28 434 GLU A C 1
ATOM 3499 O O . GLU A 1 434 ? -17.594 -8.010 -49.943 1.00 40.28 434 GLU A O 1
ATOM 3504 N N . GLU A 1 435 ? -18.762 -9.606 -51.015 1.00 37.44 435 GLU A N 1
ATOM 3505 C CA . GLU A 1 435 ? -19.103 -8.816 -52.192 1.00 37.44 435 GLU A CA 1
ATOM 3506 C C . GLU A 1 435 ? -20.200 -7.831 -51.762 1.00 37.44 435 GLU A C 1
ATOM 3508 O O . GLU A 1 435 ? -21.236 -8.265 -51.254 1.00 37.44 435 GLU A O 1
ATOM 3513 N N . GLU A 1 436 ? -19.916 -6.529 -51.885 1.00 34.19 436 GLU A N 1
ATOM 3514 C CA . GLU A 1 436 ? -20.901 -5.441 -51.755 1.00 34.19 436 GLU A CA 1
ATOM 3515 C C . GLU A 1 436 ? -21.979 -5.516 -52.839 1.00 34.19 436 GLU A C 1
ATOM 3517 O O . GLU A 1 436 ? -21.628 -5.819 -54.008 1.00 34.19 436 GLU A O 1
#

pLDDT: mean 88.48, std 13.94, range [28.0, 98.06]

Radius of gyration: 38.69 Å; chains: 1; bounding box: 79×84×102 Å

Secondary structure (DSSP, 8-state):
------------SSS-------HHHHHHHHHHHHHHHHHHHHHHHHHHHHSSPPPTT--HHHHHGGGGEEEEEEE-TTHHHHHHHHHHHHHHHHHHHHHHHHHHHHHHHS-HHHHTTTHHHHHHHHHHHHHHHHHHHT--------HHHHHHHHHHHHHT--HHHHHHHHHHHHHHHHHHHHHHHHHHHHHHHTT---HHHHHHHHHHHHHHHHHHTT---TTPPPHHHHHHHHHHSTTTTT-HHHHHHHHHHHHHHHHHHHHHTTTTHHHHHHHHHHHHHHHHHHHHHIIIIIHHHHHHHHHHHHHHHHHHTTHHHHHHHHHHHSS---EETHHHHTTSTTHHHHHTTBSS--EEEEETTEEEEEEEBSSTT--EEEEEEEEEE-HHHHHHHHEEEEEEEE-S-TTT--EEEEEESSTT--EEEE----------

Sequence (436 aa):
MKRILILVTVFIIFAGCEAKGGFRDQAYIMKAEKTLVRIRNTLQEYKLDHGAYPGNGVDLGKVLEPYFVKEIVHDGDNIPPLSMEVMSGVNTIDQVQGVILEFKKRLFYAESSFAAPYLPHVFALDSALSCYRLELTKLEECKVSPPLPHLAKIDTMIQQIDLEKLAEDIERNIKVKAADVVSAFQSFREAVEGFNPDEEVQNLLAEIEKGVEAYRKDSIPEDMKDPDEFVDKIIKHKKFKKKKIIKETGEELKHALVALRYARKQRDLPDFIKDMKRRIPKSFELLKEYIEKKRDSAKRAALVVMAQERLRKIKPLIDLYKKENGTLPTGDLSAALSSCKGWEELTSLFAGAPVLEETENGYIVRARVNNPEKTEIMIWVERVNEWDKLISESFSWGPVYETIDSTRTFFVKARAQDSYHTLLGIRPQIVKKEEE

Foldseek 3Di:
DDDDDDDDDPPDPDDPPPDPDPPVLVVLQVLLVVLQVVLQVLQVVLCVVVVFGDAFPDPSCVSSLVVQWDKDKDWPPVQPVLVVLLVLQLVLLVLLLVLLVVVVVVLVLDDCVVNVVLVVLSVLSNVVSVQLNCLQAPVDHDDGDDNLVSLVSVLVVLVPDDLVVLLVVLVVQLQVLLVQLVVLLVQLVVVLVVLPDDPVLVVLNVLLVVVSVCSNVVNDDPPRDQNLVSLVCSCCDPSRVPPPSNVVSSVSNVVSSVSSVSSVVCNCVSVVSVVCNVSSVVSSVSVVCCVPPRSVSSSVSSLQNVLLVLQVVCVVVQVVLCVVPVDGDAFFCCVVPVPPPCPCVSCVQFPGGWGWDADPFGIKIWTFGPDPVSDIIIMDIGTDRCSVVSDVSNFPFDQRKGDPTRSAKIKTWTFTPRPVSHIDMDMHDDDPPPDD